Protein AF-0000000084944220 (afdb_homodimer)

Sequence (500 aa):
MELMISRILKYLNGCLDDDHMYRIGNFIIKNYTLIENHTMVSFIDAAKCSQEELLDFCQHFGIHSFDEFKERLLADHQGRLEQIHARMLNTDINDFLEHVNTDYSKEEFIQWIDELCELIFNKQRIVILGALYPSSVAVDFQTDLISLGKEVVEYHHFDLNFEFSDDDVVFFITATGRMMERNVKKLKPQNICDAYLVLITQNLAYRDYENVCADYFAHVLGKFDGLQFNYQIMMIFDILRIRYYQKYYQMELMISRILKYLNGCLDDDHMYRIGNFIIKNY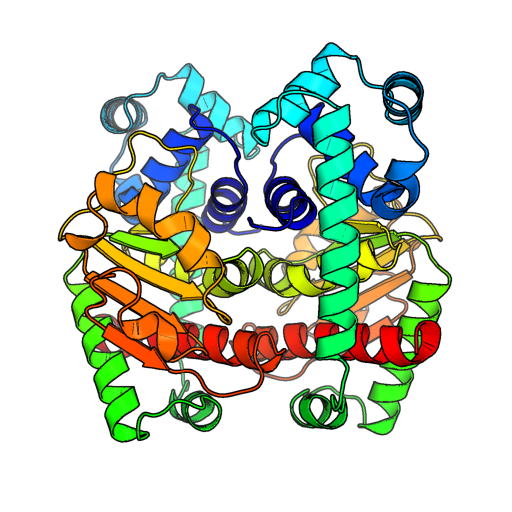TLIENHTMVSFIDAAKCSQEELLDFCQHFGIHSFDEFKERLLADHQGRLEQIHARMLNTDINDFLEHVNTDYSKEEFIQWIDELCELIFNKQRIVILGALYPSSVAVDFQTDLISLGKEVVEYHHFDLNFEFSDDDVVFFITATGRMMERNVKKLKPQNICDAYLVLITQNLAYRDYENVCADYFAHVLGKFDGLQFNYQIMMIFDILRIRYYQKYYQ

InterPro domains:
  IPR036388 Winged helix-like DNA-binding domain superfamily [G3DSA:1.10.10.10] (5-78)
  IPR046348 SIS domain superfamily [SSF53697] (95-205)
  IPR047640 HTH-type transcriptional regulator RpiR-like [PTHR30514] (23-202)

Radius of gyration: 21.94 Å; Cα contacts (8 Å, |Δi|>4): 742; chains: 2; bounding box: 54×57×56 Å

Secondary structure (DSSP, 8-state):
---HHHHHHHHHHH--S-SHHHHHHHHHHHTGGGGGG--HHHHHHHHT--HHHHHHHHHHTT---HHHHHHHHHHHHHHHHHHHHHHHTT--THHHHTT--BSS-HHHHHHHHHHHHHHHHH-SEEEEEE-HHHHHTTHHHHHHHHHTT-EEEE--TT-TT----TTEEEEEEESSSHHHHHHHHHHGGGTGGGSEEEEEES-GGGTTGGG--EEEEEEB-SSTT-HHHHHHHHHHHHHHHHHHHHHHT-/---HHHHHHHHHHH--S-SHHHHHHHHHHHTGGGGGG--HHHHHHHHT--HHHHHHHHHHTT---HHHHHHHHHHHHHHHHHHHHHHHTT--THHHHTT--BSS-HHHHHHHHHHHHHHHHH-SEEEEEE-HHHHHTTHHHHHHHHHTT-EEEE--TT-TT----TTEEEEEEESSSHHHHHHHHHHGGGTGGGSEEEEEES-GGGTTGGG--EEEEEEB-SSTT-HHHHHHHHHHHHHHHHHHHHHHT-

pLDDT: mean 93.26, std 6.0, range [52.81, 98.75]

Foldseek 3Di:
DPQPLLVLQVCLQPDAADDLLNLLSLVCLQCLVVLVVDDLVRSCVVSVHDPVSVQVNCVVSVHRDPVVVSVSSVVSLVVVVVVLVVVLVPDDLVVLLVLFAWPDDSVRVVVLLVVVLVLQVQAAEEEEADDPLLVVLCSVLSVLVSSVNHRYHYDDLNPPVQADAQRYEYEHEYAACVSVVVPVVVRVVSVQLRYAYEYEYCDPVCVCPVNPNHPHYIHTHDDRVDPSSSSNSSSSSVSSSSVSCVVPPD/DPQPLLVLQVCLQPDAADDLLNLLSLVCLQCLVVLVVDDLVRSCVVSVHDPVSVQVNCVVSVHRDPVVVSVSSVVSLVVVVVVLVVVLVPDDLVVLLVLFAWPDDSVRVVVLLVVVLVLQVQAAEEEEADDPLLVVLCSVLSVLVSSVNHRYHYDDLNPPVQADAQRYEYEHEEAACVSVVVPVVVRVVSVQLRYAYEYEYCDPVCVCPPNPNHPHYIHTHDDRVDPSSSSNSSSSSVSSSNVSCVVPPD

Solvent-accessible surface area (backbone atoms only — not comparable to full-atom values): 27047 Å² total; per-residue (Å²): 122,79,46,58,68,54,52,49,46,41,24,62,71,16,59,65,59,78,45,70,62,45,52,50,50,50,46,44,48,61,36,50,78,52,48,84,78,45,48,72,67,55,40,30,62,74,61,70,50,50,72,67,54,52,50,51,46,36,43,59,73,75,29,93,40,68,68,59,45,51,50,49,48,52,54,39,47,57,52,48,53,51,50,52,54,60,51,52,57,92,57,55,63,66,78,49,52,78,68,50,55,50,83,53,53,73,68,54,43,50,50,52,46,52,50,48,37,52,49,54,68,76,31,54,35,36,35,43,41,52,51,71,60,69,47,34,52,39,48,59,47,36,52,53,41,28,72,72,61,30,24,55,46,67,75,56,87,63,44,80,82,57,64,50,35,77,44,28,39,32,40,41,43,29,47,73,36,60,62,49,73,68,40,49,78,68,36,51,83,30,32,47,64,49,18,46,23,34,36,37,25,50,37,75,79,51,62,59,39,93,67,48,55,53,72,39,78,42,51,40,60,74,63,79,72,29,75,63,50,57,54,35,52,36,43,51,44,48,42,44,53,52,53,39,40,53,70,74,71,96,124,81,48,59,66,54,52,49,46,41,24,63,69,16,58,65,60,79,45,69,60,46,52,50,49,50,45,43,46,60,36,50,78,52,48,84,77,46,49,74,67,56,41,30,63,73,64,68,50,49,72,66,54,52,50,50,47,35,43,58,72,75,28,91,42,66,67,59,46,51,51,50,48,52,53,39,46,55,52,47,52,51,51,52,54,58,51,51,57,93,57,55,61,66,78,49,55,78,69,50,54,48,83,54,53,74,69,54,41,51,50,52,46,50,50,48,38,52,48,54,70,76,32,53,36,37,37,43,41,51,51,70,59,68,49,34,53,40,49,60,48,36,52,52,42,27,72,71,59,30,23,56,45,65,74,56,87,64,43,79,82,58,65,49,35,76,45,27,40,32,40,42,41,28,46,70,38,60,62,50,73,66,38,48,79,67,37,50,84,29,32,46,65,49,19,47,24,34,36,36,26,48,37,75,80,50,62,59,41,92,67,45,55,53,74,38,78,43,52,39,58,73,62,75,72,31,76,62,51,57,54,35,53,35,43,51,44,48,44,45,52,51,52,38,40,53,70,73,72,96

Nearest PDB structures (foldseek):
  1jeo-assembly1_A  TM=6.931E-01  e=2.869E-05  Methanocaldococcus jannaschii
  3tbf-assembly2_D  TM=5.774E-01  e=3.915E-04  Francisella tularensis subsp. tularensis
  3ooj-assembly1_B  TM=6.898E-01  e=7.013E-03  Escherichia coli
  6svp-assembly1_A  TM=5.480E-01  e=1.899E-03  Homo sapiens
  6svp-assembly1_B  TM=5.538E-01  e=2.935E-03  Homo sapiens

Structure (mmCIF, N/CA/C/O backbone):
data_AF-0000000084944220-model_v1
#
loop_
_entity.id
_entity.type
_entity.pdbx_description
1 polymer 'Uncharacterized protein'
#
loop_
_atom_site.group_PDB
_atom_site.id
_atom_site.type_symbol
_atom_site.label_atom_id
_atom_site.label_alt_id
_atom_site.label_comp_id
_atom_site.label_asym_id
_atom_site.label_entity_id
_atom_site.label_seq_id
_atom_site.pdbx_PDB_ins_code
_atom_site.Cartn_x
_atom_site.Cartn_y
_atom_site.Cartn_z
_atom_site.occupancy
_atom_site.B_iso_or_equiv
_atom_site.auth_seq_id
_atom_site.auth_comp_id
_atom_site.auth_asym_id
_atom_site.auth_atom_id
_atom_site.pdbx_PDB_model_num
ATOM 1 N N . MET A 1 1 ? 9.141 -6.266 15.711 1 52.81 1 MET A N 1
ATOM 2 C CA . MET A 1 1 ? 9.711 -5.754 14.469 1 52.81 1 MET A CA 1
ATOM 3 C C . MET A 1 1 ? 8.852 -6.145 13.273 1 52.81 1 MET A C 1
ATOM 5 O O . MET A 1 1 ? 8.234 -7.211 13.266 1 52.81 1 MET A O 1
ATOM 9 N N . GLU A 1 2 ? 8.57 -5.156 12.406 1 75.94 2 GLU A N 1
ATOM 10 C CA . GLU A 1 2 ? 7.895 -5.438 11.141 1 75.94 2 GLU A CA 1
ATOM 11 C C . GLU A 1 2 ? 8.594 -6.562 10.383 1 75.94 2 GLU A C 1
ATOM 13 O O . GLU A 1 2 ? 9.82 -6.699 10.453 1 75.94 2 GLU A O 1
ATOM 18 N N . LEU A 1 3 ? 7.875 -7.48 9.883 1 87.5 3 LEU A N 1
ATOM 19 C CA . LEU A 1 3 ? 8.445 -8.57 9.102 1 87.5 3 LEU A CA 1
ATOM 20 C C . LEU A 1 3 ? 9.375 -8.031 8.016 1 87.5 3 LEU A C 1
ATOM 22 O O . LEU A 1 3 ? 9.039 -7.078 7.32 1 87.5 3 LEU A O 1
ATOM 26 N N . MET A 1 4 ? 10.539 -8.648 8.023 1 92.88 4 MET A N 1
ATOM 27 C CA . MET A 1 4 ? 11.539 -8.227 7.047 1 92.88 4 MET A CA 1
ATOM 28 C C . MET A 1 4 ? 10.984 -8.328 5.629 1 92.88 4 MET A C 1
ATOM 30 O O . MET A 1 4 ? 11.188 -7.43 4.812 1 92.88 4 MET A O 1
ATOM 34 N N . ILE A 1 5 ? 10.281 -9.383 5.387 1 94 5 ILE A N 1
ATOM 35 C CA . ILE A 1 5 ? 9.758 -9.594 4.043 1 94 5 ILE A CA 1
ATOM 36 C C . ILE A 1 5 ? 8.75 -8.5 3.705 1 94 5 ILE A C 1
ATOM 38 O O . ILE A 1 5 ? 8.648 -8.07 2.551 1 94 5 ILE A O 1
ATOM 42 N N . SER A 1 6 ? 8.016 -8.062 4.676 1 92.06 6 SER A N 1
ATOM 43 C CA . SER A 1 6 ? 7.066 -6.973 4.465 1 92.06 6 SER A CA 1
ATOM 44 C C . SER A 1 6 ? 7.793 -5.668 4.152 1 92.06 6 SER A C 1
ATOM 46 O O . SER A 1 6 ? 7.34 -4.883 3.318 1 92.06 6 SER A O 1
ATOM 48 N N . ARG A 1 7 ? 8.875 -5.473 4.824 1 93.56 7 ARG A N 1
ATOM 49 C CA . ARG A 1 7 ? 9.672 -4.277 4.566 1 93.56 7 ARG A CA 1
ATOM 50 C C . ARG A 1 7 ? 10.266 -4.312 3.16 1 93.56 7 ARG A C 1
ATOM 52 O O . ARG A 1 7 ? 10.289 -3.291 2.469 1 93.56 7 ARG A O 1
ATOM 59 N N . ILE A 1 8 ? 10.742 -5.449 2.789 1 97.12 8 ILE A N 1
ATOM 60 C CA . ILE A 1 8 ? 11.305 -5.617 1.451 1 97.12 8 ILE A CA 1
ATOM 61 C C . ILE A 1 8 ? 10.211 -5.375 0.406 1 97.12 8 ILE A C 1
ATOM 63 O O . ILE A 1 8 ? 10.438 -4.668 -0.579 1 97.12 8 ILE A O 1
ATOM 67 N N . LEU A 1 9 ? 9.062 -5.902 0.712 1 96.31 9 LEU A N 1
ATOM 68 C CA . LEU A 1 9 ? 7.941 -5.75 -0.212 1 96.31 9 LEU A CA 1
ATOM 69 C C . LEU A 1 9 ? 7.523 -4.289 -0.322 1 96.31 9 LEU A C 1
ATOM 71 O O . LEU A 1 9 ? 7.203 -3.811 -1.414 1 96.31 9 LEU A O 1
ATOM 75 N N . LYS A 1 10 ? 7.449 -3.678 0.827 1 95.25 10 LYS A N 1
ATOM 76 C CA . LYS A 1 10 ? 7.105 -2.258 0.835 1 95.25 10 LYS A CA 1
ATOM 77 C C . LYS A 1 10 ? 8.086 -1.453 -0.015 1 95.25 10 LYS A C 1
ATOM 79 O O . LYS A 1 10 ? 7.68 -0.553 -0.753 1 95.25 10 LYS A O 1
ATOM 84 N N . TYR A 1 11 ? 9.352 -1.759 0.068 1 97.25 11 TYR A N 1
ATOM 85 C CA . TYR A 1 11 ? 10.367 -1.115 -0.758 1 97.25 11 TYR A CA 1
ATOM 86 C C . TYR A 1 11 ? 10.156 -1.443 -2.232 1 97.25 11 TYR A C 1
ATOM 88 O O . TYR A 1 11 ? 10.109 -0.543 -3.074 1 97.25 11 TYR A O 1
ATOM 96 N N . LEU A 1 12 ? 10.023 -2.707 -2.568 1 97.81 12 LEU A N 1
ATOM 97 C CA . LEU A 1 12 ? 9.93 -3.166 -3.949 1 97.81 12 LEU A CA 1
ATOM 98 C C . LEU A 1 12 ? 8.711 -2.561 -4.641 1 97.81 12 LEU A C 1
ATOM 100 O O . LEU A 1 12 ? 8.766 -2.209 -5.82 1 97.81 12 LEU A O 1
ATOM 104 N N . ASN A 1 13 ? 7.633 -2.414 -3.906 1 96.25 13 ASN A N 1
ATOM 105 C CA . ASN A 1 13 ? 6.402 -1.901 -4.496 1 96.25 13 ASN A CA 1
ATOM 106 C C . ASN A 1 13 ? 6.516 -0.417 -4.832 1 96.25 13 ASN A C 1
ATOM 108 O O . ASN A 1 13 ? 5.777 0.092 -5.676 1 96.25 13 ASN A O 1
ATOM 112 N N . GLY A 1 14 ? 7.496 0.212 -4.211 1 96 14 GLY A N 1
ATOM 113 C CA . GLY A 1 14 ? 7.574 1.65 -4.41 1 96 14 GLY A CA 1
ATOM 114 C C . GLY A 1 14 ? 8.836 2.086 -5.125 1 96 14 GLY A C 1
ATOM 115 O O . GLY A 1 14 ? 9.016 3.27 -5.418 1 96 14 GLY A O 1
ATOM 116 N N . CYS A 1 15 ? 9.711 1.167 -5.434 1 96.88 15 CYS A N 1
ATOM 117 C CA . CYS A 1 15 ? 11.008 1.546 -5.98 1 96.88 15 CYS A CA 1
ATOM 118 C C . CYS A 1 15 ? 10.875 2.07 -7.406 1 96.88 15 CYS A C 1
ATOM 120 O O . CYS A 1 15 ? 9.859 1.831 -8.062 1 96.88 15 CYS A O 1
ATOM 122 N N . LEU A 1 16 ? 11.898 2.773 -7.898 1 96.5 16 LEU A N 1
ATOM 123 C CA . LEU A 1 16 ? 11.75 3.545 -9.125 1 96.5 16 LEU A CA 1
ATOM 124 C C . LEU A 1 16 ? 12.734 3.07 -10.188 1 96.5 16 LEU A C 1
ATOM 126 O O . LEU A 1 16 ? 12.656 3.484 -11.352 1 96.5 16 LEU A O 1
ATOM 130 N N . ASP A 1 17 ? 13.688 2.186 -9.758 1 96 17 ASP A N 1
ATOM 131 C CA . ASP A 1 17 ? 14.766 1.873 -10.688 1 96 17 ASP A CA 1
ATOM 132 C C . ASP A 1 17 ? 15.148 0.398 -10.609 1 96 17 ASP A C 1
ATOM 134 O O . ASP A 1 17 ? 14.961 -0.242 -9.57 1 96 17 ASP A O 1
ATOM 138 N N . ASP A 1 18 ? 15.656 0.001 -11.758 1 96.88 18 ASP A N 1
ATOM 139 C CA . ASP A 1 18 ? 16.25 -1.328 -11.812 1 96.88 18 ASP A CA 1
ATOM 140 C C . ASP A 1 18 ? 17.719 -1.292 -11.359 1 96.88 18 ASP A C 1
ATOM 142 O O . ASP A 1 18 ? 18.625 -1.275 -12.18 1 96.88 18 ASP A O 1
ATOM 146 N N . ASP A 1 19 ? 17.922 -1.261 -10.094 1 96.69 19 ASP A N 1
ATOM 147 C CA . ASP A 1 19 ? 19.266 -1.276 -9.516 1 96.69 19 ASP A CA 1
ATOM 148 C C . ASP A 1 19 ? 19.5 -2.557 -8.719 1 96.69 19 ASP A C 1
ATOM 150 O O . ASP A 1 19 ? 18.703 -3.492 -8.781 1 96.69 19 ASP A O 1
ATOM 154 N N . HIS A 1 20 ? 20.641 -2.652 -8.062 1 98.06 20 HIS A N 1
ATOM 155 C CA . HIS A 1 20 ? 21 -3.873 -7.344 1 98.06 20 HIS A CA 1
ATOM 156 C C . HIS A 1 20 ? 20.016 -4.133 -6.203 1 98.06 20 HIS A C 1
ATOM 158 O O . HIS A 1 20 ? 19.703 -5.285 -5.891 1 98.06 20 HIS A O 1
ATOM 164 N N . MET A 1 21 ? 19.438 -3.051 -5.559 1 98.25 21 MET A N 1
ATOM 165 C CA . MET A 1 21 ? 18.469 -3.207 -4.488 1 98.25 21 MET A CA 1
ATOM 166 C C . MET A 1 21 ? 17.203 -3.902 -5 1 98.25 21 MET A C 1
ATOM 168 O O . MET A 1 21 ? 16.688 -4.824 -4.359 1 98.25 21 MET A O 1
ATOM 172 N N . TYR A 1 22 ? 16.797 -3.436 -6.145 1 98.38 22 TYR A N 1
ATOM 173 C CA . TYR A 1 22 ? 15.617 -3.998 -6.781 1 98.38 22 TYR A CA 1
ATOM 174 C C . TYR A 1 22 ? 15.836 -5.457 -7.16 1 98.38 22 TYR A C 1
ATOM 176 O O . TYR A 1 22 ? 15 -6.316 -6.867 1 98.38 22 TYR A O 1
ATOM 184 N N . ARG A 1 23 ? 16.953 -5.801 -7.691 1 97.94 23 ARG A N 1
ATOM 185 C CA . ARG A 1 23 ? 17.25 -7.145 -8.188 1 97.94 23 ARG A CA 1
ATOM 186 C C . ARG A 1 23 ? 17.438 -8.125 -7.031 1 97.94 23 ARG A C 1
ATOM 188 O O . ARG A 1 23 ? 16.953 -9.25 -7.082 1 97.94 23 ARG A O 1
ATOM 195 N N . ILE A 1 24 ? 18.125 -7.691 -6.043 1 98.5 24 ILE A N 1
ATOM 196 C CA . ILE A 1 24 ? 18.344 -8.547 -4.879 1 98.5 24 ILE A CA 1
ATOM 197 C C . ILE A 1 24 ? 17.016 -8.773 -4.156 1 98.5 24 ILE A C 1
ATOM 199 O O . ILE A 1 24 ? 16.703 -9.898 -3.754 1 98.5 24 ILE A O 1
ATOM 203 N N . GLY A 1 25 ? 16.234 -7.688 -3.982 1 98.38 25 GLY A N 1
ATOM 204 C CA . GLY A 1 25 ? 14.914 -7.836 -3.381 1 98.38 25 GLY A CA 1
ATOM 205 C C . GLY A 1 25 ? 14.031 -8.836 -4.109 1 98.38 25 GLY A C 1
ATOM 206 O O . GLY A 1 25 ? 13.406 -9.688 -3.479 1 98.38 25 GLY A O 1
ATOM 207 N N . ASN A 1 26 ? 14.016 -8.711 -5.406 1 97.69 26 ASN A N 1
ATOM 208 C CA . ASN A 1 26 ? 13.227 -9.641 -6.211 1 97.69 26 ASN A CA 1
ATOM 209 C C . ASN A 1 26 ? 13.727 -11.07 -6.062 1 97.69 26 ASN A C 1
ATOM 211 O O . ASN A 1 26 ? 12.93 -12.016 -6.051 1 97.69 26 ASN A O 1
ATOM 215 N N . PHE A 1 27 ? 15.031 -11.25 -6.027 1 98.06 27 PHE A N 1
ATOM 216 C CA . PHE A 1 27 ? 15.594 -12.578 -5.844 1 98.06 27 PHE A CA 1
ATOM 217 C C . PHE A 1 27 ? 15.148 -13.172 -4.512 1 98.06 27 PHE A C 1
ATOM 219 O O . PHE A 1 27 ? 14.836 -14.367 -4.434 1 98.06 27 PHE A O 1
ATOM 226 N N . ILE A 1 28 ? 15.078 -12.367 -3.504 1 98.12 28 ILE A N 1
ATOM 227 C CA . ILE A 1 28 ? 14.656 -12.82 -2.184 1 98.12 28 ILE A CA 1
ATOM 228 C C . ILE A 1 28 ? 13.195 -13.242 -2.23 1 98.12 28 ILE A C 1
ATOM 230 O O . ILE A 1 28 ? 12.828 -14.289 -1.69 1 98.12 28 ILE A O 1
ATOM 234 N N . ILE A 1 29 ? 12.391 -12.422 -2.846 1 97.38 29 ILE A N 1
ATOM 235 C CA . ILE A 1 29 ? 10.977 -12.75 -2.98 1 97.38 29 ILE A CA 1
ATOM 236 C C . ILE A 1 29 ? 10.82 -14.086 -3.695 1 97.38 29 ILE A C 1
ATOM 238 O O . ILE A 1 29 ? 10.039 -14.945 -3.266 1 97.38 29 ILE A O 1
ATOM 242 N N . LYS A 1 30 ? 11.547 -14.25 -4.719 1 96.81 30 LYS A N 1
ATOM 243 C CA . LYS A 1 30 ? 11.469 -15.453 -5.547 1 96.81 30 LYS A CA 1
ATOM 244 C C . LYS A 1 30 ? 11.938 -16.688 -4.773 1 96.81 30 LYS A C 1
ATOM 246 O O . LYS A 1 30 ? 11.414 -17.781 -4.969 1 96.81 30 LYS A O 1
ATOM 251 N N . ASN A 1 31 ? 12.891 -16.531 -3.898 1 97.06 31 ASN A N 1
ATOM 252 C CA . ASN A 1 31 ? 13.523 -17.672 -3.234 1 97.06 31 ASN A CA 1
ATOM 253 C C . ASN A 1 31 ? 13.281 -17.641 -1.729 1 97.06 31 ASN A C 1
ATOM 255 O O . ASN A 1 31 ? 14.07 -18.203 -0.958 1 97.06 31 ASN A O 1
ATOM 259 N N . TYR A 1 32 ? 12.234 -17.031 -1.356 1 97.31 32 TYR A N 1
ATOM 260 C CA . TYR A 1 32 ? 12.023 -16.719 0.054 1 97.31 32 TYR A CA 1
ATOM 261 C C . TYR A 1 32 ? 12.094 -17.984 0.9 1 97.31 32 TYR A C 1
ATOM 263 O O . TYR A 1 32 ? 12.836 -18.047 1.883 1 97.31 32 TYR A O 1
ATOM 271 N N . THR A 1 33 ? 11.43 -19.031 0.525 1 96 33 THR A N 1
ATOM 272 C CA . THR A 1 33 ? 11.344 -20.234 1.341 1 96 33 THR A CA 1
ATOM 273 C C . THR A 1 33 ? 12.609 -21.078 1.195 1 96 33 THR A C 1
ATOM 275 O O . THR A 1 33 ? 12.836 -22.016 1.969 1 96 33 THR A O 1
ATOM 278 N N . LEU A 1 34 ? 13.469 -20.766 0.302 1 95.56 34 LEU A N 1
ATOM 279 C CA . LEU A 1 34 ? 14.68 -21.547 0.05 1 95.56 34 LEU A CA 1
ATOM 280 C C . LEU A 1 34 ? 15.914 -20.797 0.547 1 95.56 34 LEU A C 1
ATOM 282 O O . LEU A 1 34 ? 17.031 -21.312 0.442 1 95.56 34 LEU A O 1
ATOM 286 N N . ILE A 1 35 ? 15.672 -19.672 1.084 1 95.44 35 ILE A N 1
ATOM 287 C CA . ILE A 1 35 ? 16.781 -18.812 1.468 1 95.44 35 ILE A CA 1
ATOM 288 C C . ILE A 1 35 ? 17.656 -19.531 2.496 1 95.44 35 ILE A C 1
ATOM 290 O O . ILE A 1 35 ? 18.875 -19.312 2.549 1 95.44 35 ILE A O 1
ATOM 294 N N . GLU A 1 36 ? 17.016 -20.344 3.293 1 93.94 36 GLU A N 1
ATOM 295 C CA . GLU A 1 36 ? 17.734 -21.078 4.328 1 93.94 36 GLU A CA 1
ATOM 296 C C . GLU A 1 36 ? 18.844 -21.938 3.729 1 93.94 36 GLU A C 1
ATOM 298 O O . GLU A 1 36 ? 19.859 -22.203 4.379 1 93.94 36 GLU A O 1
ATOM 303 N N . ASN A 1 37 ? 18.688 -22.344 2.506 1 95.38 37 ASN A N 1
ATOM 304 C CA . ASN A 1 37 ? 19.625 -23.25 1.855 1 95.38 37 ASN A CA 1
ATOM 305 C C . ASN A 1 37 ? 20.812 -22.5 1.243 1 95.38 37 ASN A C 1
ATOM 307 O O . ASN A 1 37 ? 21.766 -23.109 0.772 1 95.38 37 ASN A O 1
ATOM 311 N N . HIS A 1 38 ? 20.781 -21.234 1.282 1 95.69 38 HIS A N 1
ATOM 312 C CA . HIS A 1 38 ? 21.828 -20.453 0.647 1 95.69 38 HIS A CA 1
ATOM 313 C C . HIS A 1 38 ? 22.891 -20.031 1.66 1 95.69 38 HIS A C 1
ATOM 315 O O . HIS A 1 38 ? 22.562 -19.562 2.748 1 95.69 38 HIS A O 1
ATOM 321 N N . THR A 1 39 ? 24.125 -20.297 1.332 1 96.12 39 THR A N 1
ATOM 322 C CA . THR A 1 39 ? 25.219 -19.562 1.943 1 96.12 39 THR A CA 1
ATOM 323 C C . THR A 1 39 ? 25.375 -18.188 1.286 1 96.12 39 THR A C 1
ATOM 325 O O . THR A 1 39 ? 24.734 -17.906 0.279 1 96.12 39 THR A O 1
ATOM 328 N N . MET A 1 40 ? 26.172 -17.391 1.923 1 96.88 40 MET A N 1
ATOM 329 C CA . MET A 1 40 ? 26.406 -16.094 1.306 1 96.88 40 MET A CA 1
ATOM 330 C C . MET A 1 40 ? 26.938 -16.25 -0.111 1 96.88 40 MET A C 1
ATOM 332 O O . MET A 1 40 ? 26.5 -15.57 -1.032 1 96.88 40 MET A O 1
ATOM 336 N N . VAL A 1 41 ? 27.859 -17.156 -0.279 1 97.38 41 VAL A N 1
ATOM 337 C CA . VAL A 1 41 ? 28.516 -17.375 -1.56 1 97.38 41 VAL A CA 1
ATOM 338 C C . VAL A 1 41 ? 27.5 -17.875 -2.59 1 97.38 41 VAL A C 1
ATOM 340 O O . VAL A 1 41 ? 27.438 -17.359 -3.707 1 97.38 41 VAL A O 1
ATOM 343 N N . SER A 1 42 ? 26.75 -18.828 -2.203 1 97.5 42 SER A N 1
ATOM 344 C CA . SER A 1 42 ? 25.781 -19.391 -3.143 1 97.5 42 SER A CA 1
ATOM 345 C C . SER A 1 42 ? 24.688 -18.375 -3.477 1 97.5 42 SER A C 1
ATOM 347 O O . SER A 1 42 ? 24.172 -18.359 -4.594 1 97.5 42 SER A O 1
ATOM 349 N N . PHE A 1 43 ? 24.297 -17.594 -2.482 1 98 43 PHE A N 1
ATOM 350 C CA . PHE A 1 43 ? 23.328 -16.531 -2.723 1 98 43 PHE A CA 1
ATOM 351 C C . PHE A 1 43 ? 23.844 -15.539 -3.762 1 98 43 PHE A C 1
ATOM 353 O O . PHE A 1 43 ? 23.141 -15.203 -4.715 1 98 43 PHE A O 1
ATOM 360 N N . ILE A 1 44 ? 25.031 -15.094 -3.562 1 98.25 44 ILE A N 1
ATOM 361 C CA . ILE A 1 44 ? 25.672 -14.125 -4.445 1 98.25 44 ILE A CA 1
ATOM 362 C C . ILE A 1 44 ? 25.734 -14.68 -5.867 1 98.25 44 ILE A C 1
ATOM 364 O O . ILE A 1 44 ? 25.422 -13.969 -6.828 1 98.25 44 ILE A O 1
ATOM 368 N N . ASP A 1 45 ? 26.062 -15.898 -5.984 1 98.12 45 ASP A N 1
ATOM 369 C CA . ASP A 1 45 ? 26.156 -16.547 -7.285 1 98.12 45 ASP A CA 1
ATOM 370 C C . ASP A 1 45 ? 24.781 -16.641 -7.949 1 98.12 45 ASP A C 1
ATOM 372 O O . ASP A 1 45 ? 24.641 -16.328 -9.133 1 98.12 45 ASP A O 1
ATOM 376 N N . ALA A 1 46 ? 23.781 -17.016 -7.203 1 97.5 46 ALA A N 1
ATOM 377 C CA . ALA A 1 46 ? 22.438 -17.234 -7.734 1 97.5 46 ALA A CA 1
ATOM 378 C C . ALA A 1 46 ? 21.766 -15.898 -8.078 1 97.5 46 ALA A C 1
ATOM 380 O O . ALA A 1 46 ? 21.062 -15.797 -9.078 1 97.5 46 ALA A O 1
ATOM 381 N N . ALA A 1 47 ? 21.953 -14.93 -7.242 1 97.81 47 ALA A N 1
ATOM 382 C CA . ALA A 1 47 ? 21.328 -13.625 -7.422 1 97.81 47 ALA A CA 1
ATOM 383 C C . ALA A 1 47 ? 22.109 -12.781 -8.422 1 97.81 47 ALA A C 1
ATOM 385 O O . ALA A 1 47 ? 21.641 -11.727 -8.859 1 97.81 47 ALA A O 1
ATOM 386 N N . LYS A 1 48 ? 23.344 -13.258 -8.781 1 97.38 48 LYS A N 1
ATOM 387 C CA . LYS A 1 48 ? 24.219 -12.562 -9.719 1 97.38 48 LYS A CA 1
ATOM 388 C C . LYS A 1 48 ? 24.531 -11.156 -9.242 1 97.38 48 LYS A C 1
ATOM 390 O O . LYS A 1 48 ? 24.375 -10.188 -9.992 1 97.38 48 LYS A O 1
ATOM 395 N N . CYS A 1 49 ? 24.906 -11.062 -7.984 1 98.12 49 CYS A N 1
ATOM 396 C CA . CYS A 1 49 ? 25.297 -9.789 -7.41 1 98.12 49 CYS A CA 1
ATOM 397 C C . CYS A 1 49 ? 26.672 -9.898 -6.758 1 98.12 49 CYS A C 1
ATOM 399 O O . CYS A 1 49 ? 27.219 -10.992 -6.602 1 98.12 49 CYS A O 1
ATOM 401 N N . SER A 1 50 ? 27.297 -8.773 -6.48 1 98.19 50 SER A N 1
ATOM 402 C CA . SER A 1 50 ? 28.562 -8.766 -5.75 1 98.19 50 SER A CA 1
ATOM 403 C C . SER A 1 50 ? 28.328 -8.828 -4.242 1 98.19 50 SER A C 1
ATOM 405 O O . SER A 1 50 ? 27.219 -8.609 -3.773 1 98.19 50 SER A O 1
ATOM 407 N N . GLN A 1 51 ? 29.406 -9.234 -3.561 1 97.69 51 GLN A N 1
ATOM 408 C CA . GLN A 1 51 ? 29.328 -9.219 -2.104 1 97.69 51 GLN A CA 1
ATOM 409 C C . GLN A 1 51 ? 29.031 -7.812 -1.59 1 97.69 51 GLN A C 1
ATOM 411 O O . GLN A 1 51 ? 28.266 -7.648 -0.632 1 97.69 51 GLN A O 1
ATOM 416 N N . GLU A 1 52 ? 29.625 -6.836 -2.203 1 98.12 52 GLU A N 1
ATOM 417 C CA . GLU A 1 52 ? 29.406 -5.445 -1.822 1 98.12 52 GLU A CA 1
ATOM 418 C C . GLU A 1 52 ? 27.938 -5.055 -1.999 1 98.12 52 GLU A C 1
ATOM 420 O O . GLU A 1 52 ? 27.359 -4.383 -1.143 1 98.12 52 GLU A O 1
ATOM 425 N N . GLU A 1 53 ? 27.312 -5.469 -3.043 1 98.5 53 GLU A N 1
ATOM 426 C CA . GLU A 1 53 ? 25.906 -5.18 -3.326 1 98.5 53 GLU A CA 1
ATOM 427 C C . GLU A 1 53 ? 25 -5.836 -2.299 1 98.5 53 GLU A C 1
ATOM 429 O O . GLU A 1 53 ? 24.031 -5.227 -1.837 1 98.5 53 GLU A O 1
ATOM 434 N N . LEU A 1 54 ? 25.281 -7.086 -2.035 1 98.38 54 LEU A N 1
ATOM 435 C CA . LEU A 1 54 ? 24.484 -7.809 -1.061 1 98.38 54 LEU A CA 1
ATOM 436 C C . LEU A 1 54 ? 24.562 -7.152 0.313 1 98.38 54 LEU A C 1
ATOM 438 O O . LEU A 1 54 ? 23.547 -6.977 0.987 1 98.38 54 LEU A O 1
ATOM 442 N N . LEU A 1 55 ? 25.734 -6.828 0.746 1 97.94 55 LEU A N 1
ATOM 443 C CA . LEU A 1 55 ? 25.922 -6.188 2.043 1 97.94 55 LEU A CA 1
ATOM 444 C C . LEU A 1 55 ? 25.281 -4.809 2.07 1 97.94 55 LEU A C 1
ATOM 446 O O . LEU A 1 55 ? 24.734 -4.395 3.096 1 97.94 55 LEU A O 1
ATOM 450 N N . ASP A 1 56 ? 25.406 -4.109 0.975 1 98.12 56 ASP A N 1
ATOM 451 C CA . ASP A 1 56 ? 24.734 -2.824 0.85 1 98.12 56 ASP A CA 1
ATOM 452 C C . ASP A 1 56 ? 23.219 -2.982 1.017 1 98.12 56 ASP A C 1
ATOM 454 O O . ASP A 1 56 ? 22.578 -2.184 1.702 1 98.12 56 ASP A O 1
ATOM 458 N N . PHE A 1 57 ? 22.656 -3.982 0.404 1 98.44 57 PHE A N 1
ATOM 459 C CA . PHE A 1 57 ? 21.25 -4.289 0.532 1 98.44 57 PHE A CA 1
ATOM 460 C C . PHE A 1 57 ? 20.875 -4.527 1.99 1 98.44 57 PHE A C 1
ATOM 462 O O . PHE A 1 57 ? 19.906 -3.934 2.496 1 98.44 57 PHE A O 1
ATOM 469 N N . CYS A 1 58 ? 21.609 -5.367 2.652 1 97.88 58 CYS A N 1
ATOM 470 C CA . CYS A 1 58 ? 21.359 -5.676 4.055 1 97.88 58 CYS A CA 1
ATOM 471 C C . CYS A 1 58 ? 21.422 -4.422 4.914 1 97.88 58 CYS A C 1
ATOM 473 O O . CYS A 1 58 ? 20.594 -4.211 5.789 1 97.88 58 CYS A O 1
ATOM 475 N N . GLN A 1 59 ? 22.375 -3.596 4.594 1 96.94 59 GLN A N 1
ATOM 476 C CA . GLN A 1 59 ? 22.594 -2.391 5.387 1 96.94 59 GLN A CA 1
ATOM 477 C C . GLN A 1 59 ? 21.422 -1.432 5.281 1 96.94 59 GLN A C 1
ATOM 479 O O . GLN A 1 59 ? 21.047 -0.788 6.262 1 96.94 59 GLN A O 1
ATOM 484 N N . HIS A 1 60 ? 20.828 -1.332 4.148 1 97 60 HIS A N 1
ATOM 485 C CA . HIS A 1 60 ? 19.688 -0.446 3.943 1 97 60 HIS A CA 1
ATOM 486 C C . HIS A 1 60 ? 18.484 -0.905 4.758 1 97 60 HIS A C 1
ATOM 488 O O . HIS A 1 60 ? 17.594 -0.107 5.059 1 97 60 HIS A O 1
ATOM 494 N N . PHE A 1 61 ? 18.5 -2.148 5.129 1 96.19 61 PHE A N 1
ATOM 495 C CA . PHE A 1 61 ? 17.422 -2.66 5.969 1 96.19 61 PHE A CA 1
ATOM 496 C C . PHE A 1 61 ? 17.859 -2.75 7.426 1 96.19 61 PHE A C 1
ATOM 498 O O . PHE A 1 61 ? 17.203 -3.387 8.242 1 96.19 61 PHE A O 1
ATOM 505 N N . GLY A 1 62 ? 19 -2.17 7.719 1 93.31 62 GLY A N 1
ATOM 506 C CA . GLY A 1 62 ? 19.469 -2.037 9.086 1 93.31 62 GLY A CA 1
ATOM 507 C C . GLY A 1 62 ? 20.172 -3.279 9.602 1 93.31 62 GLY A C 1
ATOM 508 O O . GLY A 1 62 ? 20.234 -3.51 10.812 1 93.31 62 GLY A O 1
ATOM 509 N N . ILE A 1 63 ? 20.641 -4.094 8.695 1 95.56 63 ILE A N 1
ATOM 510 C CA . ILE A 1 63 ? 21.312 -5.332 9.062 1 95.56 63 ILE A CA 1
ATOM 511 C C . ILE A 1 63 ? 22.766 -5.301 8.594 1 95.56 63 ILE A C 1
ATOM 513 O O . ILE A 1 63 ? 23.047 -4.809 7.496 1 95.56 63 ILE A O 1
ATOM 517 N N . HIS A 1 64 ? 23.625 -5.938 9.383 1 93.62 64 HIS A N 1
ATOM 518 C CA . HIS A 1 64 ? 25.031 -5.684 9.117 1 93.62 64 HIS A CA 1
ATOM 519 C C . HIS A 1 64 ? 25.734 -6.934 8.586 1 93.62 64 HIS A C 1
ATOM 521 O O . HIS A 1 64 ? 26.922 -6.891 8.25 1 93.62 64 HIS A O 1
ATOM 527 N N . SER A 1 65 ? 25.047 -8.047 8.516 1 95.81 65 SER A N 1
ATOM 528 C CA . SER A 1 65 ? 25.609 -9.242 7.91 1 95.81 65 SER A CA 1
ATOM 529 C C . SER A 1 65 ? 24.547 -10.078 7.219 1 95.81 65 SER A C 1
ATOM 531 O O . SER A 1 65 ? 23.375 -10.023 7.586 1 95.81 65 SER A O 1
ATOM 533 N N . PHE A 1 66 ? 25.047 -10.82 6.234 1 97 66 PHE A N 1
ATOM 534 C CA . PHE A 1 66 ? 24.125 -11.695 5.52 1 97 66 PHE A CA 1
ATOM 535 C C . PHE A 1 66 ? 23.547 -12.75 6.453 1 97 66 PHE A C 1
ATOM 537 O O . PHE A 1 66 ? 22.359 -13.086 6.367 1 97 66 PHE A O 1
ATOM 544 N N . ASP A 1 67 ? 24.375 -13.281 7.324 1 96.75 67 ASP A N 1
ATOM 545 C CA . ASP A 1 67 ? 23.922 -14.312 8.25 1 96.75 67 ASP A CA 1
ATOM 546 C C . ASP A 1 67 ? 22.812 -13.797 9.148 1 96.75 67 ASP A C 1
ATOM 548 O O . ASP A 1 67 ? 21.812 -14.484 9.367 1 96.75 67 ASP A O 1
ATOM 552 N N . GLU A 1 68 ? 23 -12.648 9.641 1 96.69 68 GLU A N 1
ATOM 553 C CA . GLU A 1 68 ? 21.969 -12.023 10.445 1 96.69 68 GLU A CA 1
ATOM 554 C C . GLU A 1 68 ? 20.703 -11.781 9.625 1 96.69 68 GLU A C 1
ATOM 556 O O . GLU A 1 68 ? 19.594 -11.977 10.117 1 96.69 68 GLU A O 1
ATOM 561 N N . PHE A 1 69 ? 20.891 -11.305 8.453 1 97.31 69 PHE A N 1
ATOM 562 C CA . PHE A 1 69 ? 19.781 -11.062 7.543 1 97.31 69 PHE A CA 1
ATOM 563 C C . PHE A 1 69 ? 18.984 -12.336 7.293 1 97.31 69 PHE A C 1
ATOM 565 O O . PHE A 1 69 ? 17.766 -12.352 7.43 1 97.31 69 PHE A O 1
ATOM 572 N N . LYS A 1 70 ? 19.688 -13.344 6.973 1 96.94 70 LYS A N 1
ATOM 573 C CA . LYS A 1 70 ? 19.078 -14.648 6.703 1 96.94 70 LYS A CA 1
ATOM 574 C C . LYS A 1 70 ? 18.328 -15.172 7.926 1 96.94 70 LYS A C 1
ATOM 576 O O . LYS A 1 70 ? 17.219 -15.672 7.809 1 96.94 70 LYS A O 1
ATOM 581 N N . GLU A 1 71 ? 18.891 -15.07 9.062 1 96.5 71 GLU A N 1
ATOM 582 C CA . GLU A 1 71 ? 18.281 -15.531 10.297 1 96.5 71 GLU A CA 1
ATOM 583 C C . GLU A 1 71 ? 16.969 -14.781 10.57 1 96.5 71 GLU A C 1
ATOM 585 O O . GLU A 1 71 ? 15.992 -15.367 11.023 1 96.5 71 GLU A O 1
ATOM 590 N N . ARG A 1 72 ? 17.031 -13.562 10.328 1 96.12 72 ARG A N 1
ATOM 591 C CA . ARG A 1 72 ? 15.836 -12.75 10.516 1 96.12 72 ARG A CA 1
ATOM 592 C C . ARG A 1 72 ? 14.727 -13.164 9.555 1 96.12 72 ARG A C 1
ATOM 594 O O . ARG A 1 72 ? 13.57 -13.297 9.953 1 96.12 72 ARG A O 1
ATOM 601 N N . LEU A 1 73 ? 15.062 -13.398 8.305 1 96.81 73 LEU A N 1
ATOM 602 C CA . LEU A 1 73 ? 14.094 -13.844 7.316 1 96.81 73 LEU A CA 1
ATOM 603 C C . LEU A 1 73 ? 13.461 -15.164 7.742 1 96.81 73 LEU A C 1
ATOM 605 O O . LEU A 1 73 ? 12.242 -15.352 7.617 1 96.81 73 LEU A O 1
ATOM 609 N N . LEU A 1 74 ? 14.289 -16.031 8.273 1 96.56 74 LEU A N 1
ATOM 610 C CA . LEU A 1 74 ? 13.82 -17.359 8.672 1 96.56 74 LEU A CA 1
ATOM 611 C C . LEU A 1 74 ? 12.883 -17.266 9.867 1 96.56 74 LEU A C 1
ATOM 613 O O . LEU A 1 74 ? 11.836 -17.906 9.898 1 96.56 74 LEU A O 1
ATOM 617 N N . ALA A 1 75 ? 13.281 -16.438 10.828 1 95.81 75 ALA A N 1
ATOM 618 C CA . ALA A 1 75 ? 12.453 -16.25 12.016 1 95.81 75 ALA A CA 1
ATOM 619 C C . ALA A 1 75 ? 11.109 -15.617 11.648 1 95.81 75 ALA A C 1
ATOM 621 O O . ALA A 1 75 ? 10.062 -16.047 12.141 1 95.81 75 ALA A O 1
ATOM 622 N N . ASP A 1 76 ? 11.148 -14.695 10.797 1 94.81 76 ASP A N 1
ATOM 623 C CA . ASP A 1 76 ? 9.945 -14.008 10.344 1 94.81 76 ASP A CA 1
ATOM 624 C C . ASP A 1 76 ? 9.031 -14.961 9.57 1 94.81 76 ASP A C 1
ATOM 626 O O . ASP A 1 76 ? 7.805 -14.883 9.695 1 94.81 76 ASP A O 1
ATOM 630 N N . HIS A 1 77 ? 9.648 -15.758 8.789 1 96.31 77 HIS A N 1
ATOM 631 C CA . HIS A 1 77 ? 8.883 -16.719 8 1 96.31 77 HIS A CA 1
ATOM 632 C C . HIS A 1 77 ? 8.094 -17.656 8.906 1 96.31 77 HIS A C 1
ATOM 634 O O . H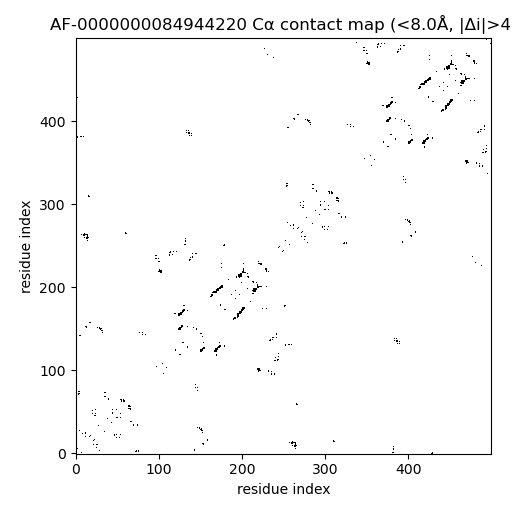IS A 1 77 ? 6.891 -17.859 8.695 1 96.31 77 HIS A O 1
ATOM 640 N N . GLN A 1 78 ? 8.75 -18.188 9.891 1 95 78 GLN A N 1
ATOM 641 C CA . GLN A 1 78 ? 8.086 -19.078 10.836 1 95 78 GLN A CA 1
ATOM 642 C C . GLN A 1 78 ? 6.961 -18.375 11.578 1 95 78 GLN A C 1
ATOM 644 O O . GLN A 1 78 ? 5.867 -18.922 11.727 1 95 78 GLN A O 1
ATOM 649 N N . GLY A 1 79 ? 7.23 -17.188 12 1 92.94 79 GLY A N 1
ATOM 650 C CA . GLY A 1 79 ? 6.207 -16.422 12.68 1 92.94 79 GLY A CA 1
ATOM 651 C C . GLY A 1 79 ? 5 -16.125 11.812 1 92.94 79 GLY A C 1
ATOM 652 O O . GLY A 1 79 ? 3.861 -16.203 12.273 1 92.94 79 GLY A O 1
ATOM 653 N N . ARG A 1 80 ? 5.262 -15.82 10.594 1 93.25 80 ARG A N 1
ATOM 654 C CA . ARG A 1 80 ? 4.168 -15.492 9.68 1 93.25 80 ARG A CA 1
ATOM 655 C C . ARG A 1 80 ? 3.316 -16.719 9.375 1 93.25 80 ARG A C 1
ATOM 657 O O . ARG A 1 80 ? 2.092 -16.625 9.273 1 93.25 80 ARG A O 1
ATOM 664 N N . LEU A 1 81 ? 3.945 -17.812 9.227 1 94.38 81 LEU A N 1
ATOM 665 C CA . LEU A 1 81 ? 3.188 -19.047 9 1 94.38 81 LEU A CA 1
ATOM 666 C C . LEU A 1 81 ? 2.242 -19.328 10.164 1 94.38 81 LEU A C 1
ATOM 668 O O . LEU A 1 81 ? 1.099 -19.734 9.953 1 94.38 81 LEU A O 1
ATOM 672 N N . GLU A 1 82 ? 2.693 -19.031 11.312 1 93.06 82 GLU A N 1
ATOM 673 C CA . GLU A 1 82 ? 1.855 -19.203 12.5 1 93.06 82 GLU A CA 1
ATOM 674 C C . GLU A 1 82 ? 0.686 -18.234 12.492 1 93.06 82 GLU A C 1
ATOM 676 O O . GLU A 1 82 ? -0.438 -18.594 12.844 1 93.06 82 GLU A O 1
ATOM 681 N N . GLN A 1 83 ? 0.974 -17.047 12.125 1 89.62 83 GLN A N 1
ATOM 682 C CA . GLN A 1 83 ? -0.07 -16.031 12.047 1 89.62 83 GLN A CA 1
ATOM 683 C C . GLN A 1 83 ? -1.12 -16.406 11 1 89.62 83 GLN A C 1
ATOM 685 O O . GLN A 1 83 ? -2.318 -16.219 11.227 1 89.62 83 GLN A O 1
ATOM 690 N N . ILE A 1 84 ? -0.639 -16.891 9.859 1 92.56 84 ILE A N 1
ATOM 691 C CA . ILE A 1 84 ? -1.549 -17.312 8.805 1 92.56 84 ILE A CA 1
ATOM 692 C C . ILE A 1 84 ? -2.451 -18.438 9.312 1 92.56 84 ILE A C 1
ATOM 694 O O . ILE A 1 84 ? -3.672 -18.375 9.156 1 92.56 84 ILE A O 1
ATOM 698 N N . HIS A 1 85 ? -1.852 -19.391 9.938 1 92.69 85 HIS A N 1
ATOM 699 C CA . HIS A 1 85 ? -2.613 -20.5 10.477 1 92.69 85 HIS A CA 1
ATOM 700 C C . HIS A 1 85 ? -3.662 -20.031 11.477 1 92.69 85 HIS A C 1
ATOM 702 O O . HIS A 1 85 ? -4.824 -20.438 11.398 1 92.69 85 HIS A O 1
ATOM 708 N N . ALA A 1 86 ? -3.25 -19.172 12.359 1 89.56 86 ALA A N 1
ATOM 709 C CA . ALA A 1 86 ? -4.152 -18.656 13.391 1 89.56 86 ALA A CA 1
ATOM 710 C C . ALA A 1 86 ? -5.309 -17.875 12.766 1 89.56 86 ALA A C 1
ATOM 712 O O . ALA A 1 86 ? -6.453 -17.984 13.211 1 89.56 86 ALA A O 1
ATOM 713 N N . ARG A 1 87 ? -5.078 -17.141 11.789 1 88.19 87 ARG A N 1
ATOM 714 C CA . ARG A 1 87 ? -6.062 -16.297 11.117 1 88.19 87 ARG A CA 1
ATOM 715 C C . ARG A 1 87 ? -7.098 -17.141 10.391 1 88.19 87 ARG A C 1
ATOM 717 O O . ARG A 1 87 ? -8.258 -16.75 10.266 1 88.19 87 ARG A O 1
ATOM 724 N N . MET A 1 88 ? -6.641 -18.281 9.992 1 86.81 88 MET A N 1
ATOM 725 C CA . MET A 1 88 ? -7.5 -19.156 9.203 1 86.81 88 MET A CA 1
ATOM 726 C C . MET A 1 88 ? -8.445 -19.938 10.109 1 86.81 88 MET A C 1
ATOM 728 O O . MET A 1 88 ? -9.477 -20.438 9.648 1 86.81 88 MET A O 1
ATOM 732 N N . LEU A 1 89 ? -8.062 -19.938 11.336 1 85.62 89 LEU A N 1
ATOM 733 C CA . LEU A 1 89 ? -8.906 -20.672 12.273 1 85.62 89 LEU A CA 1
ATOM 734 C C . LEU A 1 89 ? -10.281 -20.016 12.391 1 85.62 89 LEU A C 1
ATOM 736 O O . LEU A 1 89 ? -10.383 -18.812 12.617 1 85.62 89 LEU A O 1
ATOM 740 N N . ASN A 1 90 ? -11.383 -20.641 12.086 1 81.62 90 ASN A N 1
ATOM 741 C CA . ASN A 1 90 ? -12.781 -20.25 12.195 1 81.62 90 ASN A CA 1
ATOM 742 C C . ASN A 1 90 ? -13.141 -19.172 11.18 1 81.62 90 ASN A C 1
ATOM 744 O O . ASN A 1 90 ? -13.969 -18.297 11.453 1 81.62 90 ASN A O 1
ATOM 748 N N . THR A 1 91 ? -12.289 -19.062 10.227 1 86.81 91 THR A N 1
ATOM 749 C CA . THR A 1 91 ? -12.609 -18.156 9.133 1 86.81 91 THR A CA 1
ATOM 750 C C . THR A 1 91 ? -13.477 -18.844 8.086 1 86.81 91 THR A C 1
ATOM 752 O O . THR A 1 91 ? -13.164 -19.953 7.645 1 86.81 91 THR A O 1
ATOM 755 N N . ASP A 1 92 ? -14.547 -18.203 7.773 1 87.25 92 ASP A N 1
ATOM 756 C CA . ASP A 1 92 ? -15.469 -18.672 6.75 1 87.25 92 ASP A CA 1
ATOM 757 C C . ASP A 1 92 ? -15.547 -17.703 5.578 1 87.25 92 ASP A C 1
ATOM 759 O O . ASP A 1 92 ? -15.922 -16.547 5.746 1 87.25 92 ASP A O 1
ATOM 763 N N . ILE A 1 93 ? -15.227 -18.219 4.402 1 90.06 93 ILE A N 1
ATOM 764 C CA . ILE A 1 93 ? -15.195 -17.359 3.223 1 90.06 93 ILE A CA 1
ATOM 765 C C . ILE A 1 93 ? -16.578 -16.766 2.977 1 90.06 93 ILE A C 1
ATOM 767 O O . ILE A 1 93 ? -16.703 -15.719 2.332 1 90.06 93 ILE A O 1
ATOM 771 N N . ASN A 1 94 ? -17.609 -17.406 3.469 1 89.44 94 ASN A N 1
ATOM 772 C CA . ASN A 1 94 ? -18.984 -16.938 3.266 1 89.44 94 ASN A CA 1
ATOM 773 C C . ASN A 1 94 ? -19.188 -15.555 3.883 1 89.44 94 ASN A C 1
ATOM 775 O O . ASN A 1 94 ? -20.016 -14.773 3.402 1 89.44 94 ASN A O 1
ATOM 779 N N . ASP A 1 95 ? -18.406 -15.266 4.887 1 86.38 95 ASP A N 1
ATOM 780 C CA . ASP A 1 95 ? -18.484 -13.961 5.543 1 86.38 95 ASP A CA 1
ATOM 781 C C . ASP A 1 95 ? -18.078 -12.844 4.59 1 86.38 95 ASP A C 1
ATOM 783 O O . ASP A 1 95 ? -18.5 -11.695 4.758 1 86.38 95 ASP A O 1
ATOM 787 N N . PHE A 1 96 ? -17.297 -13.172 3.602 1 90.06 96 PHE A N 1
ATOM 788 C CA . PHE A 1 96 ? -16.797 -12.203 2.639 1 90.06 96 PHE A CA 1
ATOM 789 C C . PHE A 1 96 ? -17.594 -12.266 1.339 1 90.06 96 PHE A C 1
ATOM 791 O O . PHE A 1 96 ? -17.875 -11.234 0.73 1 90.06 96 PHE A O 1
ATOM 798 N N . LEU A 1 97 ? -17.969 -13.438 1.01 1 91.38 97 LEU A N 1
ATOM 799 C CA . LEU A 1 97 ? -18.641 -13.688 -0.26 1 91.38 97 LEU A CA 1
ATOM 800 C C . LEU A 1 97 ? -19.906 -12.859 -0.379 1 91.38 97 LEU A C 1
ATOM 802 O O . LEU A 1 97 ? -20.25 -12.391 -1.468 1 91.38 97 LEU A O 1
ATOM 806 N N . GLU A 1 98 ? -20.547 -12.641 0.688 1 88.31 98 GLU A N 1
ATOM 807 C CA . GLU A 1 98 ? -21.812 -11.93 0.7 1 88.31 98 GLU A CA 1
ATOM 808 C C . GLU A 1 98 ? -21.625 -10.453 0.355 1 88.31 98 GLU A C 1
ATOM 810 O O . GLU A 1 98 ? -22.578 -9.773 -0.026 1 88.31 98 GLU A O 1
ATOM 815 N N . HIS A 1 99 ? -20.391 -9.992 0.389 1 87.81 99 HIS A N 1
ATOM 816 C CA . HIS A 1 99 ? -20.141 -8.57 0.205 1 87.81 99 HIS A CA 1
ATOM 817 C C . HIS A 1 99 ? -19.438 -8.305 -1.119 1 87.81 99 HIS A C 1
ATOM 819 O O . HIS A 1 99 ? -19.078 -7.16 -1.411 1 87.81 99 HIS A O 1
ATOM 825 N N . VAL A 1 100 ? -19.172 -9.32 -1.825 1 93.44 100 VAL A N 1
ATOM 826 C CA . VAL A 1 100 ? -18.609 -9.148 -3.158 1 93.44 100 VAL A CA 1
ATOM 827 C C . VAL A 1 100 ? -19.719 -9.141 -4.199 1 93.44 100 VAL A C 1
ATOM 829 O O . VAL A 1 100 ? -20.516 -10.078 -4.281 1 93.44 100 VAL A O 1
ATOM 832 N N . ASN A 1 101 ? -19.766 -8.039 -4.926 1 93.44 101 ASN A N 1
ATOM 833 C CA . ASN A 1 101 ? -20.812 -7.871 -5.934 1 93.44 101 ASN A CA 1
ATOM 834 C C . ASN A 1 101 ? -20.25 -8.023 -7.348 1 93.44 101 ASN A C 1
ATOM 836 O O . ASN A 1 101 ? -19.812 -7.047 -7.957 1 93.44 101 ASN A O 1
ATOM 840 N N . THR A 1 102 ? -20.391 -9.172 -7.895 1 93.5 102 THR A N 1
ATOM 841 C CA . THR A 1 102 ? -19.953 -9.469 -9.25 1 93.5 102 THR A CA 1
ATOM 842 C C . THR A 1 102 ? -21.125 -9.969 -10.102 1 93.5 102 THR A C 1
ATOM 844 O O . THR A 1 102 ? -22.234 -10.141 -9.594 1 93.5 102 THR A O 1
ATOM 847 N N . ASP A 1 103 ? -20.844 -10.188 -11.383 1 91.88 103 ASP A N 1
ATOM 848 C CA . ASP A 1 103 ? -21.859 -10.719 -12.281 1 91.88 103 ASP A CA 1
ATOM 849 C C . ASP A 1 103 ? -21.984 -12.234 -12.125 1 91.88 103 ASP A C 1
ATOM 851 O O . ASP A 1 103 ? -22.859 -12.852 -12.75 1 91.88 103 ASP A O 1
ATOM 855 N N . TYR A 1 104 ? -21.203 -12.844 -11.297 1 93.56 104 TYR A N 1
ATOM 856 C CA . TYR A 1 104 ? -21.266 -14.266 -11 1 93.56 104 TYR A CA 1
ATOM 857 C C . TYR A 1 104 ? -22.312 -14.555 -9.922 1 93.56 104 TYR A C 1
ATOM 859 O O . TYR A 1 104 ? -22.516 -13.734 -9.016 1 93.56 104 TYR A O 1
ATOM 867 N N . SER A 1 105 ? -22.984 -15.727 -10.117 1 94.38 105 SER A N 1
ATOM 868 C CA . SER A 1 105 ? -23.641 -16.25 -8.93 1 94.38 105 SER A CA 1
ATOM 869 C C . SER A 1 105 ? -22.641 -16.609 -7.848 1 94.38 105 SER A C 1
ATOM 871 O O . SER A 1 105 ? -21.422 -16.656 -8.109 1 94.38 105 SER A O 1
ATOM 873 N N . LYS A 1 106 ? -23.141 -16.766 -6.652 1 92.88 106 LYS A N 1
ATOM 874 C CA . LYS A 1 106 ? -22.266 -17.156 -5.559 1 92.88 106 LYS A CA 1
ATOM 875 C C . LYS A 1 106 ? -21.5 -18.438 -5.895 1 92.88 106 LYS A C 1
ATOM 877 O O . LYS A 1 106 ? -20.297 -18.531 -5.66 1 92.88 106 LYS A O 1
ATOM 882 N N . GLU A 1 107 ? -22.172 -19.406 -6.422 1 94.12 107 GLU A N 1
ATOM 883 C CA . GLU A 1 107 ? -21.578 -20.688 -6.773 1 94.12 107 GLU A CA 1
ATOM 884 C C . GLU A 1 107 ? -20.547 -20.531 -7.883 1 94.12 107 GLU A C 1
ATOM 886 O O . GLU A 1 107 ? -19.453 -21.125 -7.816 1 94.12 107 GLU A O 1
ATOM 891 N N . GLU A 1 108 ? -20.891 -19.734 -8.844 1 96.12 108 GLU A N 1
ATOM 892 C CA . GLU A 1 108 ? -19.969 -19.5 -9.953 1 96.12 108 GLU A CA 1
ATOM 893 C C . GLU A 1 108 ? -18.719 -18.766 -9.484 1 96.12 108 GLU A C 1
ATOM 895 O O . GLU A 1 108 ? -17.625 -19.031 -9.977 1 96.12 108 GLU A O 1
ATOM 900 N N . PHE A 1 109 ? -18.938 -17.875 -8.586 1 96.75 109 PHE A N 1
ATOM 901 C CA . PHE A 1 109 ? -17.828 -17.109 -8.062 1 96.75 109 PHE A CA 1
ATOM 902 C C . PHE A 1 109 ? -16.875 -18 -7.277 1 96.75 109 PHE A C 1
ATOM 904 O O . PHE A 1 109 ? -15.648 -17.875 -7.406 1 96.75 109 PHE A O 1
ATOM 911 N N . ILE A 1 110 ? -17.406 -18.875 -6.52 1 95.94 110 ILE A N 1
ATOM 912 C CA . ILE A 1 110 ? -16.578 -19.812 -5.762 1 95.94 110 ILE A CA 1
ATOM 913 C C . ILE A 1 110 ? -15.789 -20.703 -6.723 1 95.94 110 ILE A C 1
ATOM 915 O O . ILE A 1 110 ? -14.617 -20.984 -6.492 1 95.94 110 ILE A O 1
ATOM 919 N N . GLN A 1 111 ? -16.453 -21.156 -7.738 1 97.06 111 GLN A N 1
ATOM 920 C CA . GLN A 1 111 ? -15.766 -21.953 -8.758 1 97.06 111 GLN A CA 1
ATOM 921 C C . GLN A 1 111 ? -14.625 -21.156 -9.391 1 97.06 111 GLN A C 1
ATOM 923 O O . GLN A 1 111 ? -13.539 -21.703 -9.609 1 97.06 111 GLN A O 1
ATOM 928 N N . TRP A 1 112 ? -14.945 -19.906 -9.672 1 97.5 112 TRP A N 1
ATOM 929 C CA . TRP A 1 112 ? -13.93 -19.016 -10.219 1 97.5 112 TRP A CA 1
ATOM 930 C C . TRP A 1 112 ? -12.742 -18.891 -9.273 1 97.5 112 TRP A C 1
ATOM 932 O O . TRP A 1 112 ? -11.586 -18.969 -9.703 1 97.5 112 TRP A O 1
ATOM 942 N N . ILE A 1 113 ? -13.031 -18.781 -8.016 1 98 113 ILE A N 1
ATOM 943 C CA . ILE A 1 113 ? -12.008 -18.688 -6.984 1 98 113 ILE A CA 1
ATOM 944 C C . ILE A 1 113 ? -11.203 -19.984 -6.938 1 98 113 ILE A C 1
ATOM 946 O O . ILE A 1 113 ? -9.969 -19.953 -6.887 1 98 113 ILE A O 1
ATOM 950 N N . ASP A 1 114 ? -11.859 -21.062 -6.953 1 98 114 ASP A N 1
ATOM 951 C CA . ASP A 1 114 ? -11.195 -22.359 -6.879 1 98 114 ASP A CA 1
ATOM 952 C C . ASP A 1 114 ? -10.297 -22.594 -8.094 1 98 114 ASP A C 1
ATOM 954 O O . ASP A 1 114 ? -9.203 -23.141 -7.969 1 98 114 ASP A O 1
ATOM 958 N N . GLU A 1 115 ? -10.758 -22.172 -9.203 1 98.31 115 GLU A N 1
ATOM 959 C CA . GLU A 1 115 ? -9.953 -22.281 -10.422 1 98.31 115 GLU A CA 1
ATOM 960 C C . GLU A 1 115 ? -8.688 -21.438 -10.32 1 98.31 115 GLU A C 1
ATOM 962 O O . GLU A 1 115 ? -7.609 -21.875 -10.734 1 98.31 115 GLU A O 1
ATOM 967 N N . LEU A 1 116 ? -8.828 -20.297 -9.812 1 98.56 116 LEU A N 1
ATOM 968 C CA . LEU A 1 116 ? -7.672 -19.422 -9.648 1 98.56 116 LEU A CA 1
ATOM 969 C C . LEU A 1 116 ? -6.699 -20 -8.625 1 98.56 116 LEU A C 1
ATOM 971 O O . LEU A 1 116 ? -5.48 -19.922 -8.805 1 98.56 116 LEU A O 1
ATOM 975 N N . CYS A 1 117 ? -7.246 -20.516 -7.555 1 98.44 117 CYS A N 1
ATOM 976 C CA . CYS A 1 117 ? -6.379 -21.156 -6.57 1 98.44 117 CYS A CA 1
ATOM 977 C C . CYS A 1 117 ? -5.578 -22.297 -7.195 1 98.44 117 CYS A C 1
ATOM 979 O O . CYS A 1 117 ? -4.387 -22.438 -6.922 1 98.44 117 CYS A O 1
ATOM 981 N N . GLU A 1 118 ? -6.273 -23.094 -7.965 1 98.56 118 GLU A N 1
ATOM 982 C CA . GLU A 1 118 ? -5.59 -24.188 -8.648 1 98.56 118 GLU A CA 1
ATOM 983 C C . GLU A 1 118 ? -4.516 -23.656 -9.594 1 98.56 118 GLU A C 1
ATOM 985 O O . GLU A 1 118 ? -3.408 -24.203 -9.641 1 98.56 118 GLU A O 1
ATOM 990 N N . LEU A 1 119 ? -4.879 -22.656 -10.32 1 98.56 119 LEU A N 1
ATOM 991 C CA . LEU A 1 119 ? -3.932 -22.047 -11.242 1 98.56 119 LEU A CA 1
ATOM 992 C C . LEU A 1 119 ? -2.711 -21.516 -10.492 1 98.56 119 LEU A C 1
ATOM 994 O O . LEU A 1 119 ? -1.573 -21.797 -10.883 1 98.56 119 LEU A O 1
ATOM 998 N N . ILE A 1 120 ? -2.914 -20.797 -9.422 1 98.5 120 ILE A N 1
ATOM 999 C CA . ILE A 1 120 ? -1.85 -20.234 -8.602 1 98.5 120 ILE A CA 1
ATOM 1000 C C . ILE A 1 120 ? -0.982 -21.359 -8.039 1 98.5 120 ILE A C 1
ATOM 1002 O O . ILE A 1 120 ? 0.246 -21.25 -8.016 1 98.5 120 ILE A O 1
ATOM 1006 N N . PHE A 1 121 ? -1.669 -22.375 -7.605 1 98.31 121 PHE A N 1
ATOM 1007 C CA . PHE A 1 121 ? -0.941 -23.5 -7.031 1 98.31 121 PHE A CA 1
ATOM 1008 C C . PHE A 1 121 ? -0.006 -24.125 -8.062 1 98.31 121 PHE A C 1
ATOM 1010 O O . PHE A 1 121 ? 1.129 -24.484 -7.742 1 98.31 121 PHE A O 1
ATOM 1017 N N . ASN A 1 122 ? -0.425 -24.203 -9.289 1 98.19 122 ASN A N 1
ATOM 1018 C CA . ASN A 1 122 ? 0.306 -24.906 -10.336 1 98.19 122 ASN A CA 1
ATOM 1019 C C . ASN A 1 122 ? 1.332 -24 -11.016 1 98.19 122 ASN A C 1
ATOM 1021 O O . ASN A 1 122 ? 2.219 -24.484 -11.719 1 98.19 122 ASN A O 1
ATOM 1025 N N . LYS A 1 123 ? 1.192 -22.719 -10.875 1 98.06 123 LYS A N 1
ATOM 1026 C CA . LYS A 1 123 ? 2.127 -21.766 -11.469 1 98.06 123 LYS A CA 1
ATOM 1027 C C . LYS A 1 123 ? 3.043 -21.172 -10.406 1 98.06 123 LYS A C 1
ATOM 1029 O O . LYS A 1 123 ? 2.811 -21.344 -9.211 1 98.06 123 LYS A O 1
ATOM 1034 N N . GLN A 1 124 ? 3.994 -20.5 -10.805 1 94.94 124 GLN A N 1
ATOM 1035 C CA . GLN A 1 124 ? 5.027 -20.125 -9.844 1 94.94 124 GLN A CA 1
ATOM 1036 C C . GLN A 1 124 ? 4.914 -18.656 -9.469 1 94.94 124 GLN A C 1
ATOM 1038 O O . GLN A 1 124 ? 4.996 -18.297 -8.297 1 94.94 124 GLN A O 1
ATOM 1043 N N . ARG A 1 125 ? 4.75 -17.812 -10.461 1 98.19 125 ARG A N 1
ATOM 1044 C CA . ARG A 1 125 ? 4.844 -16.375 -10.195 1 98.19 125 ARG A CA 1
ATOM 1045 C C . ARG A 1 125 ? 3.488 -15.703 -10.367 1 98.19 125 ARG A C 1
ATOM 1047 O O . ARG A 1 125 ? 2.754 -16 -11.312 1 98.19 125 ARG A O 1
ATOM 1054 N N . ILE A 1 126 ? 3.123 -14.914 -9.414 1 98.75 126 ILE A N 1
ATOM 1055 C CA . ILE A 1 126 ? 1.962 -14.031 -9.484 1 98.75 126 ILE A CA 1
ATOM 1056 C C . ILE A 1 126 ? 2.418 -12.594 -9.719 1 98.75 126 ILE A C 1
ATOM 1058 O O . ILE A 1 126 ? 3.318 -12.102 -9.031 1 98.75 126 ILE A O 1
ATOM 1062 N N . VAL A 1 127 ? 1.846 -11.914 -10.68 1 98.19 127 VAL A N 1
ATOM 1063 C CA . VAL A 1 127 ? 2.164 -10.523 -10.977 1 98.19 127 VAL A CA 1
ATOM 1064 C C . VAL A 1 127 ? 0.924 -9.648 -10.773 1 98.19 127 VAL A C 1
ATOM 1066 O O . VAL A 1 127 ? -0.149 -9.961 -11.297 1 98.19 127 VAL A O 1
ATOM 1069 N N . ILE A 1 128 ? 1.083 -8.641 -10.008 1 97.5 128 ILE A N 1
ATOM 1070 C CA . ILE A 1 128 ? 0.002 -7.691 -9.758 1 97.5 128 ILE A CA 1
ATOM 1071 C C . ILE A 1 128 ? 0.201 -6.445 -10.617 1 97.5 128 ILE A C 1
ATOM 1073 O O . ILE A 1 128 ? 1.271 -5.832 -10.602 1 97.5 128 ILE A O 1
ATOM 1077 N N . LEU A 1 129 ? -0.8 -6.102 -11.336 1 94.44 129 LEU A N 1
ATOM 1078 C CA . LEU A 1 129 ? -0.866 -4.902 -12.164 1 94.44 129 LEU A CA 1
ATOM 1079 C C . LEU A 1 129 ? -2.111 -4.086 -11.836 1 94.44 129 LEU A C 1
ATOM 1081 O O . LEU A 1 129 ? -3.221 -4.625 -11.797 1 94.44 129 LEU A O 1
ATOM 1085 N N . GLY A 1 130 ? -1.953 -2.881 -11.555 1 90.62 130 GLY A N 1
ATOM 1086 C CA . GLY A 1 130 ? -3.059 -1.982 -11.266 1 90.62 130 GLY A CA 1
ATOM 1087 C C . GLY A 1 130 ? -2.607 -0.617 -10.781 1 90.62 130 GLY A C 1
ATOM 1088 O O . GLY A 1 130 ? -1.408 -0.368 -10.641 1 90.62 130 GLY A O 1
ATOM 1089 N N . ALA A 1 131 ? -3.586 0.222 -10.586 1 87.69 131 ALA A N 1
ATOM 1090 C CA . ALA A 1 131 ? -3.291 1.546 -10.039 1 87.69 131 ALA A CA 1
ATOM 1091 C C . ALA A 1 131 ? -2.775 1.449 -8.609 1 87.69 131 ALA A C 1
ATOM 1093 O O . ALA A 1 131 ? -2.809 0.376 -8 1 87.69 131 ALA A O 1
ATOM 1094 N N . LEU A 1 132 ? -2.254 2.5 -8.117 1 87.88 132 LEU A N 1
ATOM 1095 C CA . LEU A 1 132 ? -1.638 2.57 -6.797 1 87.88 132 LEU A CA 1
ATOM 1096 C C . LEU A 1 132 ? -2.541 1.941 -5.738 1 87.88 132 LEU A C 1
ATOM 1098 O O . LEU A 1 132 ? -2.146 0.984 -5.07 1 87.88 132 LEU A O 1
ATOM 1102 N N . TYR A 1 133 ? -3.77 2.336 -5.648 1 87.81 133 TYR A N 1
ATOM 1103 C CA . TYR A 1 133 ? -4.613 1.855 -4.562 1 87.81 133 TYR A CA 1
ATOM 1104 C C . TYR A 1 133 ? -4.926 0.373 -4.727 1 87.81 133 TYR A C 1
ATOM 1106 O O . TYR A 1 133 ? -4.688 -0.423 -3.816 1 87.81 133 TYR A O 1
ATOM 1114 N N . PRO A 1 134 ? -5.414 -0.037 -5.863 1 87.56 134 PRO A N 1
ATOM 1115 C CA . PRO A 1 134 ? -5.684 -1.468 -6.027 1 87.56 134 PRO A CA 1
ATOM 1116 C C . PRO A 1 134 ? -4.473 -2.34 -5.703 1 87.56 134 PRO A C 1
ATOM 1118 O O . PRO A 1 134 ? -4.621 -3.404 -5.098 1 87.56 134 PRO A O 1
ATOM 1121 N N . SER A 1 135 ? -3.32 -1.871 -6.062 1 90.38 135 SER A N 1
ATOM 1122 C CA . SER A 1 135 ? -2.125 -2.654 -5.77 1 90.38 135 SER A CA 1
ATOM 1123 C C . SER A 1 135 ? -1.794 -2.621 -4.281 1 90.38 135 SER A C 1
ATOM 1125 O O . SER A 1 135 ? -1.301 -3.605 -3.727 1 90.38 135 SER A O 1
ATOM 1127 N N . SER A 1 136 ? -2.146 -1.562 -3.639 1 92 136 SER A N 1
ATOM 1128 C CA . SER A 1 136 ? -1.803 -1.39 -2.23 1 92 136 SER A CA 1
ATOM 1129 C C . SER A 1 136 ? -2.611 -2.332 -1.347 1 92 136 SER A C 1
ATOM 1131 O O . SER A 1 136 ? -2.127 -2.785 -0.307 1 92 136 SER A O 1
ATOM 1133 N N . VAL A 1 137 ? -3.758 -2.654 -1.73 1 92.94 137 VAL A N 1
ATOM 1134 C CA . VAL A 1 137 ? -4.598 -3.492 -0.879 1 92.94 137 VAL A CA 1
ATOM 1135 C C . VAL A 1 137 ? -4.285 -4.965 -1.133 1 92.94 137 VAL A C 1
ATOM 1137 O O . VAL A 1 137 ? -4.867 -5.848 -0.499 1 92.94 137 VAL A O 1
ATOM 1140 N N . ALA A 1 138 ? -3.334 -5.172 -2.033 1 93.75 138 ALA A N 1
ATOM 1141 C CA . ALA A 1 138 ? -2.959 -6.547 -2.344 1 93.75 138 ALA A CA 1
ATOM 1142 C C . ALA A 1 138 ? -1.731 -6.977 -1.546 1 93.75 138 ALA A C 1
ATOM 1144 O O . ALA A 1 138 ? -1.277 -8.117 -1.657 1 93.75 138 ALA A O 1
ATOM 1145 N N . VAL A 1 139 ? -1.269 -6.125 -0.729 1 93.56 139 VAL A N 1
ATOM 1146 C CA . VAL A 1 139 ? 0.027 -6.359 -0.098 1 93.56 139 VAL A CA 1
ATOM 1147 C C . VAL A 1 139 ? -0.076 -7.531 0.877 1 93.56 139 VAL A C 1
ATOM 1149 O O . VAL A 1 139 ? 0.871 -8.305 1.028 1 93.56 139 VAL A O 1
ATOM 1152 N N . ASP A 1 140 ? -1.123 -7.645 1.576 1 92.38 140 ASP A N 1
ATOM 1153 C CA . ASP A 1 140 ? -1.288 -8.781 2.48 1 92.38 140 ASP A CA 1
ATOM 1154 C C . ASP A 1 140 ? -1.34 -10.094 1.706 1 92.38 140 ASP A C 1
ATOM 1156 O O . ASP A 1 140 ? -0.8 -11.109 2.156 1 92.38 140 ASP A O 1
ATOM 1160 N N . PHE A 1 141 ? -2.014 -10.031 0.628 1 96.38 141 PHE A N 1
ATOM 1161 C CA . PHE A 1 141 ? -2.045 -11.164 -0.281 1 96.38 141 PHE A CA 1
ATOM 1162 C C . PHE A 1 141 ? -0.638 -11.547 -0.725 1 96.38 141 PHE A C 1
ATOM 1164 O O . PHE A 1 141 ? -0.257 -12.719 -0.672 1 96.38 141 PHE A O 1
ATOM 1171 N N . GLN A 1 142 ? 0.153 -10.547 -1.105 1 97.06 142 GLN A N 1
ATOM 1172 C CA . GLN A 1 142 ? 1.54 -10.781 -1.494 1 97.06 142 GLN A CA 1
ATOM 1173 C C . GLN A 1 142 ? 2.316 -11.469 -0.375 1 97.06 142 GLN A C 1
ATOM 1175 O O . GLN A 1 142 ? 2.967 -12.492 -0.603 1 97.06 142 GLN A O 1
ATOM 1180 N N . THR A 1 143 ? 2.148 -10.914 0.752 1 95.19 143 THR A N 1
ATOM 1181 C CA . THR A 1 143 ? 2.936 -11.398 1.884 1 95.19 143 THR A CA 1
ATOM 1182 C C . THR A 1 143 ? 2.572 -12.836 2.225 1 95.19 143 THR A C 1
ATOM 1184 O O . THR A 1 143 ? 3.453 -13.664 2.461 1 95.19 143 THR A O 1
ATOM 1187 N N . ASP A 1 144 ? 1.312 -13.133 2.266 1 95.69 144 ASP A N 1
ATOM 1188 C CA . ASP A 1 144 ? 0.866 -14.484 2.594 1 95.69 144 ASP A CA 1
ATOM 1189 C C . ASP A 1 144 ? 1.34 -15.492 1.546 1 95.69 144 ASP A C 1
ATOM 1191 O O . ASP A 1 144 ? 1.893 -16.531 1.889 1 95.69 144 ASP A O 1
ATOM 1195 N N . LEU A 1 145 ? 1.152 -15.188 0.298 1 97.75 145 LEU A N 1
ATOM 1196 C CA . LEU A 1 145 ? 1.483 -16.141 -0.751 1 97.75 145 LEU A CA 1
ATOM 1197 C C . LEU A 1 145 ? 2.992 -16.344 -0.857 1 97.75 145 LEU A C 1
ATOM 1199 O O . LEU A 1 145 ? 3.465 -17.438 -1.135 1 97.75 145 LEU A O 1
ATOM 1203 N N . ILE A 1 146 ? 3.729 -15.266 -0.642 1 97.88 146 ILE A N 1
ATOM 1204 C CA . ILE A 1 146 ? 5.18 -15.391 -0.601 1 97.88 146 ILE A CA 1
ATOM 1205 C C . ILE A 1 146 ? 5.586 -16.312 0.547 1 97.88 146 ILE A C 1
ATOM 1207 O O . ILE A 1 146 ? 6.445 -17.188 0.38 1 97.88 146 ILE A O 1
ATOM 1211 N N . SER A 1 147 ? 4.938 -16.125 1.666 1 96.69 147 SER A N 1
ATOM 1212 C CA . SER A 1 147 ? 5.227 -16.953 2.83 1 96.69 147 SER A CA 1
ATOM 1213 C C . SER A 1 147 ? 4.891 -18.406 2.561 1 96.69 147 SER A C 1
ATOM 1215 O O . SER A 1 147 ? 5.504 -19.312 3.141 1 96.69 147 SER A O 1
ATOM 1217 N N . LEU A 1 148 ? 3.998 -18.609 1.665 1 96.69 148 LEU A N 1
ATOM 1218 C CA . LEU A 1 148 ? 3.576 -19.969 1.342 1 96.69 148 LEU A CA 1
ATOM 1219 C C . LEU A 1 148 ? 4.348 -20.5 0.141 1 96.69 148 LEU A C 1
ATOM 1221 O O . LEU A 1 148 ? 4.027 -21.578 -0.379 1 96.69 148 LEU A O 1
ATOM 1225 N N . GLY A 1 149 ? 5.277 -19.75 -0.359 1 96.38 149 GLY A N 1
ATOM 1226 C CA . GLY A 1 149 ? 6.227 -20.297 -1.317 1 96.38 149 GLY A CA 1
ATOM 1227 C C . GLY A 1 149 ? 6.016 -19.766 -2.727 1 96.38 149 GLY A C 1
ATOM 1228 O O . GLY A 1 149 ? 6.664 -20.234 -3.668 1 96.38 149 GLY A O 1
ATOM 1229 N N . LYS A 1 150 ? 5.129 -18.859 -2.91 1 97.94 150 LYS A N 1
ATOM 1230 C CA . LYS A 1 150 ? 4.891 -18.281 -4.23 1 97.94 150 LYS A CA 1
ATOM 1231 C C . LYS A 1 150 ? 5.723 -17.031 -4.438 1 97.94 150 LYS A C 1
ATOM 1233 O O . LYS A 1 150 ? 6.074 -16.344 -3.473 1 97.94 150 LYS A O 1
ATOM 1238 N N . GLU A 1 151 ? 6.082 -16.781 -5.668 1 98.19 151 GLU A N 1
ATOM 1239 C CA . GLU A 1 151 ? 6.641 -15.484 -6.062 1 98.19 151 GLU A CA 1
ATOM 1240 C C . GLU A 1 151 ? 5.539 -14.492 -6.422 1 98.19 151 GLU A C 1
ATOM 1242 O O . GLU A 1 151 ? 4.77 -14.719 -7.355 1 98.19 151 GLU A O 1
ATOM 1247 N N . VAL A 1 152 ? 5.41 -13.445 -5.648 1 98.31 152 VAL A N 1
ATOM 1248 C CA . VAL A 1 152 ? 4.395 -12.438 -5.926 1 98.31 152 VAL A CA 1
ATOM 1249 C C . VAL A 1 152 ? 5.047 -11.062 -6.062 1 98.31 152 VAL A C 1
ATOM 1251 O O . VAL A 1 152 ? 5.645 -10.555 -5.109 1 98.31 152 VAL A O 1
ATOM 1254 N N . VAL A 1 153 ? 4.887 -10.43 -7.199 1 97.31 153 VAL A N 1
ATOM 1255 C CA . VAL A 1 153 ? 5.543 -9.148 -7.43 1 97.31 153 VAL A CA 1
ATOM 1256 C C . VAL A 1 153 ? 4.559 -8.172 -8.078 1 97.31 153 VAL A C 1
ATOM 1258 O O . VAL A 1 153 ? 3.57 -8.594 -8.688 1 97.31 153 VAL A O 1
ATOM 1261 N N . GLU A 1 154 ? 4.801 -6.949 -7.84 1 96.5 154 GLU A N 1
ATOM 1262 C CA . GLU A 1 154 ? 4.137 -5.91 -8.625 1 96.5 154 GLU A CA 1
ATOM 1263 C C . GLU A 1 154 ? 4.934 -5.562 -9.875 1 96.5 154 GLU A C 1
ATOM 1265 O O . GLU A 1 154 ? 6.164 -5.5 -9.836 1 96.5 154 GLU A O 1
ATOM 1270 N N . TYR A 1 155 ? 4.297 -5.309 -10.922 1 95.62 155 TYR A N 1
ATOM 1271 C CA . TYR A 1 155 ? 4.945 -4.945 -12.18 1 95.62 155 TYR A CA 1
ATOM 1272 C C . TYR A 1 155 ? 5.457 -3.51 -12.133 1 95.62 155 TYR A C 1
ATOM 1274 O O . TYR A 1 155 ? 4.762 -2.609 -11.656 1 95.62 155 TYR A O 1
ATOM 1282 N N . HIS A 1 156 ? 6.668 -3.371 -12.594 1 94.31 156 HIS A N 1
ATOM 1283 C CA . HIS A 1 156 ? 7.262 -2.047 -12.75 1 94.31 156 HIS A CA 1
ATOM 1284 C C . HIS A 1 156 ? 7.676 -1.79 -14.195 1 94.31 156 HIS A C 1
ATOM 1286 O O . HIS A 1 156 ? 8.445 -2.561 -14.766 1 94.31 156 HIS A O 1
ATOM 1292 N N . HIS A 1 157 ? 7.312 -0.644 -14.68 1 89.56 157 HIS A N 1
ATOM 1293 C CA . HIS A 1 157 ? 7.582 -0.306 -16.078 1 89.56 157 HIS A CA 1
ATOM 1294 C C . HIS A 1 157 ? 9.078 -0.1 -16.312 1 89.56 157 HIS A C 1
ATOM 1296 O O . HIS A 1 157 ? 9.555 -0.243 -17.438 1 89.56 157 HIS A O 1
ATOM 1302 N N . PHE A 1 158 ? 9.812 0.206 -15.273 1 92.62 158 PHE A N 1
ATOM 1303 C CA . PHE A 1 158 ? 11.234 0.5 -15.453 1 92.62 158 PHE A CA 1
ATOM 1304 C C . PHE A 1 158 ? 12.031 -0.785 -15.641 1 92.62 158 PHE A C 1
ATOM 1306 O O . PHE A 1 158 ? 13.203 -0.743 -16.016 1 92.62 158 PHE A O 1
ATOM 1313 N N . ASP A 1 159 ? 11.445 -1.895 -15.312 1 93.69 159 ASP A N 1
ATOM 1314 C CA . ASP A 1 159 ? 12.117 -3.174 -15.508 1 93.69 159 ASP A CA 1
ATOM 1315 C C . ASP A 1 159 ? 12.039 -3.617 -16.969 1 93.69 159 ASP A C 1
ATOM 1317 O O . ASP A 1 159 ? 11.133 -4.352 -17.344 1 93.69 159 ASP A O 1
ATOM 1321 N N . LEU A 1 160 ? 13 -3.275 -17.672 1 89.81 160 LEU A N 1
ATOM 1322 C CA . LEU A 1 160 ? 13 -3.525 -19.109 1 89.81 160 LEU A CA 1
ATOM 1323 C C . LEU A 1 160 ? 13.266 -4.996 -19.406 1 89.81 160 LEU A C 1
ATOM 1325 O O . LEU A 1 160 ? 13.016 -5.465 -20.516 1 89.81 160 LEU A O 1
ATOM 1329 N N . ASN A 1 161 ? 13.742 -5.688 -18.438 1 90.12 161 ASN A N 1
ATOM 1330 C CA . ASN A 1 161 ? 14.039 -7.102 -18.625 1 90.12 161 ASN A CA 1
ATOM 1331 C C . ASN A 1 161 ? 12.875 -7.988 -18.172 1 90.12 161 ASN A C 1
ATOM 1333 O O . ASN A 1 161 ? 12.953 -9.211 -18.281 1 90.12 161 ASN A O 1
ATOM 1337 N N . PHE A 1 162 ? 11.883 -7.32 -17.75 1 93.81 162 PHE A N 1
ATOM 1338 C CA . PHE A 1 162 ? 10.727 -8.094 -17.281 1 93.81 162 PHE A CA 1
ATOM 1339 C C . PHE A 1 162 ? 10 -8.727 -18.469 1 93.81 162 PHE A C 1
ATOM 1341 O O . PHE A 1 162 ? 9.672 -8.039 -19.438 1 93.81 162 PHE A O 1
ATOM 1348 N N . GLU A 1 163 ? 9.805 -10.016 -18.406 1 95.31 163 GLU A N 1
ATOM 1349 C CA . GLU A 1 163 ? 9.039 -10.734 -19.406 1 95.31 163 GLU A CA 1
ATOM 1350 C C . GLU A 1 163 ? 8.016 -11.664 -18.766 1 95.31 163 GLU A C 1
ATOM 1352 O O . GLU A 1 163 ? 8.344 -12.414 -17.844 1 95.31 163 GLU A O 1
ATOM 1357 N N . PHE A 1 164 ? 6.82 -11.562 -19.234 1 96.44 164 PHE A N 1
ATOM 1358 C CA . PHE A 1 164 ? 5.789 -12.492 -18.797 1 96.44 164 PHE A CA 1
ATOM 1359 C C . PHE A 1 164 ? 5.977 -13.867 -19.438 1 96.44 164 PHE A C 1
ATOM 1361 O O . PHE A 1 164 ? 6.562 -13.977 -20.516 1 96.44 164 PHE A O 1
ATOM 1368 N N . SER A 1 165 ? 5.508 -14.883 -18.766 1 97.12 165 SER A N 1
ATOM 1369 C CA . SER A 1 165 ? 5.621 -16.234 -19.281 1 97.12 165 SER A CA 1
ATOM 1370 C C . SER A 1 165 ? 4.383 -17.062 -18.953 1 97.12 165 SER A C 1
ATOM 1372 O O . SER A 1 165 ? 3.482 -16.594 -18.25 1 97.12 165 SER A O 1
ATOM 1374 N N . ASP A 1 166 ? 4.363 -18.312 -19.422 1 96.81 166 ASP A N 1
ATOM 1375 C CA . ASP A 1 166 ? 3.234 -19.219 -19.188 1 96.81 166 ASP A CA 1
ATOM 1376 C C . ASP A 1 166 ? 3.27 -19.797 -17.781 1 96.81 166 ASP A C 1
ATOM 1378 O O . ASP A 1 166 ? 2.449 -20.641 -17.422 1 96.81 166 ASP A O 1
ATOM 1382 N N . ASP A 1 167 ? 4.16 -19.266 -16.969 1 98 167 ASP A N 1
ATOM 1383 C CA . ASP A 1 167 ? 4.219 -19.672 -15.562 1 98 167 ASP A CA 1
ATOM 1384 C C . ASP A 1 167 ? 3.715 -18.547 -14.648 1 98 167 ASP A C 1
ATOM 1386 O O . ASP A 1 167 ? 3.795 -18.656 -13.43 1 98 167 ASP A O 1
ATOM 1390 N N . ASP A 1 168 ? 3.221 -17.484 -15.344 1 98.38 168 ASP A N 1
ATOM 1391 C CA . ASP A 1 168 ? 2.758 -16.328 -14.602 1 98.38 168 ASP A CA 1
ATOM 1392 C C . ASP A 1 168 ? 1.232 -16.281 -14.539 1 98.38 168 ASP A C 1
ATOM 1394 O O . ASP A 1 168 ? 0.558 -16.547 -15.531 1 98.38 168 ASP A O 1
ATOM 1398 N N . VAL A 1 169 ? 0.739 -16.031 -13.344 1 98.69 169 VAL A N 1
ATOM 1399 C CA . VAL A 1 169 ? -0.634 -15.578 -13.156 1 98.69 169 VAL A CA 1
ATOM 1400 C C . VAL A 1 169 ? -0.651 -14.07 -12.938 1 98.69 169 VAL A C 1
ATOM 1402 O O . VAL A 1 169 ? -0.104 -13.578 -11.945 1 98.69 169 VAL A O 1
ATOM 1405 N N . VAL A 1 170 ? -1.263 -13.32 -13.844 1 97.5 170 VAL A N 1
ATOM 1406 C CA . VAL A 1 170 ? -1.238 -11.859 -13.797 1 97.5 170 VAL A CA 1
ATOM 1407 C C . VAL A 1 170 ? -2.611 -11.336 -13.391 1 97.5 170 VAL A C 1
ATOM 1409 O O . VAL A 1 170 ? -3.605 -11.57 -14.086 1 97.5 170 VAL A O 1
ATOM 1412 N N . PHE A 1 171 ? -2.707 -10.695 -12.258 1 97.69 171 PHE A N 1
ATOM 1413 C CA . PHE A 1 171 ? -3.908 -9.969 -11.883 1 97.69 171 PHE A CA 1
ATOM 1414 C C . PHE A 1 171 ? -3.861 -8.539 -12.406 1 97.69 171 PHE A C 1
ATOM 1416 O O . PHE A 1 171 ? -3.066 -7.723 -11.93 1 97.69 171 PHE A O 1
ATOM 1423 N N . PHE A 1 172 ? -4.598 -8.266 -13.367 1 95.56 172 PHE A N 1
ATOM 1424 C CA . PHE A 1 172 ? -4.762 -6.922 -13.906 1 95.56 172 PHE A CA 1
ATOM 1425 C C . PHE A 1 172 ? -6.012 -6.258 -13.344 1 95.56 172 PHE A C 1
ATOM 1427 O O . PHE A 1 172 ? -7.129 -6.57 -13.758 1 95.56 172 PHE A O 1
ATOM 1434 N N . ILE A 1 173 ? -5.844 -5.305 -12.414 1 95.31 173 ILE A N 1
ATOM 1435 C CA . ILE A 1 173 ? -6.941 -4.684 -11.68 1 95.31 173 ILE A CA 1
ATOM 1436 C C . ILE A 1 173 ? -7.141 -3.252 -12.172 1 95.31 173 ILE A C 1
ATOM 1438 O O . ILE A 1 173 ? -6.242 -2.414 -12.039 1 95.31 173 ILE A O 1
ATOM 1442 N N . THR A 1 174 ? -8.242 -2.961 -12.688 1 91.88 174 THR A N 1
ATOM 1443 C CA . THR A 1 174 ? -8.539 -1.626 -13.195 1 91.88 174 THR A CA 1
ATOM 1444 C C . THR A 1 174 ? -10.031 -1.312 -13.047 1 91.88 174 THR A C 1
ATOM 1446 O O . THR A 1 174 ? -10.875 -2.035 -13.57 1 91.88 174 THR A O 1
ATOM 1449 N N . ALA A 1 175 ? -10.336 -0.288 -12.336 1 90.31 175 ALA A N 1
ATOM 1450 C CA . ALA A 1 175 ? -11.734 0.062 -12.125 1 90.31 175 ALA A CA 1
ATOM 1451 C C . ALA A 1 175 ? -12.383 0.554 -13.422 1 90.31 175 ALA A C 1
ATOM 1453 O O . ALA A 1 175 ? -13.305 -0.079 -13.945 1 90.31 175 ALA A O 1
ATOM 1454 N N . THR A 1 176 ? -11.812 1.563 -14.055 1 86.5 176 THR A N 1
ATOM 1455 C CA . THR A 1 176 ? -12.43 2.256 -15.18 1 86.5 176 THR A CA 1
ATOM 1456 C C . THR A 1 176 ? -11.891 1.725 -16.5 1 86.5 176 THR A C 1
ATOM 1458 O O . THR A 1 176 ? -12.484 1.951 -17.562 1 86.5 176 THR A O 1
ATOM 1461 N N . GLY A 1 177 ? -10.727 1.104 -16.453 1 86.81 177 GLY A N 1
ATOM 1462 C CA . GLY A 1 177 ? -10.07 0.657 -17.672 1 86.81 177 GLY A CA 1
ATOM 1463 C C . GLY A 1 177 ? -8.93 1.557 -18.109 1 86.81 177 GLY A C 1
ATOM 1464 O O . GLY A 1 177 ? -8.109 1.173 -18.938 1 86.81 177 GLY A O 1
ATOM 1465 N N . ARG A 1 178 ? -8.75 2.689 -17.5 1 82.5 178 ARG A N 1
ATOM 1466 C CA . ARG A 1 178 ? -7.73 3.666 -17.859 1 82.5 178 ARG A CA 1
ATOM 1467 C C . ARG A 1 178 ? -6.332 3.07 -17.734 1 82.5 178 ARG A C 1
ATOM 1469 O O . ARG A 1 178 ? -5.449 3.369 -18.547 1 82.5 178 ARG A O 1
ATOM 1476 N N . MET A 1 179 ? -6.152 2.322 -16.719 1 83.06 179 MET A N 1
ATOM 1477 C CA . MET A 1 179 ? -4.852 1.686 -16.516 1 83.06 179 MET A CA 1
ATOM 1478 C C . MET A 1 179 ? -4.516 0.76 -17.672 1 83.06 179 MET A C 1
ATOM 1480 O O . MET A 1 179 ? -3.361 0.682 -18.094 1 83.06 179 MET A O 1
ATOM 1484 N N . MET A 1 180 ? -5.453 0.087 -18.109 1 83.62 180 MET A N 1
ATOM 1485 C CA . MET A 1 180 ? -5.246 -0.826 -19.219 1 83.62 180 MET A CA 1
ATOM 1486 C C . MET A 1 180 ? -4.949 -0.054 -20.5 1 83.62 180 MET A C 1
ATOM 1488 O O . MET A 1 180 ? -4.047 -0.423 -21.266 1 83.62 180 MET A O 1
ATOM 1492 N N . GLU A 1 181 ? -5.699 0.937 -20.781 1 84.25 181 GLU A N 1
ATOM 1493 C CA . GLU A 1 181 ? -5.492 1.766 -21.953 1 84.25 181 GLU A CA 1
ATOM 1494 C C . GLU A 1 181 ? -4.062 2.289 -22.031 1 84.25 181 GLU A C 1
ATOM 1496 O O . GLU A 1 181 ? -3.469 2.361 -23.109 1 84.25 181 GLU A O 1
ATOM 1501 N N . ARG A 1 182 ? -3.574 2.49 -20.969 1 81.31 182 ARG A N 1
ATOM 1502 C CA . ARG A 1 182 ? -2.277 3.154 -20.891 1 81.31 182 ARG A CA 1
ATOM 1503 C C . ARG A 1 182 ? -1.139 2.146 -20.984 1 81.31 182 ARG A C 1
ATOM 1505 O O . ARG A 1 182 ? -0.023 2.494 -21.375 1 81.31 182 ARG A O 1
ATOM 1512 N N . ASN A 1 183 ? -1.425 0.906 -20.625 1 85.25 183 ASN A N 1
ATOM 1513 C CA . ASN A 1 183 ? -0.295 0.009 -20.406 1 85.25 183 ASN A CA 1
ATOM 1514 C C . ASN A 1 183 ? -0.291 -1.146 -21.391 1 85.25 183 ASN A C 1
ATOM 1516 O O . ASN A 1 183 ? 0.743 -1.781 -21.609 1 85.25 183 ASN A O 1
ATOM 1520 N N . VAL A 1 184 ? -1.349 -1.374 -22 1 83.94 184 VAL A N 1
ATOM 1521 C CA . VAL A 1 184 ? -1.489 -2.611 -22.766 1 83.94 184 VAL A CA 1
ATOM 1522 C C . VAL A 1 184 ? -0.487 -2.627 -23.906 1 83.94 184 VAL A C 1
ATOM 1524 O O . VAL A 1 184 ? 0.101 -3.668 -24.219 1 83.94 184 VAL A O 1
ATOM 1527 N N . LYS A 1 185 ? -0.243 -1.557 -24.594 1 84.5 185 LYS A N 1
ATOM 1528 C CA . LYS A 1 185 ? 0.672 -1.491 -25.734 1 84.5 185 LYS A CA 1
ATOM 1529 C C . LYS A 1 185 ? 2.107 -1.777 -25.297 1 84.5 185 LYS A C 1
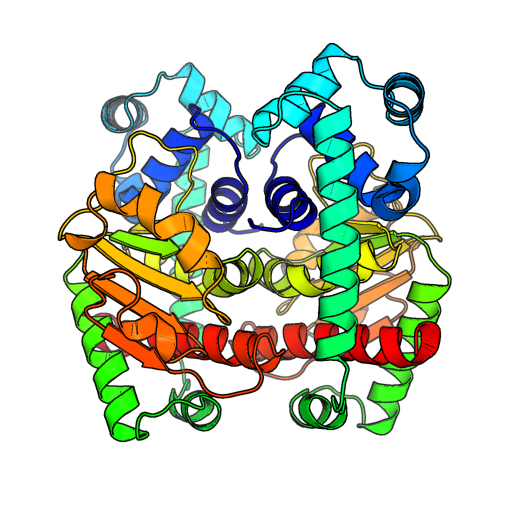ATOM 1531 O O . LYS A 1 185 ? 2.896 -2.324 -26.078 1 84.5 185 LYS A O 1
ATOM 1536 N N . LYS A 1 186 ? 2.393 -1.433 -24.078 1 87.44 186 LYS A N 1
ATOM 1537 C CA . LYS A 1 186 ? 3.732 -1.666 -23.547 1 87.44 186 LYS A CA 1
ATOM 1538 C C . LYS A 1 186 ? 3.883 -3.1 -23.047 1 87.44 186 LYS A C 1
ATOM 1540 O O . LYS A 1 186 ? 4.988 -3.646 -23.031 1 87.44 186 LYS A O 1
ATOM 1545 N N . LEU A 1 187 ? 2.824 -3.68 -22.672 1 91.31 187 LEU A N 1
ATOM 1546 C CA . LEU A 1 187 ? 2.861 -4.996 -22.047 1 91.31 187 LEU A CA 1
ATOM 1547 C C . LEU A 1 187 ? 2.883 -6.102 -23.094 1 91.31 187 LEU A C 1
ATOM 1549 O O . LEU A 1 187 ? 3.441 -7.176 -22.859 1 91.31 187 LEU A O 1
ATOM 1553 N N . LYS A 1 188 ? 2.326 -5.875 -24.219 1 90 188 LYS A N 1
ATOM 1554 C CA . LYS A 1 188 ? 2.234 -6.895 -25.266 1 90 188 LYS A CA 1
ATOM 1555 C C . LYS A 1 188 ? 3.619 -7.332 -25.734 1 90 188 LYS A C 1
ATOM 1557 O O . LYS A 1 188 ? 3.9 -8.531 -25.812 1 90 188 LYS A O 1
ATOM 1562 N N . PRO A 1 189 ? 4.496 -6.355 -25.984 1 91 189 PRO A N 1
ATOM 1563 C CA . PRO A 1 189 ? 5.855 -6.75 -26.375 1 91 189 PRO A CA 1
ATOM 1564 C C . PRO A 1 189 ? 6.566 -7.535 -25.266 1 91 189 PRO A C 1
ATOM 1566 O O . PRO A 1 189 ? 7.574 -8.195 -25.531 1 91 189 PRO A O 1
ATOM 1569 N N . GLN A 1 190 ? 6.09 -7.465 -24.078 1 94.31 190 GLN A N 1
ATOM 1570 C CA . GLN A 1 190 ? 6.68 -8.211 -22.969 1 94.31 190 GLN A CA 1
ATOM 1571 C C . GLN A 1 190 ? 6.008 -9.57 -22.812 1 94.31 190 GLN A C 1
ATOM 1573 O O . GLN A 1 190 ? 6.219 -10.25 -21.797 1 94.31 190 GLN A O 1
ATOM 1578 N N . ASN A 1 191 ? 5.117 -9.938 -23.719 1 94.19 191 ASN A N 1
ATOM 1579 C CA . ASN A 1 191 ? 4.488 -11.25 -23.797 1 94.19 191 ASN A CA 1
ATOM 1580 C C . ASN A 1 191 ? 3.432 -11.445 -22.719 1 94.19 191 ASN A C 1
ATOM 1582 O O . ASN A 1 191 ? 3.32 -12.523 -22.141 1 94.19 191 ASN A O 1
ATOM 1586 N N . ILE A 1 192 ? 2.695 -10.391 -22.422 1 93.06 192 ILE A N 1
ATOM 1587 C CA . ILE A 1 192 ? 1.678 -10.492 -21.375 1 93.06 192 ILE A CA 1
ATOM 1588 C C . ILE A 1 192 ? 0.639 -11.539 -21.781 1 93.06 192 ILE A C 1
ATOM 1590 O O . ILE A 1 192 ? 0.058 -12.203 -20.922 1 93.06 192 ILE A O 1
ATOM 1594 N N . CYS A 1 193 ? 0.464 -11.828 -23.031 1 92.75 193 CYS A N 1
ATOM 1595 C CA . CYS A 1 193 ? -0.555 -12.758 -23.5 1 92.75 193 CYS A CA 1
ATOM 1596 C C . CYS A 1 193 ? -0.08 -14.203 -23.359 1 92.75 193 CYS A C 1
ATOM 1598 O O . CYS A 1 193 ? -0.875 -15.133 -23.469 1 92.75 193 CYS A O 1
ATOM 1600 N N . ASP A 1 194 ? 1.136 -14.406 -23.031 1 95.19 194 ASP A N 1
ATOM 1601 C CA . ASP A 1 194 ? 1.642 -15.742 -22.734 1 95.19 194 ASP A CA 1
ATOM 1602 C C . ASP A 1 194 ? 1.296 -16.156 -21.312 1 95.19 194 ASP A C 1
ATOM 1604 O O . ASP A 1 194 ? 1.355 -17.344 -20.984 1 95.19 194 ASP A O 1
ATOM 1608 N N . ALA A 1 195 ? 1.012 -15.211 -20.484 1 96.81 195 ALA A N 1
ATOM 1609 C CA . ALA A 1 195 ? 0.665 -15.477 -19.078 1 96.81 195 ALA A CA 1
ATOM 1610 C C . ALA A 1 195 ? -0.826 -15.766 -18.938 1 96.81 195 ALA A C 1
ATOM 1612 O O . ALA A 1 195 ? -1.589 -15.641 -19.891 1 96.81 195 ALA A O 1
ATOM 1613 N N . TYR A 1 196 ? -1.203 -16.281 -17.828 1 97.56 196 TYR A N 1
ATOM 1614 C CA . TYR A 1 196 ? -2.613 -16.391 -17.469 1 97.56 196 TYR A CA 1
ATOM 1615 C C . TYR A 1 196 ? -3.119 -15.078 -16.859 1 97.56 196 TYR A C 1
ATOM 1617 O O . TYR A 1 196 ? -2.844 -14.781 -15.695 1 97.56 196 TYR A O 1
ATOM 1625 N N . LEU A 1 197 ? -3.867 -14.398 -17.625 1 96 197 LEU A N 1
ATOM 1626 C CA . LEU A 1 197 ? -4.297 -13.055 -17.25 1 96 197 LEU A CA 1
ATOM 1627 C C . LEU A 1 197 ? -5.664 -13.094 -16.578 1 96 197 LEU A C 1
ATOM 1629 O O . LEU A 1 197 ? -6.629 -13.602 -17.141 1 96 197 LEU A O 1
ATOM 1633 N N . VAL A 1 198 ? -5.73 -12.617 -15.367 1 97.19 198 VAL A N 1
ATOM 1634 C CA . VAL A 1 198 ? -6.961 -12.438 -14.602 1 97.19 198 VAL A CA 1
ATOM 1635 C C . VAL A 1 198 ? -7.336 -10.961 -14.57 1 97.19 198 VAL A C 1
ATOM 1637 O O . VAL A 1 198 ? -6.77 -10.18 -13.805 1 97.19 198 VAL A O 1
ATOM 1640 N N . LEU A 1 199 ? -8.3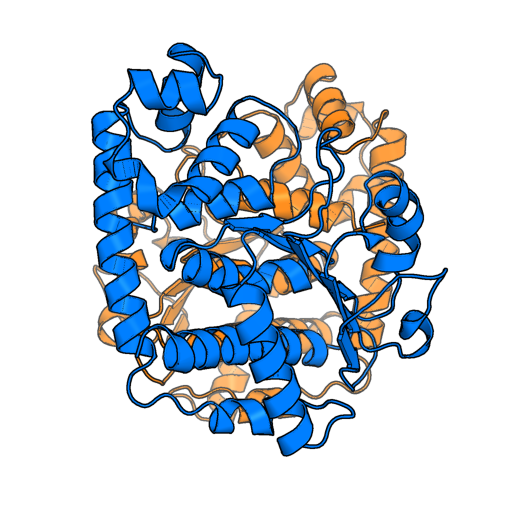67 -10.602 -15.336 1 95.88 199 LEU A N 1
ATOM 1641 C CA . LEU A 1 199 ? -8.812 -9.211 -15.391 1 95.88 199 LEU A CA 1
ATOM 1642 C C . LEU A 1 199 ? -9.945 -8.969 -14.406 1 95.88 199 LEU A C 1
ATOM 1644 O O . LEU A 1 199 ? -10.953 -9.672 -14.422 1 95.88 199 LEU A O 1
ATOM 1648 N N . ILE A 1 200 ? -9.773 -8.023 -13.523 1 95.81 200 ILE A N 1
ATOM 1649 C CA . ILE A 1 200 ? -10.797 -7.582 -12.586 1 95.81 200 ILE A CA 1
ATOM 1650 C C . ILE A 1 200 ? -11.117 -6.109 -12.836 1 95.81 200 ILE A C 1
ATOM 1652 O O . ILE A 1 200 ? -10.242 -5.246 -12.711 1 95.81 200 ILE A O 1
ATOM 1656 N N . THR A 1 201 ? -12.344 -5.82 -13.203 1 94.19 201 THR A N 1
ATOM 1657 C CA . THR A 1 201 ? -12.68 -4.457 -13.602 1 94.19 201 THR A CA 1
ATOM 1658 C C . THR A 1 201 ? -14.156 -4.164 -13.32 1 94.19 201 THR A C 1
ATOM 1660 O O . THR A 1 201 ? -14.93 -5.078 -13.047 1 94.19 201 THR A O 1
ATOM 1663 N N . GLN A 1 202 ? -14.461 -2.906 -13.25 1 93.25 202 GLN A N 1
ATOM 1664 C CA . GLN A 1 202 ? -15.852 -2.471 -13.172 1 93.25 202 GLN A CA 1
ATOM 1665 C C . GLN A 1 202 ? -16.406 -2.178 -14.562 1 93.25 202 GLN A C 1
ATOM 1667 O O . GLN A 1 202 ? -17.625 -2.027 -14.734 1 93.25 202 GLN A O 1
ATOM 1672 N N . ASN A 1 203 ? -15.578 -2.164 -15.516 1 91.56 203 ASN A N 1
ATOM 1673 C CA . ASN A 1 203 ? -15.938 -1.749 -16.859 1 91.56 203 ASN A CA 1
ATOM 1674 C C . ASN A 1 203 ? -15.922 -2.928 -17.828 1 91.56 203 ASN A C 1
ATOM 1676 O O . ASN A 1 203 ? -14.867 -3.283 -18.375 1 91.56 203 ASN A O 1
ATOM 1680 N N . LEU A 1 204 ? -17.062 -3.355 -18.203 1 88.81 204 LEU A N 1
ATOM 1681 C CA . LEU A 1 204 ? -17.219 -4.551 -19.031 1 88.81 204 LEU A CA 1
ATOM 1682 C C . LEU A 1 204 ? -16.656 -4.336 -20.422 1 88.81 204 LEU A C 1
ATOM 1684 O O . LEU A 1 204 ? -16.297 -5.297 -21.109 1 88.81 204 LEU A O 1
ATOM 1688 N N . ALA A 1 205 ? -16.531 -3.111 -20.828 1 87.06 205 ALA A N 1
ATOM 1689 C CA . ALA A 1 205 ? -16.047 -2.795 -22.172 1 87.06 205 ALA A CA 1
ATOM 1690 C C . ALA A 1 205 ? -14.594 -3.205 -22.344 1 87.06 205 ALA A C 1
ATOM 1692 O O . ALA A 1 205 ? -14.125 -3.398 -23.469 1 87.06 205 ALA A O 1
ATOM 1693 N N . TYR A 1 206 ? -13.961 -3.447 -21.234 1 86.5 206 TYR A N 1
ATOM 1694 C CA . TYR A 1 206 ? -12.531 -3.707 -21.312 1 86.5 206 TYR A CA 1
ATOM 1695 C C . TYR A 1 206 ? -12.242 -5.203 -21.234 1 86.5 206 TYR A C 1
ATOM 1697 O O . TYR A 1 206 ? -11.078 -5.617 -21.266 1 86.5 206 TYR A O 1
ATOM 1705 N N . ARG A 1 207 ? -13.211 -5.992 -21.172 1 83.44 207 ARG A N 1
ATOM 1706 C CA . ARG A 1 207 ? -13.031 -7.441 -21.172 1 83.44 207 ARG A CA 1
ATOM 1707 C C . ARG A 1 207 ? -12.219 -7.895 -22.375 1 83.44 207 ARG A C 1
ATOM 1709 O O . ARG A 1 207 ? -11.359 -8.773 -22.266 1 83.44 207 ARG A O 1
ATOM 1716 N N . ASP A 1 208 ? -12.453 -7.227 -23.531 1 80 208 ASP A N 1
ATOM 1717 C CA . ASP A 1 208 ? -11.773 -7.617 -24.766 1 80 208 ASP A CA 1
ATOM 1718 C C . ASP A 1 208 ? -10.977 -6.453 -25.344 1 80 208 ASP A C 1
ATOM 1720 O O . ASP A 1 208 ? -10.797 -6.363 -26.562 1 80 208 ASP A O 1
ATOM 1724 N N . TYR A 1 209 ? -10.648 -5.629 -24.5 1 78.56 209 TYR A N 1
ATOM 1725 C CA . TYR A 1 209 ? -9.945 -4.438 -24.953 1 78.56 209 TYR A CA 1
ATOM 1726 C C . TYR A 1 209 ? -8.641 -4.809 -25.656 1 78.56 209 TYR A C 1
ATOM 1728 O O . TYR A 1 209 ? -7.816 -5.543 -25.094 1 78.56 209 TYR A O 1
ATOM 1736 N N . GLU A 1 210 ? -8.484 -4.25 -26.906 1 72.81 210 GLU A N 1
ATOM 1737 C CA . GLU A 1 210 ? -7.316 -4.418 -27.766 1 72.81 210 GLU A CA 1
ATOM 1738 C C . GLU A 1 210 ? -6.777 -5.848 -27.688 1 72.81 210 GLU A C 1
ATOM 1740 O O . GLU A 1 210 ? -5.566 -6.055 -27.609 1 72.81 210 GLU A O 1
ATOM 1745 N N . ASN A 1 211 ? -7.605 -6.703 -27.531 1 68.88 211 ASN A N 1
ATOM 1746 C CA . ASN A 1 211 ? -7.246 -8.117 -27.562 1 68.88 211 ASN A CA 1
ATOM 1747 C C . ASN A 1 211 ? -6.402 -8.5 -26.344 1 68.88 211 ASN A C 1
ATOM 1749 O O . ASN A 1 211 ? -5.426 -9.242 -26.484 1 68.88 211 ASN A O 1
ATOM 1753 N N . VAL A 1 212 ? -6.781 -7.781 -25.328 1 72.44 212 VAL A N 1
ATOM 1754 C CA . VAL A 1 212 ? -6.172 -8.281 -24.094 1 72.44 212 VAL A CA 1
ATOM 1755 C C . VAL A 1 212 ? -6.617 -9.719 -23.844 1 72.44 212 VAL A C 1
ATOM 1757 O O . VAL A 1 212 ? -7.773 -10.07 -24.078 1 72.44 212 VAL A O 1
ATOM 1760 N N . CYS A 1 213 ? -5.707 -10.609 -23.766 1 82.88 213 CYS A N 1
ATOM 1761 C CA . CYS A 1 213 ? -5.898 -12.055 -23.688 1 82.88 213 CYS A CA 1
ATOM 1762 C C . CYS A 1 213 ? -6.223 -12.484 -22.266 1 82.88 213 CYS A C 1
ATOM 1764 O O . CYS A 1 213 ? -5.559 -13.359 -21.703 1 82.88 213 CYS A O 1
ATOM 1766 N N . ALA A 1 214 ? -7.395 -11.906 -21.812 1 90.62 214 ALA A N 1
ATOM 1767 C CA . ALA A 1 214 ? -7.758 -12.297 -20.453 1 90.62 214 ALA A CA 1
ATOM 1768 C C . ALA A 1 214 ? -8.312 -13.719 -20.422 1 90.62 214 ALA A C 1
ATOM 1770 O O . ALA A 1 214 ? -9.258 -14.039 -21.156 1 90.62 214 ALA A O 1
ATOM 1771 N N . ASP A 1 215 ? -7.719 -14.523 -19.672 1 94.12 215 ASP A N 1
ATOM 1772 C CA . ASP A 1 215 ? -8.156 -15.906 -19.5 1 94.12 215 ASP A CA 1
ATOM 1773 C C . ASP A 1 215 ? -9.273 -16 -18.453 1 94.12 215 ASP A C 1
ATOM 1775 O O . ASP A 1 215 ? -10.164 -16.844 -18.578 1 94.12 215 ASP A O 1
ATOM 1779 N N . TYR A 1 216 ? -9.195 -15.219 -17.438 1 95.19 216 TYR A N 1
ATOM 1780 C CA . TYR A 1 216 ? -10.18 -15.125 -16.359 1 95.19 216 TYR A CA 1
ATOM 1781 C C . TYR A 1 216 ? -10.672 -13.688 -16.203 1 95.19 216 TYR A C 1
ATOM 1783 O O . TYR A 1 216 ? -9.914 -12.742 -16.438 1 95.19 216 TYR A O 1
ATOM 1791 N N . PHE A 1 217 ? -11.922 -13.664 -15.859 1 94.44 217 PHE A N 1
ATOM 1792 C CA . PHE A 1 217 ? -12.531 -12.336 -15.812 1 94.44 217 PHE A CA 1
ATOM 1793 C C . PHE A 1 217 ? -13.516 -12.234 -14.656 1 94.44 217 PHE A C 1
ATOM 1795 O O . PHE A 1 217 ? -14.273 -13.172 -14.391 1 94.44 217 PHE A O 1
ATOM 1802 N N . ALA A 1 218 ? -13.375 -11.109 -13.938 1 94.69 218 ALA A N 1
ATOM 1803 C CA . ALA A 1 218 ? -14.391 -10.758 -12.953 1 94.69 218 ALA A CA 1
ATOM 1804 C C . ALA A 1 218 ? -14.875 -9.328 -13.141 1 94.69 218 ALA A C 1
ATOM 1806 O O . ALA A 1 218 ? -14.086 -8.383 -13.039 1 94.69 218 ALA A O 1
ATOM 1807 N N . HIS A 1 219 ? -16.125 -9.227 -13.438 1 94.81 219 HIS A N 1
ATOM 1808 C CA . HIS A 1 219 ? -16.781 -7.926 -13.477 1 94.81 219 HIS A CA 1
ATOM 1809 C C . HIS A 1 219 ? -17.281 -7.527 -12.094 1 94.81 219 HIS A C 1
ATOM 1811 O O . HIS A 1 219 ? -18.297 -8.062 -11.617 1 94.81 219 HIS A O 1
ATOM 1817 N N . VAL A 1 220 ? -16.594 -6.633 -11.508 1 94.25 220 VAL A N 1
ATOM 1818 C CA . VAL A 1 220 ? -16.984 -6.152 -10.188 1 94.25 220 VAL A CA 1
ATOM 1819 C C . VAL A 1 220 ? -17.969 -4.988 -10.328 1 94.25 220 VAL A C 1
ATOM 1821 O O . VAL A 1 220 ? -17.625 -3.951 -10.906 1 94.25 220 VAL A O 1
ATOM 1824 N N . LEU A 1 221 ? -19.047 -5.109 -9.75 1 92.12 221 LEU A N 1
ATOM 1825 C CA . LEU A 1 221 ? -20.125 -4.137 -9.938 1 92.12 221 LEU A CA 1
ATOM 1826 C C . LEU A 1 221 ? -19.969 -2.971 -8.961 1 92.12 221 LEU A C 1
ATOM 1828 O O . LEU A 1 221 ? -19.281 -3.088 -7.945 1 92.12 221 LEU A O 1
ATOM 1832 N N . GLY A 1 222 ? -20.672 -1.878 -9.375 1 85.56 222 GLY A N 1
ATOM 1833 C CA . GLY A 1 222 ? -20.656 -0.67 -8.562 1 85.56 222 GLY A CA 1
ATOM 1834 C C . GLY A 1 222 ? -20.344 0.58 -9.367 1 85.56 222 GLY A C 1
ATOM 1835 O O . GLY A 1 222 ? -20.219 0.523 -10.594 1 85.56 222 GLY A O 1
ATOM 1836 N N . LYS A 1 223 ? -20.281 1.741 -8.609 1 82.38 223 LYS A N 1
ATOM 1837 C CA . LYS A 1 223 ? -19.953 3.02 -9.234 1 82.38 223 LYS A CA 1
ATOM 1838 C C . LYS A 1 223 ? -18.5 3.033 -9.719 1 82.38 223 LYS A C 1
ATOM 1840 O O . LYS A 1 223 ? -17.594 2.551 -9.023 1 82.38 223 LYS A O 1
ATOM 1845 N N . PHE A 1 224 ? -18.375 3.502 -10.875 1 76.62 224 PHE A N 1
ATOM 1846 C CA . PHE A 1 224 ? -17.031 3.623 -11.422 1 76.62 224 PHE A CA 1
ATOM 1847 C C . PHE A 1 224 ? -16.141 4.445 -10.492 1 76.62 224 PHE A C 1
ATOM 1849 O O . PHE A 1 224 ? -16.484 5.57 -10.125 1 76.62 224 PHE A O 1
ATOM 1856 N N . ASP A 1 225 ? -15.078 3.855 -10.18 1 72.62 225 ASP A N 1
ATOM 1857 C CA . ASP A 1 225 ? -14.07 4.488 -9.328 1 72.62 225 ASP A CA 1
ATOM 1858 C C . ASP A 1 225 ? -14.648 4.816 -7.953 1 72.62 225 ASP A C 1
ATOM 1860 O O . ASP A 1 225 ? -14.266 5.812 -7.336 1 72.62 225 ASP A O 1
ATOM 1864 N N . GLY A 1 226 ? -15.625 4.008 -7.613 1 79.38 226 GLY A N 1
ATOM 1865 C CA . GLY A 1 226 ? -16.219 4.18 -6.293 1 79.38 226 GLY A CA 1
ATOM 1866 C C . GLY A 1 226 ? -15.398 3.535 -5.191 1 79.38 226 GLY A C 1
ATOM 1867 O O . GLY A 1 226 ? -14.516 2.717 -5.461 1 79.38 226 GLY A O 1
ATOM 1868 N N . LEU A 1 227 ? -15.664 3.938 -4.012 1 84.62 227 LEU A N 1
ATOM 1869 C CA . LEU A 1 227 ? -14.977 3.416 -2.834 1 84.62 227 LEU A CA 1
ATOM 1870 C C . LEU A 1 227 ? -15.219 1.917 -2.684 1 84.62 227 LEU A C 1
ATOM 1872 O O . LEU A 1 227 ? -14.352 1.188 -2.197 1 84.62 227 LEU A O 1
ATOM 1876 N N . GLN A 1 228 ? -16.312 1.476 -3.158 1 87.06 228 GLN A N 1
ATOM 1877 C CA . GLN A 1 228 ? -16.703 0.082 -2.986 1 87.06 228 GLN A CA 1
ATOM 1878 C C . GLN A 1 228 ? -15.797 -0.85 -3.783 1 87.06 228 GLN A C 1
ATOM 1880 O O . GLN A 1 228 ? -15.617 -2.014 -3.418 1 87.06 228 GLN A O 1
ATOM 1885 N N . PHE A 1 229 ? -15.281 -0.332 -4.852 1 90.94 229 PHE A N 1
ATOM 1886 C CA . PHE A 1 229 ? -14.398 -1.153 -5.668 1 90.94 229 PHE A CA 1
ATOM 1887 C C . PHE A 1 229 ? -13.203 -1.643 -4.848 1 90.94 229 PHE A C 1
ATOM 1889 O O . PHE A 1 229 ? -12.852 -2.82 -4.906 1 90.94 229 PHE A O 1
ATOM 1896 N N . ASN A 1 230 ? -12.641 -0.825 -4.047 1 91.06 230 ASN A N 1
ATOM 1897 C CA . ASN A 1 230 ? -11.461 -1.162 -3.258 1 91.06 230 ASN A CA 1
ATOM 1898 C C . ASN A 1 230 ? -11.773 -2.244 -2.225 1 91.06 230 ASN A C 1
ATOM 1900 O O . ASN A 1 230 ? -10.953 -3.137 -1.992 1 91.06 230 ASN A O 1
ATOM 1904 N N . TYR A 1 231 ? -12.906 -2.137 -1.634 1 92.44 231 TYR A N 1
ATOM 1905 C CA . TYR A 1 231 ? -13.32 -3.145 -0.662 1 92.44 231 TYR A CA 1
ATOM 1906 C C . TYR A 1 231 ? -13.484 -4.508 -1.326 1 92.44 231 TYR A C 1
ATOM 1908 O O . TYR A 1 231 ? -13.062 -5.527 -0.777 1 92.44 231 TYR A O 1
ATOM 1916 N N . GLN A 1 232 ? -14.086 -4.418 -2.418 1 94.31 232 GLN A N 1
ATOM 1917 C CA . GLN A 1 232 ? -14.367 -5.672 -3.109 1 94.31 232 GLN A CA 1
ATOM 1918 C C . GLN A 1 232 ? -13.078 -6.328 -3.598 1 94.31 232 GLN A C 1
ATOM 1920 O O . GLN A 1 232 ? -12.93 -7.547 -3.533 1 94.31 232 GLN A O 1
ATOM 1925 N N . ILE A 1 233 ? -12.094 -5.52 -4.094 1 95.69 233 ILE A N 1
ATOM 1926 C CA . ILE A 1 233 ? -10.805 -6.066 -4.504 1 95.69 233 ILE A CA 1
ATOM 1927 C C . ILE A 1 233 ? -10.102 -6.688 -3.299 1 95.69 233 ILE A C 1
ATOM 1929 O O . ILE A 1 233 ? -9.555 -7.793 -3.391 1 95.69 233 ILE A O 1
ATOM 1933 N N . MET A 1 234 ? -10.109 -5.996 -2.223 1 94.94 234 MET A N 1
ATOM 1934 C CA . MET A 1 234 ? -9.5 -6.539 -1.01 1 94.94 234 MET A CA 1
ATOM 1935 C C . MET A 1 234 ? -10.164 -7.852 -0.608 1 94.94 234 MET A C 1
ATOM 1937 O O . MET A 1 234 ? -9.477 -8.805 -0.233 1 94.94 234 MET A O 1
ATOM 1941 N N . MET A 1 235 ? -11.469 -7.922 -0.695 1 95.38 235 MET A N 1
ATOM 1942 C CA . MET A 1 235 ? -12.203 -9.125 -0.324 1 95.38 235 MET A CA 1
ATOM 1943 C C . MET A 1 235 ? -11.875 -10.273 -1.271 1 95.38 235 MET A C 1
ATOM 1945 O O . MET A 1 235 ? -11.719 -11.422 -0.835 1 95.38 235 MET A O 1
ATOM 1949 N N . ILE A 1 236 ? -11.789 -9.984 -2.512 1 96.88 236 ILE A N 1
ATOM 1950 C CA . ILE A 1 236 ? -11.438 -11.008 -3.488 1 96.88 236 ILE A CA 1
ATOM 1951 C C . ILE A 1 236 ? -10.07 -11.609 -3.139 1 96.88 236 ILE A C 1
ATOM 1953 O O . ILE A 1 236 ? -9.914 -12.828 -3.1 1 96.88 236 ILE A O 1
ATOM 1957 N N . PHE A 1 237 ? -9.133 -10.797 -2.842 1 96.75 237 PHE A N 1
ATOM 1958 C CA . PHE A 1 237 ? -7.801 -11.273 -2.498 1 96.75 237 PHE A CA 1
ATOM 1959 C C . PHE A 1 237 ? -7.82 -12.031 -1.175 1 96.75 237 PHE A C 1
ATOM 1961 O O . PHE A 1 237 ? -7.082 -13 -0.996 1 96.75 237 PHE A O 1
ATOM 1968 N N . ASP A 1 238 ? -8.609 -11.578 -0.257 1 95.38 238 ASP A N 1
ATOM 1969 C CA . ASP A 1 238 ? -8.734 -12.289 1.01 1 95.38 238 ASP A CA 1
ATOM 1970 C C . ASP A 1 238 ? -9.367 -13.664 0.808 1 95.38 238 ASP A C 1
ATOM 1972 O O . ASP A 1 238 ? -8.914 -14.656 1.387 1 95.38 238 ASP A O 1
ATOM 1976 N N . ILE A 1 239 ? -10.422 -13.719 0.021 1 96.69 239 ILE A N 1
ATOM 1977 C CA . ILE A 1 239 ? -11.07 -14.992 -0.274 1 96.69 239 ILE A CA 1
ATOM 1978 C C . ILE A 1 239 ? -10.07 -15.938 -0.94 1 96.69 239 ILE A C 1
ATOM 1980 O O . ILE A 1 239 ? -10 -17.125 -0.591 1 96.69 239 ILE A O 1
ATOM 1984 N N . LEU A 1 240 ? -9.297 -15.414 -1.86 1 97.06 240 LEU A N 1
ATOM 1985 C CA . LEU A 1 240 ? -8.281 -16.203 -2.541 1 97.06 240 LEU A CA 1
ATOM 1986 C C . LEU A 1 240 ? -7.273 -16.766 -1.545 1 97.06 240 LEU A C 1
ATOM 1988 O O . LEU A 1 240 ? -6.922 -17.953 -1.609 1 97.06 240 LEU A O 1
ATOM 1992 N N . ARG A 1 241 ? -6.746 -15.93 -0.66 1 95.06 241 ARG A N 1
ATOM 1993 C CA . ARG A 1 241 ? -5.75 -16.391 0.3 1 95.06 241 ARG A CA 1
ATOM 1994 C C . ARG A 1 241 ? -6.332 -17.453 1.23 1 95.06 241 ARG A C 1
ATOM 1996 O O . ARG A 1 241 ? -5.672 -18.438 1.545 1 95.06 241 ARG A O 1
ATOM 2003 N N . ILE A 1 242 ? -7.598 -17.219 1.662 1 95.25 242 ILE A N 1
ATOM 2004 C CA . ILE A 1 242 ? -8.258 -18.172 2.557 1 95.25 242 ILE A CA 1
ATOM 2005 C C . ILE A 1 242 ? -8.453 -19.5 1.846 1 95.25 242 ILE A C 1
ATOM 2007 O O . ILE A 1 242 ? -8.055 -20.547 2.359 1 95.25 242 ILE A O 1
ATOM 2011 N N . ARG A 1 243 ? -9.086 -19.453 0.695 1 96 243 ARG A N 1
ATOM 2012 C CA . ARG A 1 243 ? -9.398 -20.672 -0.051 1 96 243 ARG A CA 1
ATOM 2013 C C . ARG A 1 243 ? -8.125 -21.406 -0.456 1 96 243 ARG A C 1
ATOM 2015 O O . ARG A 1 243 ? -8.078 -22.641 -0.413 1 96 243 ARG A O 1
ATOM 2022 N N . TYR A 1 244 ? -7.133 -20.672 -0.867 1 97.12 244 TYR A N 1
ATOM 2023 C CA . TYR A 1 244 ? -5.852 -21.25 -1.241 1 97.12 244 TYR A CA 1
ATOM 2024 C C . TYR A 1 244 ? -5.246 -22.031 -0.076 1 97.12 244 TYR A C 1
ATOM 2026 O O . TYR A 1 244 ? -4.801 -23.172 -0.243 1 97.12 244 TYR A O 1
ATOM 2034 N N . TYR A 1 245 ? -5.258 -21.406 1.077 1 95.88 245 TYR A N 1
ATOM 2035 C CA . TYR A 1 245 ? -4.719 -22.062 2.266 1 95.88 245 TYR A CA 1
ATOM 2036 C C . TYR A 1 245 ? -5.523 -23.297 2.625 1 95.88 245 TYR A C 1
ATOM 2038 O O . TYR A 1 245 ? -4.957 -24.344 2.949 1 95.88 245 TYR A O 1
ATOM 2046 N N . GLN A 1 246 ? -6.816 -23.188 2.545 1 94.12 246 GLN A N 1
ATOM 2047 C CA . GLN A 1 246 ? -7.699 -24.281 2.904 1 94.12 246 GLN A CA 1
ATOM 2048 C C . GLN A 1 246 ? -7.512 -25.469 1.961 1 94.12 246 GLN A C 1
ATOM 2050 O O . GLN A 1 246 ? -7.555 -26.625 2.391 1 94.12 246 GLN A O 1
ATOM 2055 N N . LYS A 1 247 ? -7.27 -25.234 0.783 1 94.88 247 LYS A N 1
ATOM 2056 C CA . LYS A 1 247 ? -7.203 -26.281 -0.228 1 94.88 247 LYS A CA 1
ATOM 2057 C C . LYS A 1 247 ? -5.836 -26.969 -0.223 1 94.88 247 LYS A C 1
ATOM 2059 O O . LYS A 1 247 ? -5.738 -28.172 -0.453 1 94.88 247 LYS A O 1
ATOM 2064 N N . TYR A 1 248 ? -4.824 -26.188 0.119 1 96.06 248 TYR A N 1
ATOM 2065 C CA . TYR A 1 248 ? -3.514 -26.75 -0.19 1 96.06 248 TYR A CA 1
ATOM 2066 C C . TYR A 1 248 ? -2.645 -26.828 1.059 1 96.06 248 TYR A C 1
ATOM 2068 O O . TYR A 1 248 ? -1.584 -27.453 1.047 1 96.06 248 TYR A O 1
ATOM 2076 N N . TYR A 1 249 ? -3.082 -26.266 2.174 1 92.06 249 TYR A N 1
ATOM 2077 C CA . TYR A 1 249 ? -2.229 -26.266 3.357 1 92.06 249 TYR A CA 1
ATOM 2078 C C . TYR A 1 249 ? -2.992 -26.75 4.578 1 92.06 249 TYR A C 1
ATOM 2080 O O . TYR A 1 249 ? -2.422 -26.891 5.664 1 92.06 249 TYR A O 1
ATOM 2088 N N . GLN A 1 250 ? -4.27 -26.766 4.512 1 84.12 250 GLN A N 1
ATOM 2089 C CA . GLN A 1 250 ? -5.039 -27.375 5.594 1 84.12 250 GLN A CA 1
ATOM 2090 C C . GLN A 1 250 ? -5.324 -28.844 5.309 1 84.12 250 GLN A C 1
ATOM 2092 O O . GLN A 1 250 ? -5.602 -29.219 4.168 1 84.12 250 GLN A O 1
ATOM 2097 N N . MET B 1 1 ? -2.332 7.871 -17.359 1 52.88 1 MET B N 1
ATOM 2098 C CA . MET B 1 1 ? -1.13 7.824 -16.531 1 52.88 1 MET B CA 1
ATOM 2099 C C . MET B 1 1 ? -1.484 7.898 -15.047 1 52.88 1 MET B C 1
ATOM 2101 O O . MET B 1 1 ? -2.453 8.555 -14.672 1 52.88 1 MET B O 1
ATOM 2105 N N . GLU B 1 2 ? -0.876 7 -14.273 1 75.94 2 GLU B N 1
ATOM 2106 C CA . GLU B 1 2 ? -1.007 7.07 -12.82 1 75.94 2 GLU B CA 1
ATOM 2107 C C . GLU B 1 2 ? -0.66 8.461 -12.305 1 75.94 2 GLU B C 1
ATOM 2109 O O . GLU B 1 2 ? 0.208 9.141 -12.859 1 75.94 2 GLU B O 1
ATOM 2114 N N . LEU B 1 3 ? -1.439 9 -11.445 1 87.5 3 LEU B N 1
ATOM 2115 C CA . LEU B 1 3 ? -1.165 10.305 -10.852 1 87.5 3 LEU B CA 1
ATOM 2116 C C . LEU B 1 3 ? 0.269 10.375 -10.336 1 87.5 3 LEU B C 1
ATOM 2118 O O . LEU B 1 3 ? 0.742 9.453 -9.68 1 87.5 3 LEU B O 1
ATOM 2122 N N . MET B 1 4 ? 0.896 11.453 -10.773 1 93 4 MET B N 1
ATOM 2123 C CA . MET B 1 4 ? 2.283 11.641 -10.352 1 93 4 MET B CA 1
ATOM 2124 C C . MET B 1 4 ? 2.4 11.633 -8.836 1 93 4 MET B C 1
ATOM 2126 O O . MET B 1 4 ? 3.314 11.023 -8.281 1 93 4 MET B O 1
ATOM 2130 N N . ILE B 1 5 ? 1.467 12.273 -8.211 1 94.12 5 ILE B N 1
ATOM 2131 C CA . ILE B 1 5 ? 1.521 12.367 -6.754 1 94.12 5 ILE B CA 1
ATOM 2132 C C . ILE B 1 5 ? 1.386 10.969 -6.148 1 94.12 5 ILE B C 1
ATOM 2134 O O . ILE B 1 5 ? 1.991 10.68 -5.113 1 94.12 5 ILE B O 1
ATOM 2138 N N . SER B 1 6 ? 0.6 10.148 -6.75 1 92.12 6 SER B N 1
ATOM 2139 C CA . SER B 1 6 ? 0.453 8.773 -6.277 1 92.12 6 SER B CA 1
ATOM 2140 C C . SER B 1 6 ? 1.75 7.988 -6.445 1 92.12 6 SER B C 1
ATOM 2142 O O . SER B 1 6 ? 2.105 7.18 -5.59 1 92.12 6 SER B O 1
ATOM 2144 N N . ARG B 1 7 ? 2.396 8.234 -7.523 1 93.56 7 ARG B N 1
ATOM 2145 C CA . ARG B 1 7 ? 3.678 7.574 -7.75 1 93.56 7 ARG B CA 1
ATOM 2146 C C . ARG B 1 7 ? 4.719 8.031 -6.73 1 93.56 7 ARG B C 1
ATOM 2148 O O . ARG B 1 7 ? 5.5 7.219 -6.23 1 93.56 7 ARG B O 1
ATOM 2155 N N . ILE B 1 8 ? 4.738 9.305 -6.48 1 97.12 8 ILE B N 1
ATOM 2156 C CA . ILE B 1 8 ? 5.656 9.852 -5.492 1 97.12 8 ILE B CA 1
ATOM 2157 C C . ILE B 1 8 ? 5.355 9.258 -4.121 1 97.12 8 ILE B C 1
ATOM 2159 O O . ILE B 1 8 ? 6.27 8.844 -3.4 1 97.12 8 ILE B O 1
ATOM 2163 N N . LEU B 1 9 ? 4.078 9.156 -3.857 1 96.31 9 LEU B N 1
ATOM 2164 C CA . LEU B 1 9 ? 3.658 8.609 -2.572 1 96.31 9 LEU B CA 1
ATOM 2165 C C . LEU B 1 9 ? 4.051 7.141 -2.451 1 96.31 9 LEU B C 1
ATOM 2167 O O . LEU B 1 9 ? 4.48 6.695 -1.386 1 96.31 9 LEU B O 1
ATOM 2171 N N . LYS B 1 10 ? 3.799 6.438 -3.51 1 95.19 10 LYS B N 1
ATOM 2172 C CA . LYS B 1 10 ? 4.184 5.027 -3.525 1 95.19 10 LYS B CA 1
ATOM 2173 C C . LYS B 1 10 ? 5.676 4.863 -3.26 1 95.19 10 LYS B C 1
ATOM 2175 O O . LYS B 1 10 ? 6.086 3.967 -2.52 1 95.19 10 LYS B O 1
ATOM 2180 N N . TYR B 1 11 ? 6.492 5.703 -3.842 1 97.19 11 TYR B N 1
ATOM 2181 C CA . TYR B 1 11 ? 7.926 5.695 -3.594 1 97.19 11 TYR B CA 1
ATOM 2182 C C . TYR B 1 11 ? 8.234 6.051 -2.143 1 97.19 11 TYR B C 1
ATOM 2184 O O . TYR B 1 11 ? 8.969 5.328 -1.464 1 97.19 11 TYR B O 1
ATOM 2192 N N . LEU B 1 12 ? 7.688 7.145 -1.65 1 97.69 12 LEU B N 1
ATOM 2193 C CA . LEU B 1 12 ? 7.98 7.652 -0.314 1 97.69 12 LEU B CA 1
ATOM 2194 C C . LEU B 1 12 ? 7.598 6.629 0.751 1 97.69 12 LEU B C 1
ATOM 2196 O O . LEU B 1 12 ? 8.305 6.477 1.752 1 97.69 12 LEU B O 1
ATOM 2200 N N . ASN B 1 13 ? 6.512 5.918 0.533 1 96.25 13 ASN B N 1
ATOM 2201 C CA . ASN B 1 13 ? 6.039 4.957 1.523 1 96.25 13 ASN B CA 1
ATOM 2202 C C . ASN B 1 13 ? 6.961 3.746 1.617 1 96.25 13 ASN B C 1
ATOM 2204 O O . ASN B 1 13 ? 6.996 3.064 2.643 1 96.25 13 ASN B O 1
ATOM 2208 N N . GLY B 1 14 ? 7.75 3.574 0.583 1 95.94 14 GLY B N 1
ATOM 2209 C CA . GLY B 1 14 ? 8.562 2.367 0.57 1 95.94 14 GLY B CA 1
ATOM 2210 C C . GLY B 1 14 ? 10.055 2.65 0.637 1 95.94 14 GLY B C 1
ATOM 2211 O O . GLY B 1 14 ? 10.859 1.723 0.699 1 95.94 14 GLY B O 1
ATOM 2212 N N . CYS B 1 15 ? 10.438 3.896 0.652 1 96.81 15 CYS B N 1
ATOM 2213 C CA . CYS B 1 15 ? 11.852 4.223 0.556 1 96.81 15 CYS B CA 1
ATOM 2214 C C . CYS B 1 15 ? 12.586 3.848 1.838 1 96.81 15 CYS B C 1
ATOM 2216 O O . CYS B 1 15 ? 11.961 3.666 2.885 1 96.81 15 CYS B O 1
ATOM 2218 N N . LEU B 1 16 ? 13.914 3.744 1.778 1 96.5 16 LEU B N 1
ATOM 2219 C CA . LEU B 1 16 ? 14.672 3.131 2.863 1 96.5 16 LEU B CA 1
ATOM 2220 C C . LEU B 1 16 ? 15.664 4.121 3.463 1 96.5 16 LEU B C 1
ATOM 2222 O O . LEU B 1 16 ? 16.266 3.852 4.504 1 96.5 16 LEU B O 1
ATOM 2226 N N . ASP B 1 17 ? 15.812 5.293 2.768 1 96 17 ASP B N 1
ATOM 2227 C CA . ASP B 1 17 ? 16.906 6.172 3.191 1 96 17 ASP B CA 1
ATOM 2228 C C . ASP B 1 17 ? 16.484 7.637 3.129 1 96 17 ASP B C 1
ATOM 2230 O O . ASP B 1 17 ? 15.594 8 2.354 1 96 17 ASP B O 1
ATOM 2234 N N . ASP B 1 18 ? 17.172 8.336 3.998 1 96.81 18 ASP B N 1
ATOM 2235 C CA . ASP B 1 18 ? 17.047 9.789 3.945 1 96.81 18 ASP B CA 1
ATOM 2236 C C . ASP B 1 18 ? 18.016 10.391 2.928 1 96.81 18 ASP B C 1
ATOM 2238 O O . ASP B 1 18 ? 19.078 10.883 3.295 1 96.81 18 ASP B O 1
ATOM 2242 N N . ASP B 1 19 ? 17.656 10.336 1.697 1 96.69 19 ASP B N 1
ATOM 2243 C CA . ASP B 1 19 ? 18.453 10.914 0.624 1 96.69 19 ASP B CA 1
ATOM 2244 C C . ASP B 1 19 ? 17.719 12.062 -0.056 1 96.69 19 ASP B C 1
ATOM 2246 O O . ASP B 1 19 ? 16.688 12.523 0.434 1 96.69 19 ASP B O 1
ATOM 2250 N N . HIS B 1 20 ? 18.297 12.609 -1.114 1 98 20 HIS B N 1
ATOM 2251 C CA . HIS B 1 20 ? 17.703 13.766 -1.778 1 98 20 HIS B CA 1
ATOM 2252 C C . HIS B 1 20 ? 16.344 13.414 -2.371 1 98 20 HIS B C 1
ATOM 2254 O O . HIS B 1 20 ? 15.445 14.258 -2.4 1 98 20 HIS B O 1
ATOM 2260 N N . MET B 1 21 ? 16.125 12.133 -2.828 1 98.19 21 MET B N 1
ATOM 2261 C CA . MET B 1 21 ? 14.844 11.703 -3.371 1 98.19 21 MET B CA 1
ATOM 2262 C C . MET B 1 21 ? 13.75 11.781 -2.309 1 98.19 21 MET B C 1
ATOM 2264 O O . MET B 1 21 ? 12.656 12.281 -2.576 1 98.19 21 MET B O 1
ATOM 2268 N N . TYR B 1 22 ? 14.133 11.312 -1.157 1 98.31 22 TYR B N 1
ATOM 2269 C CA . TYR B 1 22 ? 13.211 11.328 -0.026 1 98.31 22 TYR B CA 1
ATOM 2270 C C . TYR B 1 22 ? 12.867 12.758 0.379 1 98.31 22 TYR B C 1
ATOM 2272 O O . TYR B 1 22 ? 11.695 13.094 0.56 1 98.31 22 TYR B O 1
ATOM 2280 N N . ARG B 1 23 ? 13.805 13.641 0.433 1 97.94 23 ARG B N 1
ATOM 2281 C CA . ARG B 1 23 ? 13.609 15.008 0.899 1 97.94 23 ARG B CA 1
ATOM 2282 C C . ARG B 1 23 ? 12.82 15.828 -0.115 1 97.94 23 ARG B C 1
ATOM 2284 O O . ARG B 1 23 ? 11.93 16.594 0.258 1 97.94 23 ARG B O 1
ATOM 2291 N N . ILE B 1 24 ? 13.156 15.656 -1.343 1 98.44 24 ILE B N 1
ATOM 2292 C CA . ILE B 1 24 ? 12.445 16.391 -2.391 1 98.44 24 ILE B CA 1
ATOM 2293 C C . ILE B 1 24 ? 11 15.891 -2.469 1 98.44 24 ILE B C 1
ATOM 2295 O O . ILE B 1 24 ? 10.07 16.688 -2.582 1 98.44 24 ILE B O 1
ATOM 2299 N N . GLY B 1 25 ? 10.82 14.547 -2.422 1 98.38 25 GLY B N 1
ATOM 2300 C CA . GLY B 1 25 ? 9.469 14 -2.402 1 98.38 25 GLY B CA 1
ATOM 2301 C C . GLY B 1 25 ? 8.625 14.547 -1.273 1 98.38 25 GLY B C 1
ATOM 2302 O O . GLY B 1 25 ? 7.473 14.938 -1.488 1 98.38 25 GLY B O 1
ATOM 2303 N N . ASN B 1 26 ? 9.211 14.578 -0.103 1 97.69 26 ASN B N 1
ATOM 2304 C CA . ASN B 1 26 ? 8.5 15.109 1.051 1 97.69 26 ASN B CA 1
ATOM 2305 C C . ASN B 1 26 ? 8.164 16.594 0.867 1 97.69 26 ASN B C 1
ATOM 2307 O O . ASN B 1 26 ? 7.098 17.047 1.289 1 97.69 26 ASN B O 1
ATOM 2311 N N . PHE B 1 27 ? 9.078 17.344 0.31 1 98 27 PHE B N 1
ATOM 2312 C CA . PHE B 1 27 ? 8.82 18.75 0.054 1 98 27 PHE B CA 1
ATOM 2313 C C . PHE B 1 27 ? 7.645 18.922 -0.897 1 98 27 PHE B C 1
ATOM 2315 O O . PHE B 1 27 ? 6.816 19.828 -0.711 1 98 27 PHE B O 1
ATOM 2322 N N . ILE B 1 28 ? 7.543 18.078 -1.872 1 98.06 28 ILE B N 1
ATOM 2323 C CA . ILE B 1 28 ? 6.453 18.141 -2.84 1 98.06 28 ILE B CA 1
ATOM 2324 C C . ILE B 1 28 ? 5.129 17.844 -2.141 1 98.06 28 ILE B C 1
ATOM 2326 O O . ILE B 1 28 ? 4.133 18.531 -2.363 1 98.06 28 ILE B O 1
ATOM 2330 N N . ILE B 1 29 ? 5.141 16.812 -1.336 1 97.31 29 ILE B N 1
ATOM 2331 C CA . ILE B 1 29 ? 3.939 16.453 -0.59 1 97.31 29 ILE B CA 1
ATOM 2332 C C . ILE B 1 29 ? 3.496 17.641 0.266 1 97.31 29 ILE B C 1
ATOM 2334 O O . ILE B 1 29 ? 2.312 17.984 0.3 1 97.31 29 ILE B O 1
ATOM 2338 N N . LYS B 1 30 ? 4.414 18.219 0.9 1 96.75 30 LYS B N 1
ATOM 2339 C CA . LYS B 1 30 ? 4.148 19.328 1.811 1 96.75 30 LYS B CA 1
ATOM 2340 C C . LYS B 1 30 ? 3.621 20.547 1.055 1 96.75 30 LYS B C 1
ATOM 2342 O O . LYS B 1 30 ? 2.781 21.297 1.57 1 96.75 30 LYS B O 1
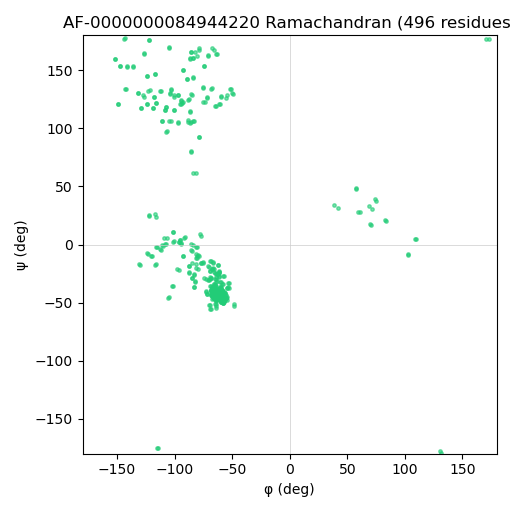ATOM 2347 N N . ASN B 1 31 ? 4.062 20.781 -0.138 1 97 31 ASN B N 1
ATOM 2348 C CA . ASN B 1 31 ? 3.758 22 -0.878 1 97 31 ASN B CA 1
ATOM 2349 C C . ASN B 1 31 ? 2.945 21.703 -2.137 1 97 31 ASN B C 1
ATOM 2351 O O . ASN B 1 31 ? 2.988 22.469 -3.102 1 97 31 ASN B O 1
ATOM 2355 N N . TYR B 1 32 ? 2.273 20.625 -2.113 1 97.31 32 TYR B N 1
ATOM 2356 C CA . TYR B 1 32 ? 1.657 20.109 -3.328 1 97.31 32 TYR B CA 1
ATOM 2357 C C . TYR B 1 32 ? 0.769 21.156 -3.979 1 97.31 32 TYR B C 1
ATOM 2359 O O . TYR B 1 32 ? 0.913 21.453 -5.168 1 97.31 32 TYR B O 1
ATOM 2367 N N . THR B 1 33 ? -0.078 21.797 -3.244 1 96 33 THR B N 1
ATOM 2368 C CA . THR B 1 33 ? -1.046 22.734 -3.809 1 96 33 THR B CA 1
ATOM 2369 C C . THR B 1 33 ? -0.388 24.078 -4.113 1 96 33 THR B C 1
ATOM 2371 O O . THR B 1 33 ? -0.968 24.922 -4.809 1 96 33 THR B O 1
ATOM 2374 N N . LEU B 1 34 ? 0.804 24.312 -3.693 1 95.56 34 LEU B N 1
ATOM 2375 C CA . LEU B 1 34 ? 1.49 25.578 -3.885 1 95.56 34 LEU B CA 1
ATOM 2376 C C . LEU B 1 34 ? 2.592 25.453 -4.934 1 95.56 34 LEU B C 1
ATOM 2378 O O . LEU B 1 34 ? 3.273 26.422 -5.246 1 95.56 34 LEU B O 1
ATOM 2382 N N . ILE B 1 35 ? 2.695 24.281 -5.441 1 95.38 35 ILE B N 1
ATOM 2383 C CA . ILE B 1 35 ? 3.807 24 -6.344 1 95.38 35 ILE B CA 1
ATOM 2384 C C . ILE B 1 35 ? 3.734 24.938 -7.555 1 95.38 35 ILE B C 1
ATOM 2386 O O . ILE B 1 35 ? 4.766 25.297 -8.125 1 95.38 35 ILE B O 1
ATOM 2390 N N . GLU B 1 36 ? 2.523 25.281 -7.918 1 94 36 GLU B N 1
ATOM 2391 C CA . GLU B 1 36 ? 2.309 26.156 -9.062 1 94 36 GLU B CA 1
ATOM 2392 C C . GLU B 1 36 ? 3.037 27.484 -8.883 1 94 36 GLU B C 1
ATOM 2394 O O . GLU B 1 36 ? 3.436 28.125 -9.859 1 94 36 GLU B O 1
ATOM 2399 N N . ASN B 1 37 ? 3.254 27.891 -7.676 1 95.31 37 ASN B N 1
ATOM 2400 C CA . ASN B 1 37 ? 3.842 29.203 -7.371 1 95.31 37 ASN B CA 1
ATOM 2401 C C . ASN B 1 37 ? 5.367 29.141 -7.391 1 95.31 37 ASN B C 1
ATOM 2403 O O . ASN B 1 37 ? 6.031 30.172 -7.289 1 95.31 37 ASN B O 1
ATOM 2407 N N . HIS B 1 38 ? 5.918 28 -7.562 1 95.75 38 HIS B N 1
ATOM 2408 C CA . HIS B 1 38 ? 7.367 27.875 -7.516 1 95.75 38 HIS B CA 1
ATOM 2409 C C . HIS B 1 38 ? 7.969 27.891 -8.914 1 95.75 38 HIS B C 1
ATOM 2411 O O . HIS B 1 38 ? 7.48 27.203 -9.812 1 95.75 38 HIS B O 1
ATOM 2417 N N . THR B 1 39 ? 8.945 28.734 -9.094 1 96.12 39 THR B N 1
ATOM 2418 C CA . THR B 1 39 ? 9.891 28.531 -10.188 1 96.12 39 THR B CA 1
ATOM 2419 C C . THR B 1 39 ? 10.922 27.469 -9.812 1 96.12 39 THR B C 1
ATOM 2421 O O . THR B 1 39 ? 10.961 27.016 -8.664 1 96.12 39 THR B O 1
ATOM 2424 N N . MET B 1 40 ? 11.641 27.047 -10.812 1 96.81 40 MET B N 1
ATOM 2425 C CA . MET B 1 40 ? 12.688 26.078 -10.5 1 96.81 40 MET B CA 1
ATOM 2426 C C . MET B 1 40 ? 13.625 26.625 -9.43 1 96.81 40 MET B C 1
ATOM 2428 O O . MET B 1 40 ? 13.977 25.906 -8.484 1 96.81 40 MET B O 1
ATOM 2432 N N . VAL B 1 41 ? 14 27.875 -9.555 1 97.38 41 VAL B N 1
ATOM 2433 C CA . VAL B 1 41 ? 14.945 28.516 -8.648 1 97.38 41 VAL B CA 1
ATOM 2434 C C . VAL B 1 41 ? 14.352 28.578 -7.242 1 97.38 41 VAL B C 1
ATOM 2436 O O . VAL B 1 41 ? 15.008 28.219 -6.266 1 97.38 41 VAL B O 1
ATOM 2439 N N . SER B 1 42 ? 13.148 29.031 -7.176 1 97.5 42 SER B N 1
ATOM 2440 C CA . SER B 1 42 ? 12.523 29.172 -5.867 1 97.5 42 SER B CA 1
ATOM 2441 C C . SER B 1 42 ? 12.281 27.812 -5.219 1 97.5 42 SER B C 1
ATOM 2443 O O . SER B 1 42 ? 12.344 27.688 -3.996 1 97.5 42 SER B O 1
ATOM 2445 N N . PHE B 1 43 ? 11.922 26.828 -6.039 1 98 43 PHE B N 1
ATOM 2446 C CA . PHE B 1 43 ? 11.75 25.469 -5.531 1 98 43 PHE B CA 1
ATOM 2447 C C . PHE B 1 43 ? 13.047 24.953 -4.918 1 98 43 PHE B C 1
ATOM 2449 O O . PHE B 1 43 ? 13.047 24.438 -3.801 1 98 43 PHE B O 1
ATOM 2456 N N . ILE B 1 44 ? 14.109 25.094 -5.641 1 98.25 44 ILE B N 1
ATOM 2457 C CA . ILE B 1 44 ? 15.422 24.641 -5.215 1 98.25 44 ILE B CA 1
ATOM 2458 C C . ILE B 1 44 ? 15.805 25.297 -3.895 1 98.25 44 ILE B C 1
ATOM 2460 O O . ILE B 1 44 ? 16.297 24.641 -2.977 1 98.25 44 ILE B O 1
ATOM 2464 N N . ASP B 1 45 ? 15.555 26.547 -3.799 1 98.06 45 ASP B N 1
ATOM 2465 C CA . ASP B 1 45 ? 15.867 27.297 -2.592 1 98.06 45 ASP B CA 1
ATOM 2466 C C . ASP B 1 45 ? 15.023 26.828 -1.41 1 98.06 45 ASP B C 1
ATOM 2468 O O . ASP B 1 45 ? 15.555 26.594 -0.318 1 98.06 45 ASP B O 1
ATOM 2472 N N . ALA B 1 46 ? 13.75 26.609 -1.625 1 97.5 46 ALA B N 1
ATOM 2473 C CA . ALA B 1 46 ? 12.82 26.234 -0.561 1 97.5 46 ALA B CA 1
ATOM 2474 C C . ALA B 1 46 ? 13.055 24.781 -0.119 1 97.5 46 ALA B C 1
ATOM 2476 O O . ALA B 1 46 ? 12.977 24.469 1.07 1 97.5 46 ALA B O 1
ATOM 2477 N N . ALA B 1 47 ? 13.305 23.922 -1.054 1 97.75 47 ALA B N 1
ATOM 2478 C CA . ALA B 1 47 ? 13.5 22.5 -0.774 1 97.75 47 ALA B CA 1
ATOM 2479 C C . ALA B 1 47 ? 14.914 22.234 -0.291 1 97.75 47 ALA B C 1
ATOM 2481 O O . ALA B 1 47 ? 15.211 21.141 0.189 1 97.75 47 ALA B O 1
ATOM 2482 N N . LYS B 1 48 ? 15.805 23.25 -0.428 1 97.38 48 LYS B N 1
ATOM 2483 C CA . LYS B 1 48 ? 17.203 23.156 -0.026 1 97.38 48 LYS B CA 1
ATOM 2484 C C . LYS B 1 48 ? 17.906 22 -0.746 1 97.38 48 LYS B C 1
ATOM 2486 O O . LYS B 1 48 ? 18.531 21.156 -0.108 1 97.38 48 LYS B O 1
ATOM 2491 N N . CYS B 1 49 ? 17.703 21.969 -2.039 1 98.12 49 CYS B N 1
ATOM 2492 C CA . CYS B 1 49 ? 18.375 20.969 -2.867 1 98.12 49 CYS B CA 1
ATOM 2493 C C . CYS B 1 49 ? 19.125 21.625 -4.02 1 98.12 49 CYS B C 1
ATOM 2495 O O . CYS B 1 49 ? 18.969 22.828 -4.262 1 98.12 49 CYS B O 1
ATOM 2497 N N . SER B 1 50 ? 20 20.891 -4.648 1 98.12 50 SER B N 1
ATOM 2498 C CA . SER B 1 50 ? 20.688 21.391 -5.836 1 98.12 50 SER B CA 1
ATOM 2499 C C . SER B 1 50 ? 19.859 21.188 -7.094 1 98.12 50 SER B C 1
ATOM 2501 O O . SER B 1 50 ? 18.891 20.422 -7.078 1 98.12 50 SER B O 1
ATOM 2503 N N . GLN B 1 51 ? 20.234 21.969 -8.109 1 97.69 51 GLN B N 1
ATOM 2504 C CA . GLN B 1 51 ? 19.578 21.75 -9.398 1 97.69 51 GLN B CA 1
ATOM 2505 C C . GLN B 1 51 ? 19.781 20.328 -9.891 1 97.69 51 GLN B C 1
ATOM 2507 O O . GLN B 1 51 ? 18.859 19.719 -10.453 1 97.69 51 GLN B O 1
ATOM 2512 N N . GLU B 1 52 ? 20.953 19.812 -9.688 1 98.12 52 GLU B N 1
ATOM 2513 C CA . GLU B 1 52 ? 21.266 18.438 -10.086 1 98.12 52 GLU B CA 1
ATOM 2514 C C . GLU B 1 52 ? 20.375 17.438 -9.367 1 98.12 52 GLU B C 1
ATOM 2516 O O . GLU B 1 52 ? 19.875 16.484 -9.969 1 98.12 52 GLU B O 1
ATOM 2521 N N . GLU B 1 53 ? 20.125 17.625 -8.117 1 98.5 53 GLU B N 1
ATOM 2522 C CA . GLU B 1 53 ? 19.281 16.75 -7.312 1 98.5 53 GLU B CA 1
ATOM 2523 C C . GLU B 1 53 ? 17.828 16.797 -7.785 1 98.5 53 GLU B C 1
ATOM 2525 O O . GLU B 1 53 ? 17.156 15.75 -7.867 1 98.5 53 GLU B O 1
ATOM 2530 N N . LEU B 1 54 ? 17.359 17.984 -8.008 1 98.31 54 LEU B N 1
ATOM 2531 C CA . LEU B 1 54 ? 15.992 18.141 -8.477 1 98.31 54 LEU B CA 1
ATOM 2532 C C . LEU B 1 54 ? 15.789 17.469 -9.82 1 98.31 54 LEU B C 1
ATOM 2534 O O . LEU B 1 54 ? 14.797 16.766 -10.031 1 98.31 54 LEU B O 1
ATOM 2538 N N . LEU B 1 55 ? 16.688 17.672 -10.734 1 97.88 55 LEU B N 1
ATOM 2539 C CA . LEU B 1 55 ? 16.578 17.062 -12.055 1 97.88 55 LEU B CA 1
ATOM 2540 C C . LEU B 1 55 ? 16.703 15.547 -11.961 1 97.88 55 LEU B C 1
ATOM 2542 O O . LEU B 1 55 ? 16.031 14.82 -12.703 1 97.88 55 LEU B O 1
ATOM 2546 N N . ASP B 1 56 ? 17.594 15.109 -11.102 1 98.12 56 ASP B N 1
ATOM 2547 C CA . ASP B 1 56 ? 17.703 13.68 -10.844 1 98.12 56 ASP B CA 1
ATOM 2548 C C . ASP B 1 56 ? 16.375 13.102 -10.352 1 98.12 56 ASP B C 1
ATOM 2550 O O . ASP B 1 56 ? 15.961 12.031 -10.789 1 98.12 56 ASP B O 1
ATOM 2554 N N . PHE B 1 57 ? 15.727 13.789 -9.453 1 98.44 57 PHE B N 1
ATOM 2555 C CA . PHE B 1 57 ? 14.422 13.391 -8.945 1 98.44 57 PHE B CA 1
ATOM 2556 C C . PHE B 1 57 ? 13.414 13.266 -10.078 1 98.44 57 PHE B C 1
ATOM 2558 O O . PHE B 1 57 ? 12.727 12.25 -10.203 1 98.44 57 PHE B O 1
ATOM 2565 N N . CYS B 1 58 ? 13.328 14.273 -10.898 1 97.88 58 CYS B N 1
ATOM 2566 C CA . CYS B 1 58 ? 12.398 14.281 -12.023 1 97.88 58 CYS B CA 1
ATOM 2567 C C . CYS B 1 58 ? 12.672 13.117 -12.961 1 97.88 58 CYS B C 1
ATOM 2569 O O . CYS B 1 58 ? 11.742 12.453 -13.422 1 97.88 58 CYS B O 1
ATOM 2571 N N . GLN B 1 59 ? 13.93 12.859 -13.164 1 96.88 59 GLN B N 1
ATOM 2572 C CA . GLN B 1 59 ? 14.328 11.82 -14.102 1 96.88 59 GLN B CA 1
ATOM 2573 C C . GLN B 1 59 ? 13.891 10.438 -13.617 1 96.88 59 GLN B C 1
ATOM 2575 O O . GLN B 1 59 ? 13.484 9.594 -14.422 1 96.88 59 GLN B O 1
ATOM 2580 N N . HIS B 1 60 ? 13.938 10.203 -12.367 1 97 60 HIS B N 1
ATOM 2581 C CA . HIS B 1 60 ? 13.539 8.914 -11.805 1 97 60 HIS B CA 1
ATOM 2582 C C . HIS B 1 60 ? 12.039 8.68 -11.984 1 97 60 HIS B C 1
ATOM 2584 O O . HIS B 1 60 ? 11.586 7.531 -11.969 1 97 60 HIS B O 1
ATOM 2590 N N . PHE B 1 61 ? 11.328 9.742 -12.188 1 96.12 61 PHE B N 1
ATOM 2591 C CA . PHE B 1 61 ? 9.898 9.609 -12.438 1 96.12 61 PHE B CA 1
ATOM 2592 C C . PHE B 1 61 ? 9.594 9.742 -13.93 1 96.12 61 PHE B C 1
ATOM 2594 O O . PHE B 1 61 ? 8.438 9.914 -14.32 1 96.12 61 PHE B O 1
ATOM 2601 N N . GLY B 1 62 ? 10.641 9.727 -14.734 1 93.25 62 GLY B N 1
ATOM 2602 C CA . GLY B 1 62 ? 10.492 9.68 -16.188 1 93.25 62 GLY B CA 1
ATOM 2603 C C . GLY B 1 62 ? 10.266 11.039 -16.797 1 93.25 62 GLY B C 1
ATOM 2604 O O . GLY B 1 62 ? 9.703 11.148 -17.891 1 93.25 62 GLY B O 1
ATOM 2605 N N . ILE B 1 63 ? 10.625 12.07 -16.078 1 95.56 63 ILE B N 1
ATOM 2606 C CA . ILE B 1 63 ? 10.422 13.43 -16.562 1 95.56 63 ILE B CA 1
ATOM 2607 C C . ILE B 1 63 ? 11.773 14.125 -16.734 1 95.56 63 ILE B C 1
ATOM 2609 O O . ILE B 1 63 ? 12.68 13.945 -15.922 1 95.56 63 ILE B O 1
ATOM 2613 N N . HIS B 1 64 ? 11.828 14.992 -17.734 1 93.56 64 HIS B N 1
ATOM 2614 C CA . HIS B 1 64 ? 13.164 15.453 -18.109 1 93.56 64 HIS B CA 1
ATOM 2615 C C . HIS B 1 64 ? 13.352 16.922 -17.781 1 93.56 64 HIS B C 1
ATOM 2617 O O . HIS B 1 64 ? 14.438 17.469 -17.969 1 93.56 64 HIS B O 1
ATOM 2623 N N . SER B 1 65 ? 12.328 17.594 -17.312 1 95.75 65 SER B N 1
ATOM 2624 C CA . SER B 1 65 ? 12.477 18.984 -16.875 1 95.75 65 SER B CA 1
ATOM 2625 C C . SER B 1 65 ? 11.539 19.297 -15.719 1 95.75 65 SER B C 1
ATOM 2627 O O . SER B 1 65 ? 10.492 18.656 -15.57 1 95.75 65 SER B O 1
ATOM 2629 N N . PHE B 1 66 ? 12 20.281 -14.953 1 97 66 PHE B N 1
ATOM 2630 C CA . PHE B 1 66 ? 11.172 20.703 -13.836 1 97 66 PHE B CA 1
ATOM 2631 C C . PHE B 1 66 ? 9.844 21.266 -14.32 1 97 66 PHE B C 1
ATOM 2633 O O . PHE B 1 66 ? 8.797 21.031 -13.711 1 97 66 PHE B O 1
ATOM 2640 N N . ASP B 1 67 ? 9.891 22.031 -15.391 1 96.75 67 ASP B N 1
ATOM 2641 C CA . ASP B 1 67 ? 8.672 22.641 -15.922 1 96.75 67 ASP B CA 1
ATOM 2642 C C . ASP B 1 67 ? 7.66 21.562 -16.328 1 96.75 67 ASP B C 1
ATOM 2644 O O . ASP B 1 67 ? 6.469 21.688 -16.031 1 96.75 67 ASP B O 1
ATOM 2648 N N . GLU B 1 68 ? 8.141 20.594 -16.984 1 96.62 68 GLU B N 1
ATOM 2649 C CA . GLU B 1 68 ? 7.281 19.469 -17.359 1 96.62 68 GLU B CA 1
ATOM 2650 C C . GLU B 1 68 ? 6.75 18.766 -16.109 1 96.62 68 GLU B C 1
ATOM 2652 O O . GLU B 1 68 ? 5.582 18.359 -16.062 1 96.62 68 GLU B O 1
ATOM 2657 N N . PHE B 1 69 ? 7.59 18.562 -15.18 1 97.38 69 PHE B N 1
ATOM 2658 C CA . PHE B 1 69 ? 7.219 17.922 -13.922 1 97.38 69 PHE B CA 1
ATOM 2659 C C . PHE B 1 69 ? 6.109 18.703 -13.227 1 97.38 69 PHE B C 1
ATOM 2661 O O . PHE B 1 69 ? 5.09 18.141 -12.836 1 97.38 69 PHE B O 1
ATOM 2668 N N . LYS B 1 70 ? 6.332 19.953 -13.117 1 96.94 70 LYS B N 1
ATOM 2669 C CA . LYS B 1 70 ? 5.367 20.844 -12.477 1 96.94 70 LYS B CA 1
ATOM 2670 C C . LYS B 1 70 ? 4.031 20.828 -13.211 1 96.94 70 LYS B C 1
ATOM 2672 O O . LYS B 1 70 ? 2.971 20.766 -12.586 1 96.94 70 LYS B O 1
ATOM 2677 N N . GLU B 1 71 ? 4.039 20.875 -14.484 1 96.5 71 GLU B N 1
ATOM 2678 C CA . GLU B 1 71 ? 2.824 20.859 -15.289 1 96.5 71 GLU B CA 1
ATOM 2679 C C . GLU B 1 71 ? 2.041 19.562 -15.078 1 96.5 71 GLU B C 1
ATOM 2681 O O . GLU B 1 71 ? 0.81 19.578 -15.008 1 96.5 71 GLU B O 1
ATOM 2686 N N . ARG B 1 72 ? 2.754 18.547 -15.016 1 96.12 72 ARG B N 1
ATOM 2687 C CA . ARG B 1 72 ? 2.117 17.25 -14.773 1 96.12 72 ARG B CA 1
ATOM 2688 C C . ARG B 1 72 ? 1.457 17.219 -13.398 1 96.12 72 ARG B C 1
ATOM 2690 O O . ARG B 1 72 ? 0.323 16.75 -13.266 1 96.12 72 ARG B O 1
ATOM 2697 N N . LEU B 1 73 ? 2.143 17.703 -12.391 1 96.81 73 LEU B N 1
ATOM 2698 C CA . LEU B 1 73 ? 1.582 17.75 -11.047 1 96.81 73 LEU B CA 1
ATOM 2699 C C . LEU B 1 73 ? 0.3 18.578 -11.023 1 96.81 73 LEU B C 1
ATOM 2701 O O . LEU B 1 73 ? -0.682 18.188 -10.383 1 96.81 73 LEU B O 1
ATOM 2705 N N . LEU B 1 74 ? 0.335 19.672 -11.742 1 96.62 74 LEU B N 1
ATOM 2706 C CA . LEU B 1 74 ? -0.81 20.578 -11.758 1 96.62 74 LEU B CA 1
ATOM 2707 C C . LEU B 1 74 ? -1.999 19.938 -12.469 1 96.62 74 LEU B C 1
ATOM 2709 O O . LEU B 1 74 ? -3.133 20.016 -11.984 1 96.62 74 LEU B O 1
ATOM 2713 N N . ALA B 1 75 ? -1.711 19.297 -13.594 1 95.75 75 ALA B N 1
ATOM 2714 C CA . ALA B 1 75 ? -2.766 18.609 -14.336 1 95.75 75 ALA B CA 1
ATOM 2715 C C . ALA B 1 75 ? -3.371 17.484 -13.516 1 95.75 75 ALA B C 1
ATOM 2717 O O . ALA B 1 75 ? -4.594 17.312 -13.477 1 95.75 75 ALA B O 1
ATOM 2718 N N . ASP B 1 76 ? -2.551 16.766 -12.867 1 94.81 76 ASP B N 1
ATOM 2719 C CA . ASP B 1 76 ? -2.992 15.656 -12.023 1 94.81 76 ASP B CA 1
ATOM 2720 C C . ASP B 1 76 ? -3.83 16.156 -10.852 1 94.81 76 ASP B C 1
ATOM 2722 O O . ASP B 1 76 ? -4.805 15.508 -10.461 1 94.81 76 ASP B O 1
ATOM 2726 N N . HIS B 1 77 ? -3.395 17.219 -10.312 1 96.25 77 HIS B N 1
ATOM 2727 C CA . HIS B 1 77 ? -4.117 17.797 -9.18 1 96.25 77 HIS B CA 1
ATOM 2728 C C . HIS B 1 77 ? -5.547 18.156 -9.57 1 96.25 77 HIS B C 1
ATOM 2730 O O . HIS B 1 77 ? -6.492 17.812 -8.859 1 96.25 77 HIS B O 1
ATOM 2736 N N . GLN B 1 78 ? -5.684 18.828 -10.68 1 94.88 78 GLN B N 1
ATOM 2737 C CA . GLN B 1 78 ? -7.008 19.203 -11.156 1 94.88 78 GLN B CA 1
ATOM 2738 C C . GLN B 1 78 ? -7.871 17.984 -11.438 1 94.88 78 GLN B C 1
ATOM 2740 O O . GLN B 1 78 ? -9.039 17.938 -11.062 1 94.88 78 GLN B O 1
ATOM 2745 N N . GLY B 1 79 ? -7.301 17.031 -12.055 1 92.69 79 GLY B N 1
ATOM 2746 C CA . GLY B 1 79 ? -8.023 15.797 -12.328 1 92.69 79 GLY B CA 1
ATOM 2747 C C . GLY B 1 79 ? -8.469 15.07 -11.078 1 92.69 79 GLY B C 1
ATOM 2748 O O . GLY B 1 79 ? -9.586 14.555 -11.008 1 92.69 79 GLY B O 1
ATOM 2749 N N . ARG B 1 80 ? -7.605 15.055 -10.117 1 93.19 80 ARG B N 1
ATOM 2750 C CA . ARG B 1 80 ? -7.922 14.359 -8.875 1 93.19 80 ARG B CA 1
ATOM 2751 C C . ARG B 1 80 ? -9.031 15.07 -8.117 1 93.19 80 ARG B C 1
ATOM 2753 O O . ARG B 1 80 ? -9.898 14.43 -7.52 1 93.19 80 ARG B O 1
ATOM 2760 N N . LEU B 1 81 ? -9 16.344 -8.109 1 94.25 81 LEU B N 1
ATOM 2761 C CA . LEU B 1 81 ? -10.07 17.094 -7.457 1 94.25 81 LEU B CA 1
ATOM 2762 C C . LEU B 1 81 ? -11.422 16.781 -8.086 1 94.25 81 LEU B C 1
ATOM 2764 O O . LEU B 1 81 ? -12.422 16.641 -7.375 1 94.25 81 LEU B O 1
ATOM 2768 N N . GLU B 1 82 ? -11.422 16.594 -9.344 1 92.88 82 GLU B N 1
ATOM 2769 C CA . GLU B 1 82 ? -12.648 16.234 -10.039 1 92.88 82 GLU B CA 1
ATOM 2770 C C . GLU B 1 82 ? -13.102 14.828 -9.656 1 92.88 82 GLU B C 1
ATOM 2772 O O . GLU B 1 82 ? -14.297 14.586 -9.469 1 92.88 82 GLU B O 1
ATOM 2777 N N . GLN B 1 83 ? -12.172 13.969 -9.562 1 89.38 83 GLN B N 1
ATOM 2778 C CA . GLN B 1 83 ? -12.477 12.594 -9.164 1 89.38 83 GLN B CA 1
ATOM 2779 C C . GLN B 1 83 ? -13.039 12.555 -7.746 1 89.38 83 GLN B C 1
ATOM 2781 O O . GLN B 1 83 ? -13.977 11.805 -7.465 1 89.38 83 GLN B O 1
ATOM 2786 N N . ILE B 1 84 ? -12.406 13.328 -6.867 1 92.44 84 ILE B N 1
ATOM 2787 C CA . ILE B 1 84 ? -12.875 13.398 -5.488 1 92.44 84 ILE B CA 1
ATOM 2788 C C . ILE B 1 84 ? -14.312 13.906 -5.457 1 92.44 84 ILE B C 1
ATOM 2790 O O . ILE B 1 84 ? -15.18 13.312 -4.805 1 92.44 84 ILE B O 1
ATOM 2794 N N . HIS B 1 85 ? -14.555 14.945 -6.168 1 92.44 85 HIS B N 1
ATOM 2795 C CA . HIS B 1 85 ? -15.898 15.516 -6.223 1 92.44 85 HIS B CA 1
ATOM 2796 C C . HIS B 1 85 ? -16.906 14.492 -6.73 1 92.44 85 HIS B C 1
ATOM 2798 O O . HIS B 1 85 ? -17.969 14.32 -6.137 1 92.44 85 HIS B O 1
ATOM 2804 N N . ALA B 1 86 ? -16.562 13.82 -7.785 1 89.06 86 ALA B N 1
ATOM 2805 C CA . ALA B 1 86 ? -17.453 12.828 -8.383 1 89.06 86 ALA B CA 1
ATOM 2806 C C . ALA B 1 86 ? -17.719 11.688 -7.406 1 89.06 86 ALA B C 1
ATOM 2808 O O . ALA B 1 86 ? -18.859 11.195 -7.312 1 89.06 86 ALA B O 1
ATOM 2809 N N . ARG B 1 87 ? -16.797 11.266 -6.691 1 87.88 87 ARG B N 1
ATOM 2810 C CA . ARG B 1 87 ? -16.891 10.148 -5.758 1 87.88 87 ARG B CA 1
ATOM 2811 C C . ARG B 1 87 ? -17.766 10.492 -4.566 1 87.88 87 ARG B C 1
ATOM 2813 O O . ARG B 1 87 ? -18.422 9.617 -3.992 1 87.88 87 ARG B O 1
ATOM 2820 N N . MET B 1 88 ? -17.766 11.742 -4.305 1 87.19 88 MET B N 1
ATOM 2821 C CA . MET B 1 88 ? -18.5 12.195 -3.129 1 87.19 88 MET B CA 1
ATOM 2822 C C . MET B 1 88 ? -19.969 12.398 -3.457 1 87.19 88 MET B C 1
ATOM 2824 O O . MET B 1 88 ? -20.812 12.414 -2.559 1 87.19 88 MET B O 1
ATOM 2828 N N . LEU B 1 89 ? -20.203 12.461 -4.715 1 85.31 89 LEU B N 1
ATOM 2829 C CA . LEU B 1 89 ? -21.594 12.648 -5.125 1 85.31 89 LEU B CA 1
ATOM 2830 C C . LEU B 1 89 ? -22.453 11.453 -4.719 1 85.31 89 LEU B C 1
ATOM 2832 O O . LEU B 1 89 ? -22.109 10.312 -5.023 1 85.31 89 LEU B O 1
ATOM 2836 N N . ASN B 1 90 ? -23.484 11.586 -3.893 1 81.56 90 ASN B N 1
ATOM 2837 C CA . ASN B 1 90 ? -24.469 10.609 -3.443 1 81.56 90 ASN B CA 1
ATOM 2838 C C . ASN B 1 90 ? -23.844 9.57 -2.51 1 81.56 90 ASN B C 1
ATOM 2840 O O . ASN B 1 90 ? -24.234 8.406 -2.516 1 81.56 90 ASN B O 1
ATOM 2844 N N . THR B 1 91 ? -22.719 9.945 -2.027 1 86.69 91 THR B N 1
ATOM 2845 C CA . THR B 1 91 ? -22.109 9.07 -1.033 1 86.69 91 THR B CA 1
ATOM 2846 C C . THR B 1 91 ? -22.641 9.383 0.363 1 86.69 91 THR B C 1
ATOM 2848 O O . THR B 1 91 ? -22.688 10.547 0.773 1 86.69 91 THR B O 1
ATOM 2851 N N . ASP B 1 92 ? -23.062 8.352 1 1 87.31 92 ASP B N 1
ATOM 2852 C CA . ASP B 1 92 ? -23.578 8.445 2.365 1 87.31 92 ASP B CA 1
ATOM 2853 C C . ASP B 1 92 ? -22.688 7.668 3.336 1 87.31 92 ASP B C 1
ATOM 2855 O O . ASP B 1 92 ? -22.531 6.453 3.199 1 87.31 92 ASP B O 1
ATOM 2859 N N . ILE B 1 93 ? -22.188 8.367 4.32 1 90.12 93 ILE B N 1
ATOM 2860 C CA . ILE B 1 93 ? -21.266 7.742 5.266 1 90.12 93 ILE B CA 1
ATOM 2861 C C . ILE B 1 93 ? -21.969 6.594 5.988 1 90.12 93 ILE B C 1
ATOM 2863 O O . ILE B 1 93 ? -21.312 5.676 6.492 1 90.12 93 ILE B O 1
ATOM 2867 N N . ASN B 1 94 ? -23.281 6.629 6.047 1 89.44 94 ASN B N 1
ATOM 2868 C CA . ASN B 1 94 ? -24.047 5.594 6.742 1 89.44 94 ASN B CA 1
ATOM 2869 C C . ASN B 1 94 ? -23.844 4.223 6.102 1 89.44 94 ASN B C 1
ATOM 2871 O O . ASN B 1 94 ? -23.922 3.197 6.781 1 89.44 94 ASN B O 1
ATOM 2875 N N . ASP B 1 95 ? -23.5 4.242 4.84 1 86.5 95 ASP B N 1
ATOM 2876 C CA . ASP B 1 95 ? -23.25 2.994 4.125 1 86.5 95 ASP B CA 1
ATOM 2877 C C . ASP B 1 95 ? -22.016 2.291 4.688 1 86.5 95 ASP B C 1
ATOM 2879 O O . ASP B 1 95 ? -21.875 1.072 4.559 1 86.5 95 ASP B O 1
ATOM 2883 N N . PHE B 1 96 ? -21.141 3.037 5.305 1 90.06 96 PHE B N 1
ATOM 2884 C CA . PHE B 1 96 ? -19.891 2.506 5.852 1 90.06 96 PHE B CA 1
ATOM 2885 C C . PHE B 1 96 ? -20 2.326 7.359 1 90.06 96 PHE B C 1
ATOM 2887 O O . PHE B 1 96 ? -19.5 1.345 7.914 1 90.06 96 PHE B O 1
ATOM 2894 N N . LEU B 1 97 ? -20.703 3.215 7.953 1 91.5 97 LEU B N 1
ATOM 2895 C CA . LEU B 1 97 ? -20.797 3.258 9.406 1 91.5 97 LEU B CA 1
ATOM 2896 C C . LE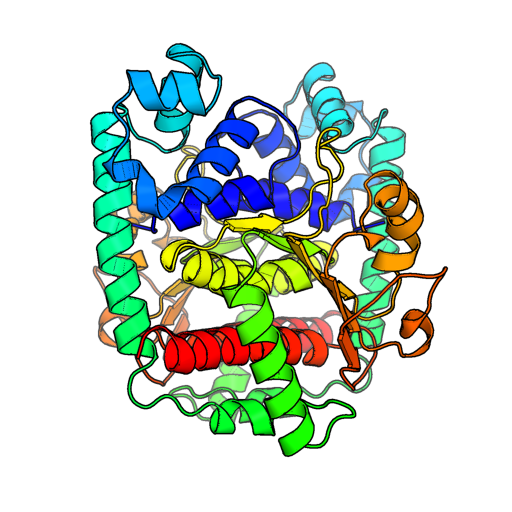U B 1 97 ? -21.359 1.947 9.953 1 91.5 97 LEU B C 1
ATOM 2898 O O . LEU B 1 97 ? -20.953 1.491 11.023 1 91.5 97 LEU B O 1
ATOM 2902 N N . GLU B 1 98 ? -22.219 1.347 9.234 1 88.56 98 GLU B N 1
ATOM 2903 C CA . GLU B 1 98 ? -22.875 0.127 9.68 1 88.56 98 GLU B CA 1
ATOM 2904 C C . GLU B 1 98 ? -21.906 -1.046 9.742 1 88.56 98 GLU B C 1
ATOM 2906 O O . GLU B 1 98 ? -22.172 -2.045 10.406 1 88.56 98 GLU B O 1
ATOM 2911 N N . HIS B 1 99 ? -20.75 -0.884 9.133 1 88.06 99 HIS B N 1
ATOM 2912 C CA . HIS B 1 99 ? -19.812 -1.999 9.031 1 88.06 99 HIS B CA 1
ATOM 2913 C C . HIS B 1 99 ? -18.578 -1.771 9.906 1 88.06 99 HIS B C 1
ATOM 2915 O O . HIS B 1 99 ? -17.641 -2.57 9.883 1 88.06 99 HIS B O 1
ATOM 2921 N N . VAL B 1 100 ? -18.547 -0.667 10.547 1 93.56 100 VAL B N 1
ATOM 2922 C CA . VAL B 1 100 ? -17.469 -0.412 11.492 1 93.56 100 VAL B CA 1
ATOM 2923 C C . VAL B 1 100 ? -17.906 -0.846 12.891 1 93.56 100 VAL B C 1
ATOM 2925 O O . VAL B 1 100 ? -18.938 -0.401 13.398 1 93.56 100 VAL B O 1
ATOM 2928 N N . ASN B 1 101 ? -17.109 -1.739 13.445 1 93.75 101 ASN B N 1
ATOM 2929 C CA . ASN B 1 101 ? -17.422 -2.275 14.766 1 93.75 101 ASN B CA 1
ATOM 2930 C C . ASN B 1 101 ? -16.469 -1.735 15.82 1 93.75 101 ASN B C 1
ATOM 2932 O O . ASN B 1 101 ? -15.422 -2.336 16.094 1 93.75 101 ASN B O 1
ATOM 2936 N N . THR B 1 102 ? -16.875 -0.74 16.5 1 93.62 102 THR B N 1
ATOM 2937 C CA . THR B 1 102 ? -16.109 -0.131 17.578 1 93.62 102 THR B CA 1
ATOM 2938 C C . THR B 1 102 ? -16.891 -0.146 18.891 1 93.62 102 THR B C 1
ATOM 2940 O O . THR B 1 102 ? -18.062 -0.559 18.906 1 93.62 102 THR B O 1
ATOM 2943 N N . ASP B 1 103 ? -16.25 0.311 19.938 1 92 103 ASP B N 1
ATOM 2944 C CA . ASP B 1 103 ? -16.922 0.399 21.234 1 92 103 ASP B CA 1
ATOM 2945 C C . ASP B 1 103 ? -17.781 1.657 21.328 1 92 103 ASP B C 1
ATOM 2947 O O . ASP B 1 103 ? -18.484 1.868 22.312 1 92 103 ASP B O 1
ATOM 2951 N N . TYR B 1 104 ? -17.781 2.465 20.328 1 93.75 104 TYR B N 1
ATOM 2952 C CA . TYR B 1 104 ? -18.609 3.658 20.25 1 93.75 104 TYR B CA 1
ATOM 2953 C C . TYR B 1 104 ? -20.016 3.318 19.75 1 93.75 104 TYR B C 1
ATOM 2955 O O . TYR B 1 104 ? -20.172 2.412 18.922 1 93.75 104 TYR B O 1
ATOM 2963 N N . SER B 1 105 ? -20.984 4.062 20.328 1 94.44 105 SER B N 1
ATOM 2964 C CA . SER B 1 105 ? -22.25 4.098 19.594 1 94.44 105 SER B CA 1
ATOM 2965 C C . SER B 1 105 ? -22.078 4.766 18.234 1 94.44 105 SER B C 1
ATOM 2967 O O . SER B 1 105 ? -21.047 5.395 17.969 1 94.44 105 SER B O 1
ATOM 2969 N N . LYS B 1 106 ? -23.047 4.551 17.406 1 93.06 106 LYS B N 1
ATOM 2970 C CA . LYS B 1 106 ? -23 5.188 16.094 1 93.06 106 LYS B CA 1
ATOM 2971 C C . LYS B 1 106 ? -22.859 6.703 16.219 1 93.06 106 LYS B C 1
ATOM 2973 O O . LYS B 1 106 ? -22.047 7.316 15.516 1 93.06 106 LYS B O 1
ATOM 2978 N N . GLU B 1 107 ? -23.625 7.289 17.078 1 94.25 107 GLU B N 1
ATOM 2979 C CA . GLU B 1 107 ? -23.609 8.734 17.297 1 94.25 107 GLU B CA 1
ATOM 2980 C C . GLU B 1 107 ? -22.25 9.188 17.844 1 94.25 107 GLU B C 1
ATOM 2982 O O . GLU B 1 107 ? -21.703 10.203 17.391 1 94.25 107 GLU B O 1
ATOM 2987 N N . GLU B 1 108 ? -21.75 8.438 18.766 1 96.19 108 GLU B N 1
ATOM 2988 C CA . GLU B 1 108 ? -20.453 8.766 19.359 1 96.19 108 GLU B CA 1
ATOM 2989 C C . GLU B 1 108 ? -19.344 8.656 18.328 1 96.19 108 GLU B C 1
ATOM 2991 O O . GLU B 1 108 ? -18.391 9.453 18.344 1 96.19 108 GLU B O 1
ATOM 2996 N N . PHE B 1 109 ? -19.484 7.684 17.5 1 96.88 109 PHE B N 1
ATOM 2997 C CA . PHE B 1 109 ? -18.469 7.469 16.484 1 96.88 109 PHE B CA 1
ATOM 2998 C C . PHE B 1 109 ? -18.469 8.617 15.469 1 96.88 109 PHE B C 1
ATOM 3000 O O . PHE B 1 109 ? -17.406 9.094 15.07 1 96.88 109 PHE B O 1
ATOM 3007 N N . ILE B 1 110 ? -19.609 9.055 15.109 1 96 110 ILE B N 1
ATOM 3008 C CA . ILE B 1 110 ? -19.703 10.18 14.188 1 96 110 ILE B CA 1
ATOM 3009 C C . ILE B 1 110 ? -19.109 11.43 14.828 1 96 110 ILE B C 1
ATOM 3011 O O . ILE B 1 110 ? -18.422 12.203 14.164 1 96 110 ILE B O 1
ATOM 3015 N N . GLN B 1 111 ? -19.406 11.633 16.078 1 97.12 111 GLN B N 1
ATOM 3016 C CA . GLN B 1 111 ? -18.797 12.75 16.797 1 97.12 111 GLN B CA 1
ATOM 3017 C C . GLN B 1 111 ? -17.281 12.656 16.797 1 97.12 111 GLN B C 1
ATOM 3019 O O . GLN B 1 111 ? -16.594 13.656 16.609 1 97.12 111 GLN B O 1
ATOM 3024 N N . TRP B 1 112 ? -16.844 11.422 17.047 1 97.56 112 TRP B N 1
ATOM 3025 C CA . TRP B 1 112 ? -15.406 11.164 17.016 1 97.56 112 TRP B CA 1
ATOM 3026 C C . TRP B 1 112 ? -14.812 11.516 15.648 1 97.56 112 TRP B C 1
ATOM 3028 O O . TRP B 1 112 ? -13.773 12.164 15.562 1 97.56 112 TRP B O 1
ATOM 3038 N N . ILE B 1 113 ? -15.508 11.141 14.625 1 98 113 ILE B N 1
ATOM 3039 C CA . ILE B 1 113 ? -15.102 11.43 13.258 1 98 113 ILE B CA 1
ATOM 3040 C C . ILE B 1 113 ? -15.094 12.938 13.023 1 98 113 ILE B C 1
ATOM 3042 O O . ILE B 1 113 ? -14.141 13.484 12.461 1 98 113 ILE B O 1
ATOM 3046 N N . ASP B 1 114 ? -16.109 13.594 13.438 1 98 114 ASP B N 1
ATOM 3047 C CA . ASP B 1 114 ? -16.219 15.039 13.242 1 98 114 ASP B CA 1
ATOM 3048 C C . ASP B 1 114 ? -15.109 15.781 13.984 1 98 114 ASP B C 1
ATOM 3050 O O . ASP B 1 114 ? -14.562 16.75 13.469 1 98 114 ASP B O 1
ATOM 3054 N N . GLU B 1 115 ? -14.805 15.32 15.125 1 98.38 115 GLU B N 1
ATOM 3055 C CA . GLU B 1 115 ? -13.719 15.914 15.898 1 98.38 115 GLU B CA 1
ATOM 3056 C C . GLU B 1 115 ? -12.375 15.742 15.188 1 98.38 115 GLU B C 1
ATOM 3058 O O . GLU B 1 115 ? -11.57 16.672 15.148 1 98.38 115 GLU B O 1
ATOM 3063 N N . LEU B 1 116 ? -12.172 14.625 14.656 1 98.56 116 LEU B N 1
ATOM 3064 C CA . LEU B 1 116 ? -10.938 14.375 13.93 1 98.56 116 LEU B CA 1
ATOM 3065 C C . LEU B 1 116 ? -10.867 15.227 12.664 1 98.56 116 LEU B C 1
ATOM 3067 O O . LEU B 1 116 ? -9.805 15.742 12.312 1 98.56 116 LEU B O 1
ATOM 3071 N N . CYS B 1 117 ? -11.984 15.312 11.992 1 98.5 117 CYS B N 1
ATOM 3072 C CA . CYS B 1 117 ? -12.016 16.172 10.805 1 98.5 117 CYS B CA 1
ATOM 3073 C C . CYS B 1 117 ? -11.648 17.594 11.164 1 98.5 117 CYS B C 1
ATOM 3075 O O . CYS B 1 117 ? -10.898 18.25 10.438 1 98.5 117 CYS B O 1
ATOM 3077 N N . GLU B 1 118 ? -12.242 18.062 12.234 1 98.56 118 GLU B N 1
ATOM 3078 C CA . GLU B 1 118 ? -11.93 19.422 12.688 1 98.56 118 GLU B CA 1
ATOM 3079 C C . GLU B 1 118 ? -10.445 19.562 13.039 1 98.56 118 GLU B C 1
ATOM 3081 O O . GLU B 1 118 ? -9.805 20.547 12.68 1 98.56 118 GLU B O 1
ATOM 3086 N N . LEU B 1 119 ? -9.969 18.578 13.734 1 98.56 119 LEU B N 1
ATOM 3087 C CA . LEU B 1 119 ? -8.555 18.578 14.102 1 98.56 119 LEU B CA 1
ATOM 3088 C C . LEU B 1 119 ? -7.672 18.594 12.852 1 98.56 119 LEU B C 1
ATOM 3090 O O . LEU B 1 119 ? -6.746 19.406 12.766 1 98.56 119 LEU B O 1
ATOM 3094 N N . ILE B 1 120 ? -7.949 17.766 11.898 1 98.5 120 ILE B N 1
ATOM 3095 C CA . ILE B 1 120 ? -7.199 17.672 10.648 1 98.5 120 ILE B CA 1
ATOM 3096 C C . ILE B 1 120 ? -7.277 19 9.906 1 98.5 120 ILE B C 1
ATOM 3098 O O . ILE B 1 120 ? -6.277 19.469 9.352 1 98.5 120 ILE B O 1
ATOM 3102 N N . PHE B 1 121 ? -8.469 19.531 9.914 1 98.31 121 PHE B N 1
ATOM 3103 C CA . PHE B 1 121 ? -8.656 20.797 9.211 1 98.31 121 PHE B CA 1
ATOM 3104 C C . PHE B 1 121 ? -7.781 21.875 9.82 1 98.31 121 PHE B C 1
ATOM 3106 O O . PHE B 1 121 ? -7.195 22.688 9.094 1 98.31 121 PHE B O 1
ATOM 3113 N N . ASN B 1 122 ? -7.633 21.891 11.102 1 98.19 122 ASN B N 1
ATOM 3114 C CA . ASN B 1 122 ? -6.953 22.969 11.82 1 98.19 122 ASN B CA 1
ATOM 3115 C C . ASN B 1 122 ? -5.453 22.719 11.906 1 98.19 122 ASN B C 1
ATOM 3117 O O . ASN B 1 122 ? -4.684 23.641 12.219 1 98.19 122 ASN B O 1
ATOM 3121 N N . LYS B 1 123 ? -5.02 21.516 11.711 1 98.06 123 LYS B N 1
ATOM 3122 C CA . LYS B 1 123 ? -3.602 21.172 11.75 1 98.06 123 LYS B CA 1
ATOM 3123 C C . LYS B 1 123 ? -3.051 20.953 10.344 1 98.06 123 LYS B C 1
ATOM 3125 O O . LYS B 1 123 ? -3.816 20.844 9.383 1 98.06 123 LYS B O 1
ATOM 3130 N N . GLN B 1 124 ? -1.827 20.859 10.234 1 94.81 124 GLN B N 1
ATOM 3131 C CA . GLN B 1 124 ? -1.254 20.906 8.898 1 94.81 124 GLN B CA 1
ATOM 3132 C C . GLN B 1 124 ? -0.812 19.516 8.445 1 94.81 124 GLN B C 1
ATOM 3134 O O . GLN B 1 124 ? -1.071 19.109 7.309 1 94.81 124 GLN B O 1
ATOM 3139 N N . ARG B 1 125 ? -0.14 18.797 9.312 1 98.19 125 ARG B N 1
ATOM 3140 C CA . ARG B 1 125 ? 0.485 17.562 8.875 1 98.19 125 ARG B CA 1
ATOM 3141 C C . ARG B 1 125 ? -0.188 16.359 9.523 1 98.19 125 ARG B C 1
ATOM 3143 O O . ARG B 1 125 ? -0.506 16.375 10.719 1 98.19 125 ARG B O 1
ATOM 3150 N N . ILE B 1 126 ? -0.501 15.391 8.734 1 98.69 126 ILE B N 1
ATOM 3151 C CA . ILE B 1 126 ? -0.973 14.086 9.18 1 98.69 126 ILE B CA 1
ATOM 3152 C C . ILE B 1 126 ? 0.145 13.055 9.047 1 98.69 126 ILE B C 1
ATOM 3154 O O . ILE B 1 126 ? 0.787 12.961 7.992 1 98.69 126 ILE B O 1
ATOM 3158 N N . VAL B 1 127 ? 0.42 12.297 10.07 1 98.12 127 VAL B N 1
ATOM 3159 C CA . VAL B 1 127 ? 1.438 11.258 10.055 1 98.12 127 VAL B CA 1
ATOM 3160 C C . VAL B 1 127 ? 0.787 9.898 10.297 1 98.12 127 VAL B C 1
ATOM 3162 O O . VAL B 1 127 ? 0.023 9.727 11.25 1 98.12 127 VAL B O 1
ATOM 3165 N N . ILE B 1 128 ? 1.059 8.992 9.43 1 97.44 128 ILE B N 1
ATOM 3166 C CA . ILE B 1 128 ? 0.547 7.633 9.555 1 97.44 128 ILE B CA 1
ATOM 3167 C C . ILE B 1 128 ? 1.64 6.719 10.109 1 97.44 128 ILE B C 1
ATOM 3169 O O . ILE B 1 128 ? 2.754 6.684 9.578 1 97.44 128 ILE B O 1
ATOM 3173 N N . LEU B 1 129 ? 1.312 6.012 11.125 1 94.38 129 LEU B N 1
ATOM 3174 C CA . LEU B 1 129 ? 2.162 5.008 11.758 1 94.38 129 LEU B CA 1
ATOM 3175 C C . LEU B 1 129 ? 1.433 3.672 11.875 1 94.38 129 LEU B C 1
ATOM 3177 O O . LEU B 1 129 ? 0.291 3.623 12.336 1 94.38 129 LEU B O 1
ATOM 3181 N N . GLY B 1 130 ? 2.029 2.662 11.445 1 90.38 130 GLY B N 1
ATOM 3182 C CA . GLY B 1 130 ? 1.473 1.321 11.531 1 90.38 130 GLY B CA 1
ATOM 3183 C C . GLY B 1 130 ? 2.268 0.295 10.75 1 90.38 130 GLY B C 1
ATOM 3184 O O . GLY B 1 130 ? 3.252 0.635 10.086 1 90.38 130 GLY B O 1
ATOM 3185 N N . ALA B 1 131 ? 1.827 -0.925 10.875 1 87.81 131 ALA B N 1
ATOM 3186 C CA . ALA B 1 131 ? 2.453 -1.996 10.109 1 87.81 131 ALA B CA 1
ATOM 3187 C C . ALA B 1 131 ? 2.189 -1.825 8.617 1 87.81 131 ALA B C 1
ATOM 3189 O O . ALA B 1 131 ? 1.427 -0.945 8.211 1 87.81 131 ALA B O 1
ATOM 3190 N N . LEU B 1 132 ? 2.863 -2.574 7.82 1 87.56 132 LEU B N 1
ATOM 3191 C CA . LEU B 1 132 ? 2.799 -2.49 6.363 1 87.56 132 LEU B CA 1
ATOM 3192 C C . LEU B 1 132 ? 1.352 -2.469 5.883 1 87.56 132 LEU B C 1
ATOM 3194 O O . LEU B 1 132 ? 0.929 -1.525 5.211 1 87.56 132 LEU B O 1
ATOM 3198 N N . TYR B 1 133 ? 0.555 -3.385 6.305 1 87.5 133 TYR B N 1
ATOM 3199 C CA . TYR B 1 133 ? -0.797 -3.471 5.762 1 87.5 133 TYR B CA 1
ATOM 3200 C C . TYR B 1 133 ? -1.647 -2.295 6.227 1 87.5 133 TYR B C 1
ATOM 3202 O O . TYR B 1 133 ? -2.232 -1.581 5.41 1 87.5 133 TYR B O 1
ATOM 3210 N N . PRO B 1 134 ? -1.713 -2.021 7.5 1 87.25 134 PRO B N 1
ATOM 3211 C CA . PRO B 1 134 ? -2.508 -0.875 7.945 1 87.25 134 PRO B CA 1
ATOM 3212 C C . PRO B 1 134 ? -2.125 0.42 7.234 1 87.25 134 PRO B C 1
ATOM 3214 O O . PRO B 1 134 ? -2.998 1.228 6.902 1 87.25 134 PRO B O 1
ATOM 3217 N N . SER B 1 135 ? -0.859 0.572 6.977 1 90.25 135 SER B N 1
ATOM 3218 C CA . SER B 1 135 ? -0.436 1.788 6.289 1 90.25 135 SER B CA 1
ATOM 3219 C C . SER B 1 135 ? -0.809 1.745 4.809 1 90.25 135 SER B C 1
ATOM 3221 O O . SER B 1 135 ? -1.114 2.779 4.211 1 90.25 135 SER B O 1
ATOM 3223 N N . SER B 1 136 ? -0.869 0.579 4.273 1 91.94 136 SER B N 1
ATOM 3224 C CA . SER B 1 136 ? -1.134 0.428 2.846 1 91.94 136 SER B CA 1
ATOM 3225 C C . SER B 1 136 ? -2.572 0.801 2.506 1 91.94 136 SER B C 1
ATOM 3227 O O . SER B 1 136 ? -2.848 1.311 1.419 1 91.94 136 SER B O 1
ATOM 3229 N N . VAL B 1 137 ? -3.461 0.605 3.379 1 93.06 137 VAL B N 1
ATOM 3230 C CA . VAL B 1 137 ? -4.863 0.875 3.074 1 93.06 137 VAL B CA 1
ATOM 3231 C C . VAL B 1 137 ? -5.164 2.355 3.297 1 93.06 137 VAL B C 1
ATOM 3233 O O . VAL B 1 137 ? -6.281 2.811 3.047 1 93.06 137 VAL B O 1
ATOM 3236 N N . ALA B 1 138 ? -4.133 3.07 3.723 1 93.88 138 ALA B N 1
ATOM 3237 C CA . ALA B 1 138 ? -4.332 4.492 3.98 1 93.88 138 ALA B CA 1
ATOM 3238 C C . ALA B 1 138 ? -3.904 5.332 2.779 1 93.88 138 ALA B C 1
ATOM 3240 O O . ALA B 1 138 ? -4.023 6.559 2.799 1 93.88 138 ALA B O 1
ATOM 3241 N N . VAL B 1 139 ? -3.502 4.695 1.763 1 93.5 139 VAL B N 1
ATOM 3242 C CA . VAL B 1 139 ? -2.859 5.418 0.668 1 93.5 139 VAL B CA 1
ATOM 3243 C C . VAL B 1 139 ? -3.885 6.297 -0.043 1 93.5 139 VAL B C 1
ATOM 3245 O O . VAL B 1 139 ? -3.559 7.395 -0.498 1 93.5 139 VAL B O 1
ATOM 3248 N N . ASP B 1 140 ? -5.055 5.844 -0.224 1 92.38 140 ASP B N 1
ATOM 3249 C CA . ASP B 1 140 ? -6.086 6.668 -0.846 1 92.38 140 ASP B CA 1
ATOM 3250 C C . ASP B 1 140 ? -6.41 7.883 0.017 1 92.38 140 ASP B C 1
ATOM 3252 O O . ASP B 1 140 ? -6.637 8.977 -0.503 1 92.38 140 ASP B O 1
ATOM 3256 N N . PHE B 1 141 ? -6.461 7.637 1.267 1 96.44 141 PHE B N 1
ATOM 3257 C CA . PHE B 1 141 ? -6.637 8.719 2.225 1 96.44 141 PHE B CA 1
ATOM 3258 C C . PHE B 1 141 ? -5.527 9.75 2.084 1 96.44 141 PHE B C 1
ATOM 3260 O O . PHE B 1 141 ? -5.793 10.953 2.006 1 96.44 141 PHE B O 1
ATOM 3267 N N . GLN B 1 142 ? -4.285 9.281 1.992 1 97.06 142 GLN B N 1
ATOM 3268 C CA . GLN B 1 142 ? -3.146 10.172 1.793 1 97.06 142 GLN B CA 1
ATOM 3269 C C . GLN B 1 142 ? -3.322 11.016 0.534 1 97.06 142 GLN B C 1
ATOM 3271 O O . GLN B 1 142 ? -3.191 12.242 0.578 1 97.06 142 GLN B O 1
ATOM 3276 N N . THR B 1 143 ? -3.656 10.328 -0.475 1 95.19 143 THR B N 1
ATOM 3277 C CA . THR B 1 143 ? -3.732 10.992 -1.773 1 95.19 143 THR B CA 1
ATOM 3278 C C . THR B 1 143 ? -4.824 12.055 -1.774 1 95.19 143 THR B C 1
ATOM 3280 O O . THR B 1 143 ? -4.613 13.164 -2.266 1 95.19 143 THR B O 1
ATOM 3283 N N . ASP B 1 144 ? -5.965 11.727 -1.251 1 95.62 144 ASP B N 1
ATOM 3284 C CA . ASP B 1 144 ? -7.074 12.672 -1.22 1 95.62 144 ASP B CA 1
ATOM 3285 C C . ASP B 1 144 ? -6.738 13.891 -0.358 1 95.62 144 ASP B C 1
ATOM 3287 O O . ASP B 1 144 ? -6.934 15.031 -0.78 1 95.62 144 ASP B O 1
ATOM 3291 N N . LEU B 1 145 ? -6.223 13.68 0.815 1 97.75 145 LEU B N 1
ATOM 3292 C CA . LEU B 1 145 ? -5.973 14.789 1.729 1 97.75 145 LEU B CA 1
ATOM 3293 C C . LEU B 1 145 ? -4.836 15.664 1.217 1 97.75 145 LEU B C 1
ATOM 3295 O O . LEU B 1 145 ? -4.859 16.891 1.396 1 97.75 145 LEU B O 1
ATOM 3299 N N . ILE B 1 146 ? -3.854 15.031 0.599 1 97.81 146 ILE B N 1
ATOM 3300 C CA . ILE B 1 146 ? -2.793 15.82 -0.029 1 97.81 146 ILE B CA 1
ATOM 3301 C C . ILE B 1 146 ? -3.383 16.688 -1.131 1 97.81 146 ILE B C 1
ATOM 3303 O O . ILE B 1 146 ? -3.041 17.875 -1.243 1 97.81 146 ILE B O 1
ATOM 3307 N N . SER B 1 147 ? -4.273 16.109 -1.882 1 96.69 147 SER B N 1
ATOM 3308 C CA . SER B 1 147 ? -4.914 16.844 -2.961 1 96.69 147 SER B CA 1
ATOM 3309 C C . SER B 1 147 ? -5.742 18 -2.416 1 96.69 147 SER B C 1
ATOM 3311 O O . SER B 1 147 ? -5.926 19.016 -3.098 1 96.69 147 SER B O 1
ATOM 3313 N N . LEU B 1 148 ? -6.152 17.859 -1.227 1 96.62 148 LEU B N 1
ATOM 3314 C CA . LEU B 1 148 ? -6.977 18.891 -0.608 1 96.62 148 LEU B CA 1
ATOM 3315 C C . LEU B 1 148 ? -6.121 19.844 0.216 1 96.62 148 LEU B C 1
ATOM 3317 O O . LEU B 1 148 ? -6.648 20.703 0.938 1 96.62 148 LEU B O 1
ATOM 3321 N N . GLY B 1 149 ? -4.836 19.672 0.2 1 96.31 149 GLY B N 1
ATOM 3322 C CA . GLY B 1 149 ? -3.947 20.688 0.732 1 96.31 149 GLY B CA 1
ATOM 3323 C C . GLY B 1 149 ? -3.281 20.281 2.033 1 96.31 149 GLY B C 1
ATOM 3324 O O . GLY B 1 149 ? -2.6 21.094 2.666 1 96.31 149 GLY B O 1
ATOM 3325 N N . LYS B 1 150 ? -3.479 19.094 2.467 1 97.94 150 LYS B N 1
ATOM 3326 C CA . LYS B 1 150 ? -2.846 18.625 3.693 1 97.94 150 LYS B CA 1
ATOM 3327 C C . LYS B 1 150 ? -1.521 17.922 3.395 1 97.94 150 LYS B C 1
ATOM 3329 O O . LYS B 1 150 ? -1.33 17.391 2.301 1 97.94 150 LYS B O 1
ATOM 3334 N N . GLU B 1 151 ? -0.615 18 4.332 1 98.12 151 GLU B N 1
ATOM 3335 C CA . GLU B 1 151 ? 0.585 17.172 4.312 1 98.12 151 GLU B CA 1
ATOM 3336 C C . GLU B 1 151 ? 0.332 15.82 4.984 1 98.12 151 GLU B C 1
ATOM 3338 O O . GLU B 1 151 ? 0.013 15.758 6.172 1 98.12 151 GLU B O 1
ATOM 3343 N N . VAL B 1 152 ? 0.39 14.758 4.227 1 98.31 152 VAL B N 1
ATOM 3344 C CA . VAL B 1 152 ? 0.174 13.43 4.785 1 98.31 152 VAL B CA 1
ATOM 3345 C C . VAL B 1 152 ? 1.379 12.539 4.484 1 98.31 152 VAL B C 1
ATOM 3347 O O . VAL B 1 152 ? 1.678 12.258 3.32 1 98.31 152 VAL B O 1
ATOM 3350 N N . VAL B 1 153 ? 2.018 12.031 5.516 1 97.19 153 VAL B N 1
ATOM 3351 C CA . VAL B 1 153 ? 3.223 11.234 5.309 1 97.19 153 VAL B CA 1
ATOM 3352 C C . VAL B 1 153 ? 3.184 9.992 6.199 1 97.19 153 VAL B C 1
ATOM 3354 O O . VAL B 1 153 ? 2.469 9.969 7.203 1 97.19 153 VAL B O 1
ATOM 3357 N N . GLU B 1 154 ? 3.855 9.008 5.746 1 96.44 154 GLU B N 1
ATOM 3358 C CA . GLU B 1 154 ? 4.141 7.867 6.613 1 96.44 154 GLU B CA 1
ATOM 3359 C C . GLU B 1 154 ? 5.449 8.07 7.371 1 96.44 154 GLU B C 1
ATOM 3361 O O . GLU B 1 154 ? 6.426 8.578 6.816 1 96.44 154 GLU B O 1
ATOM 3366 N N . TYR B 1 155 ? 5.5 7.656 8.562 1 95.5 155 TYR B N 1
ATOM 3367 C CA . TYR B 1 155 ? 6.703 7.773 9.383 1 95.5 155 TYR B CA 1
ATOM 3368 C C . TYR B 1 155 ? 7.75 6.75 8.961 1 95.5 155 TYR B C 1
ATOM 3370 O O . TYR B 1 155 ? 7.422 5.586 8.719 1 95.5 155 TYR B O 1
ATOM 3378 N N . HIS B 1 156 ? 8.961 7.23 8.875 1 94.38 156 HIS B N 1
ATOM 3379 C CA . HIS B 1 156 ? 10.102 6.359 8.609 1 94.38 156 HIS B CA 1
ATOM 3380 C C . HIS B 1 156 ? 11.148 6.477 9.711 1 94.38 156 HIS B C 1
ATOM 3382 O O . HIS B 1 156 ? 11.641 7.574 9.992 1 94.38 156 HIS B O 1
ATOM 3388 N N . HIS B 1 157 ? 11.594 5.355 10.18 1 89.69 157 HIS B N 1
ATOM 3389 C CA . HIS B 1 157 ? 12.539 5.324 11.289 1 89.69 157 HIS B CA 1
ATOM 3390 C C . HIS B 1 157 ? 13.906 5.863 10.859 1 89.69 157 HIS B C 1
ATOM 3392 O O . HIS B 1 157 ? 14.68 6.332 11.695 1 89.69 157 HIS B O 1
ATOM 3398 N N . PHE B 1 158 ? 14.188 5.824 9.594 1 92.44 158 PHE B N 1
ATOM 3399 C CA . PHE B 1 158 ? 15.508 6.242 9.141 1 92.44 158 PHE B CA 1
ATOM 3400 C C . PHE B 1 158 ? 15.617 7.762 9.125 1 92.44 158 PHE B C 1
ATOM 3402 O O . PHE B 1 158 ? 16.719 8.312 8.984 1 92.44 158 PHE B O 1
ATOM 3409 N N . ASP B 1 159 ? 14.516 8.43 9.18 1 93.56 159 ASP B N 1
ATOM 3410 C CA . ASP B 1 159 ? 14.531 9.891 9.219 1 93.56 159 ASP B CA 1
ATOM 3411 C C . ASP B 1 159 ? 14.867 10.398 10.617 1 93.56 159 ASP B C 1
ATOM 3413 O O . ASP B 1 159 ? 13.969 10.672 11.422 1 93.56 159 ASP B O 1
ATOM 3417 N N . LEU B 1 160 ? 16.062 10.617 10.836 1 89.81 160 LEU B N 1
ATOM 3418 C CA . LEU B 1 160 ? 16.531 10.984 12.164 1 89.81 160 LEU B CA 1
ATOM 3419 C C . LEU B 1 160 ? 16.188 12.438 12.477 1 89.81 160 LEU B C 1
ATOM 3421 O O . LEU B 1 160 ? 16.25 12.852 13.641 1 89.81 160 LEU B O 1
ATOM 3425 N N . ASN B 1 161 ? 15.852 13.164 11.477 1 90.12 161 ASN B N 1
ATOM 3426 C CA . ASN B 1 161 ? 15.508 14.57 11.68 1 90.12 161 ASN B CA 1
ATOM 3427 C C . ASN B 1 161 ? 14.008 14.766 11.844 1 90.12 161 ASN B C 1
ATOM 3429 O O . ASN B 1 161 ? 13.547 15.891 12.047 1 90.12 161 ASN B O 1
ATOM 3433 N N . PHE B 1 162 ? 13.352 13.672 11.789 1 93.88 162 PHE B N 1
ATOM 3434 C CA . PHE B 1 162 ? 11.906 13.773 11.93 1 93.88 162 PHE B CA 1
ATOM 3435 C C . PHE B 1 162 ? 11.523 14.109 13.367 1 93.88 162 PHE B C 1
ATOM 3437 O O . PHE B 1 162 ? 11.992 13.453 14.305 1 93.88 162 PHE B O 1
ATOM 3444 N N . GLU B 1 163 ? 10.75 15.148 13.539 1 95.31 163 GLU B N 1
ATOM 3445 C CA . GLU B 1 163 ? 10.234 15.531 14.844 1 95.31 163 GLU B CA 1
ATOM 3446 C C . GLU B 1 163 ? 8.734 15.805 14.789 1 95.31 163 GLU B C 1
ATOM 3448 O O . GLU B 1 163 ? 8.258 16.516 13.906 1 95.31 163 GLU B O 1
ATOM 3453 N N . PHE B 1 164 ? 8.039 15.203 15.695 1 96.38 164 PHE B N 1
ATOM 3454 C CA . PHE B 1 164 ? 6.617 15.492 15.828 1 96.38 164 PHE B CA 1
ATOM 3455 C C . PHE B 1 164 ? 6.395 16.844 16.484 1 96.38 164 PHE B C 1
ATOM 3457 O O . PHE B 1 164 ? 7.254 17.328 17.219 1 96.38 164 PHE B O 1
ATOM 3464 N N . SER B 1 165 ? 5.27 17.438 16.188 1 97.12 165 SER B N 1
ATOM 3465 C CA . SER B 1 165 ? 4.945 18.75 16.766 1 97.12 165 SER B CA 1
ATOM 3466 C C . SER B 1 165 ? 3.453 18.859 17.062 1 97.12 165 SER B C 1
ATOM 3468 O O . SER B 1 165 ? 2.682 17.953 16.75 1 97.12 165 SER B O 1
ATOM 3470 N N . ASP B 1 166 ? 3.053 19.984 17.641 1 96.81 166 ASP B N 1
ATOM 3471 C CA . ASP B 1 166 ? 1.659 20.234 18 1 96.81 166 ASP B CA 1
ATOM 3472 C C . ASP B 1 166 ? 0.833 20.609 16.766 1 96.81 166 ASP B C 1
ATOM 3474 O O . ASP B 1 166 ? -0.35 20.938 16.891 1 96.81 166 ASP B O 1
ATOM 3478 N N . ASP B 1 167 ? 1.446 20.5 15.609 1 98 167 ASP B N 1
ATOM 3479 C CA . ASP B 1 167 ? 0.723 20.719 14.359 1 98 167 ASP B CA 1
ATOM 3480 C C . ASP B 1 167 ? 0.467 19.406 13.625 1 98 167 ASP B C 1
ATOM 3482 O O . ASP B 1 167 ? -0.022 19.422 12.492 1 98 167 ASP B O 1
ATOM 3486 N N . ASP B 1 168 ? 0.853 18.328 14.328 1 98.38 168 ASP B N 1
ATOM 3487 C CA . ASP B 1 168 ? 0.72 17.016 13.727 1 98.38 168 ASP B CA 1
ATOM 3488 C C . ASP B 1 168 ? -0.481 16.266 14.297 1 98.38 168 ASP B C 1
ATOM 3490 O O . ASP B 1 168 ? -0.721 16.297 15.508 1 98.38 168 ASP B O 1
ATOM 3494 N N . VAL B 1 169 ? -1.254 15.688 13.398 1 98.69 169 VAL B N 1
ATOM 3495 C CA . VAL B 1 169 ? -2.193 14.625 13.75 1 98.69 169 VAL B CA 1
ATOM 3496 C C . VAL B 1 169 ? -1.6 13.266 13.391 1 98.69 169 VAL B C 1
ATOM 3498 O O . VAL B 1 169 ? -1.354 12.984 12.211 1 98.69 169 VAL B O 1
ATOM 3501 N N . VAL B 1 170 ? -1.354 12.422 14.375 1 97.44 170 VAL B N 1
ATOM 3502 C CA . VAL B 1 170 ? -0.677 11.148 14.164 1 97.44 170 VAL B CA 1
ATOM 3503 C C . VAL B 1 170 ? -1.678 10 14.305 1 97.44 170 VAL B C 1
ATOM 3505 O O . VAL B 1 170 ? -2.279 9.82 15.367 1 97.44 170 VAL B O 1
ATOM 3508 N N . PHE B 1 171 ? -1.925 9.273 13.258 1 97.69 171 PHE B N 1
ATOM 3509 C CA . PHE B 1 171 ? -2.688 8.039 13.328 1 97.69 171 PHE B CA 1
ATOM 3510 C C . PHE B 1 171 ? -1.771 6.852 13.625 1 97.69 171 PHE B C 1
ATOM 3512 O O . PHE B 1 171 ? -0.976 6.449 12.773 1 97.69 171 PHE B O 1
ATOM 3519 N N . PHE B 1 172 ? -1.817 6.379 14.773 1 95.5 172 PHE B N 1
ATOM 3520 C CA . PHE B 1 172 ? -1.101 5.176 15.18 1 95.5 172 PHE B CA 1
ATOM 3521 C C . PHE B 1 172 ? -2.01 3.955 15.117 1 95.5 172 PHE B C 1
ATOM 3523 O O . PHE B 1 172 ? -2.855 3.758 15.992 1 95.5 172 PHE B O 1
ATOM 3530 N N . ILE B 1 173 ? -1.838 3.104 14.094 1 95.31 173 ILE B N 1
ATOM 3531 C CA . ILE B 1 173 ? -2.715 1.97 13.82 1 95.31 173 ILE B CA 1
ATOM 3532 C C . ILE B 1 173 ? -2.002 0.668 14.18 1 95.31 173 ILE B C 1
ATOM 3534 O O . ILE B 1 173 ? -0.964 0.34 13.602 1 95.31 173 ILE B O 1
ATOM 3538 N N . THR B 1 174 ? -2.504 -0.049 15.07 1 91.94 174 THR B N 1
ATOM 3539 C CA . THR B 1 174 ? -1.906 -1.306 15.5 1 91.94 174 THR B CA 1
ATOM 3540 C C . THR B 1 174 ? -2.98 -2.287 15.961 1 91.94 174 THR B C 1
ATOM 3542 O O . THR B 1 174 ? -3.752 -1.992 16.875 1 91.94 174 THR B O 1
ATOM 3545 N N . ALA B 1 175 ? -3.055 -3.41 15.344 1 90.44 175 ALA B N 1
ATOM 3546 C CA . ALA B 1 175 ? -4.078 -4.387 15.703 1 90.44 175 ALA B CA 1
ATOM 3547 C C . ALA B 1 175 ? -3.805 -4.992 17.078 1 90.44 175 ALA B C 1
ATOM 3549 O O . ALA B 1 175 ? -4.594 -4.812 18.016 1 90.44 175 ALA B O 1
ATOM 3550 N N . THR B 1 176 ? -2.639 -5.555 17.281 1 86.94 176 THR B N 1
ATOM 3551 C CA . THR B 1 176 ? -2.32 -6.332 18.484 1 86.94 176 THR B CA 1
ATOM 3552 C C . THR B 1 176 ? -1.597 -5.469 19.516 1 86.94 176 THR B C 1
ATOM 3554 O O . THR B 1 176 ? -1.525 -5.824 20.688 1 86.94 176 THR B O 1
ATOM 3557 N N . GLY B 1 177 ? -0.992 -4.391 19.078 1 86.94 177 GLY B N 1
ATOM 3558 C CA . GLY B 1 177 ? -0.181 -3.559 19.953 1 86.94 177 GLY B CA 1
ATOM 3559 C C . GLY B 1 177 ? 1.31 -3.775 19.766 1 86.94 177 GLY B C 1
ATOM 3560 O O . GLY B 1 177 ? 2.121 -2.971 20.219 1 86.94 177 GLY B O 1
ATOM 3561 N N . ARG B 1 178 ? 1.728 -4.742 19.016 1 82.88 178 ARG B N 1
ATOM 3562 C CA . ARG B 1 178 ? 3.131 -5.094 18.828 1 82.88 178 ARG B CA 1
ATOM 3563 C C . ARG B 1 178 ? 3.904 -3.938 18.203 1 82.88 178 ARG B C 1
ATOM 3565 O O . ARG B 1 178 ? 5.066 -3.709 18.531 1 82.88 178 ARG B O 1
ATOM 3572 N N . MET B 1 179 ? 3.277 -3.293 17.281 1 83.12 179 MET B N 1
ATOM 3573 C CA . MET B 1 179 ? 3.924 -2.152 16.641 1 83.12 179 MET B CA 1
ATOM 3574 C C . MET B 1 179 ? 4.242 -1.061 17.656 1 83.12 179 MET B C 1
ATOM 3576 O O . MET B 1 179 ? 5.285 -0.414 17.562 1 83.12 179 MET B O 1
ATOM 3580 N N . MET B 1 180 ? 3.361 -0.864 18.5 1 83.75 180 MET B N 1
ATOM 3581 C CA . MET B 1 180 ? 3.568 0.15 19.531 1 83.75 180 MET B CA 1
ATOM 3582 C C . MET B 1 180 ? 4.691 -0.26 20.469 1 83.75 180 MET B C 1
ATOM 3584 O O . MET B 1 180 ? 5.535 0.56 20.828 1 83.75 180 MET B O 1
ATOM 3588 N N . GLU B 1 181 ? 4.684 -1.455 20.906 1 84.31 181 GLU B N 1
ATOM 3589 C CA . GLU B 1 181 ? 5.719 -1.97 21.797 1 84.31 181 GLU B CA 1
ATOM 3590 C C . GLU B 1 181 ? 7.109 -1.755 21.219 1 84.31 181 GLU B C 1
ATOM 3592 O O . GLU B 1 181 ? 8.055 -1.432 21.938 1 84.31 181 GLU B O 1
ATOM 3597 N N . ARG B 1 182 ? 7.133 -1.815 20.047 1 81.31 182 ARG B N 1
ATOM 3598 C CA . ARG B 1 182 ? 8.43 -1.809 19.359 1 81.31 182 ARG B CA 1
ATOM 3599 C C . ARG B 1 182 ? 8.891 -0.384 19.078 1 81.31 182 ARG B C 1
ATOM 3601 O O . ARG B 1 182 ? 10.086 -0.134 18.938 1 81.31 182 ARG B O 1
ATOM 3608 N N . ASN B 1 183 ? 7.949 0.542 19.016 1 85.31 183 ASN B N 1
ATOM 3609 C CA . ASN B 1 183 ? 8.328 1.829 18.438 1 85.31 183 ASN B CA 1
ATOM 3610 C C . ASN B 1 183 ? 8.203 2.955 19.469 1 85.31 183 ASN B C 1
ATOM 3612 O O . ASN B 1 183 ? 8.812 4.016 19.297 1 85.31 183 ASN B O 1
ATOM 3616 N N . VAL B 1 184 ? 7.512 2.746 20.484 1 84.31 184 VAL B N 1
ATOM 3617 C CA . VAL B 1 184 ? 7.137 3.855 21.344 1 84.31 184 VAL B CA 1
ATOM 3618 C C . VAL B 1 184 ? 8.391 4.461 21.984 1 84.31 184 VAL B C 1
ATOM 3620 O O . VAL B 1 184 ? 8.492 5.684 22.125 1 84.31 184 VAL B O 1
ATOM 3623 N N . LYS B 1 185 ? 9.359 3.709 22.391 1 84.81 185 LYS B N 1
ATOM 3624 C CA . LYS B 1 185 ? 10.57 4.199 23.047 1 84.81 185 LYS B CA 1
ATOM 3625 C C . LYS B 1 185 ? 11.391 5.062 22.078 1 84.81 185 LYS B C 1
ATOM 3627 O O . LYS B 1 185 ? 12.07 5.996 22.516 1 84.81 185 LYS B O 1
ATOM 3632 N N . LYS B 1 186 ? 11.273 4.746 20.828 1 87.38 186 LYS B N 1
ATOM 3633 C CA . LYS B 1 186 ? 12 5.508 19.828 1 87.38 186 LYS B CA 1
ATOM 3634 C C . LYS B 1 186 ? 11.25 6.781 19.438 1 87.38 186 LYS B C 1
ATOM 3636 O O . LYS B 1 186 ? 11.859 7.762 19.016 1 87.38 186 LYS B O 1
ATOM 3641 N N . LEU B 1 187 ? 9.992 6.773 19.594 1 91.25 187 LEU B N 1
ATOM 3642 C CA . LEU B 1 187 ? 9.156 7.883 19.156 1 91.25 187 LEU B CA 1
ATOM 3643 C C . LEU B 1 187 ? 9.094 8.977 20.203 1 91.25 187 LEU B C 1
ATOM 3645 O O . LEU B 1 187 ? 8.938 10.156 19.875 1 91.25 187 LEU B O 1
ATOM 3649 N N . LYS B 1 188 ? 9.234 8.648 21.438 1 90.06 188 LYS B N 1
ATOM 3650 C CA . LYS B 1 188 ? 9.117 9.609 22.531 1 90.06 188 LYS B CA 1
ATOM 3651 C C . LYS B 1 188 ? 10.188 10.695 22.422 1 90.06 188 LYS B C 1
ATOM 3653 O O . LYS B 1 188 ? 9.891 11.883 22.516 1 90.06 188 LYS B O 1
ATOM 3658 N N . PRO B 1 189 ? 11.438 10.273 22.188 1 91 189 PRO B N 1
ATOM 3659 C CA . PRO B 1 189 ? 12.477 11.297 22.016 1 91 189 PRO B CA 1
ATOM 3660 C C . PRO B 1 189 ? 12.219 12.195 20.812 1 91 189 PRO B C 1
ATOM 3662 O O . PRO B 1 189 ? 12.805 13.281 20.703 1 91 189 PRO B O 1
ATOM 3665 N N . GLN B 1 190 ? 11.391 11.773 19.922 1 94.31 190 GLN B N 1
ATOM 3666 C CA . GLN B 1 190 ? 11.047 12.586 18.766 1 94.31 190 GLN B CA 1
ATOM 3667 C C . GLN B 1 190 ? 9.82 13.453 19.031 1 94.31 190 GLN B C 1
ATOM 3669 O O . GLN B 1 190 ? 9.242 14.031 18.109 1 94.31 190 GLN B O 1
ATOM 3674 N N . ASN B 1 191 ? 9.32 13.469 20.25 1 94.12 191 ASN B N 1
ATOM 3675 C CA . ASN B 1 191 ? 8.258 14.336 20.75 1 94.12 191 ASN B CA 1
ATOM 3676 C C . ASN B 1 191 ? 6.891 13.906 20.219 1 94.12 191 ASN B C 1
ATOM 3678 O O . ASN B 1 191 ? 6.062 14.742 19.859 1 94.12 191 ASN B O 1
ATOM 3682 N N . ILE B 1 192 ? 6.684 12.602 20.141 1 93 192 ILE B N 1
ATOM 3683 C CA . ILE B 1 192 ? 5.406 12.117 19.641 1 93 192 ILE B CA 1
ATOM 3684 C C . ILE B 1 192 ? 4.273 12.586 20.547 1 93 192 ILE B C 1
ATOM 3686 O O . ILE B 1 192 ? 3.152 12.812 20.078 1 93 192 ILE B O 1
ATOM 3690 N N . CYS B 1 193 ? 4.52 12.875 21.781 1 92.75 193 CYS B N 1
ATOM 3691 C CA . CYS B 1 193 ? 3.488 13.266 22.734 1 92.75 193 CYS B CA 1
ATOM 3692 C C . CYS B 1 193 ? 3.129 14.742 22.562 1 92.75 193 CYS B C 1
ATOM 3694 O O . CYS B 1 193 ? 2.117 15.203 23.094 1 92.75 193 CYS B O 1
ATOM 3696 N N . ASP B 1 194 ? 3.859 15.461 21.797 1 95.19 194 ASP B N 1
ATOM 3697 C CA . ASP B 1 194 ? 3.512 16.844 21.469 1 95.19 194 ASP B CA 1
ATOM 3698 C C . ASP B 1 194 ? 2.451 16.891 20.375 1 95.19 194 ASP B C 1
ATOM 3700 O O . ASP B 1 194 ? 1.809 17.938 20.172 1 95.19 194 ASP B O 1
ATOM 3704 N N . ALA B 1 195 ? 2.316 15.836 19.625 1 96.81 195 ALA B N 1
ATOM 3705 C CA . ALA B 1 195 ? 1.343 15.758 18.531 1 96.81 195 ALA B CA 1
ATOM 3706 C C . ALA B 1 195 ? -0.02 15.305 19.062 1 96.81 195 ALA B C 1
ATOM 3708 O O . ALA B 1 195 ? -0.156 14.938 20.219 1 96.81 195 ALA B O 1
ATOM 3709 N N . TYR B 1 196 ? -1.02 15.477 18.266 1 97.56 196 TYR B N 1
ATOM 3710 C CA . TYR B 1 196 ? -2.32 14.875 18.547 1 97.56 196 TYR B CA 1
ATOM 3711 C C . TYR B 1 196 ? -2.363 13.43 18.062 1 97.56 196 TYR B C 1
ATOM 3713 O O . TYR B 1 196 ? -2.5 13.164 16.859 1 97.56 196 TYR B O 1
ATOM 3721 N N . LEU B 1 197 ? -2.312 12.562 18.984 1 96 197 LEU B N 1
ATOM 3722 C CA . LEU B 1 197 ? -2.184 11.148 18.672 1 96 197 LEU B CA 1
ATOM 3723 C C . LEU B 1 197 ? -3.551 10.469 18.641 1 96 197 LEU B C 1
ATOM 3725 O O . LEU B 1 197 ? -4.301 10.531 19.609 1 96 197 LEU B O 1
ATOM 3729 N N . VAL B 1 198 ? -3.887 9.906 17.531 1 97.19 198 VAL B N 1
ATOM 3730 C CA . VAL B 1 198 ? -5.082 9.086 17.328 1 97.19 198 VAL B CA 1
ATOM 3731 C C . VAL B 1 198 ? -4.699 7.609 17.297 1 97.19 198 VAL B C 1
ATOM 3733 O O . VAL B 1 198 ? -4.211 7.109 16.281 1 97.19 198 VAL B O 1
ATOM 3736 N N . LEU B 1 199 ? -5.016 6.891 18.375 1 95.88 199 LEU B N 1
ATOM 3737 C CA . LEU B 1 199 ? -4.699 5.469 18.453 1 95.88 199 LEU B CA 1
ATOM 3738 C C . LEU B 1 199 ? -5.887 4.625 18 1 95.88 199 LEU B C 1
ATOM 3740 O O . LEU B 1 199 ? -6.996 4.781 18.51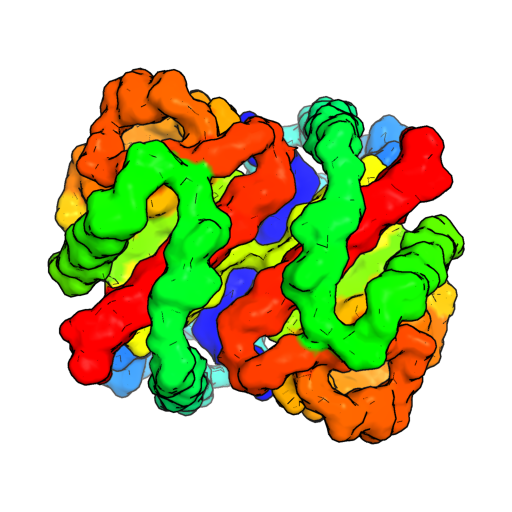6 1 95.88 199 LEU B O 1
ATOM 3744 N N . ILE B 1 200 ? -5.688 3.793 17.047 1 95.81 200 ILE B N 1
ATOM 3745 C CA . ILE B 1 200 ? -6.672 2.826 16.578 1 95.81 200 ILE B CA 1
ATOM 3746 C C . ILE B 1 200 ? -6.137 1.408 16.766 1 95.81 200 ILE B C 1
ATOM 3748 O O . ILE B 1 200 ? -5.109 1.042 16.188 1 95.81 200 ILE B O 1
ATOM 3752 N N . THR B 1 201 ? -6.805 0.626 17.578 1 94.25 201 THR B N 1
ATOM 3753 C CA . THR B 1 201 ? -6.273 -0.688 17.922 1 94.25 201 THR B CA 1
ATOM 3754 C C . THR B 1 201 ? -7.402 -1.661 18.25 1 94.25 201 THR B C 1
ATOM 3756 O O . THR B 1 201 ? -8.547 -1.25 18.422 1 94.25 201 THR B O 1
ATOM 3759 N N . GLN B 1 202 ? -7.09 -2.918 18.172 1 93.38 202 GLN B N 1
ATOM 3760 C CA . GLN B 1 202 ? -8.008 -3.955 18.625 1 93.38 202 GLN B CA 1
ATOM 3761 C C . GLN B 1 202 ? -7.723 -4.332 20.078 1 93.38 202 GLN B C 1
ATOM 3763 O O . GLN B 1 202 ? -8.531 -5.02 20.719 1 93.38 202 GLN B O 1
ATOM 3768 N N . ASN B 1 203 ? -6.676 -3.859 20.578 1 91.88 203 ASN B N 1
ATOM 3769 C CA . ASN B 1 203 ? -6.195 -4.258 21.906 1 91.88 203 ASN B CA 1
ATOM 3770 C C . ASN B 1 203 ? -6.316 -3.115 22.906 1 91.88 203 ASN B C 1
ATOM 3772 O O . ASN B 1 203 ? -5.426 -2.27 23 1 91.88 203 ASN B O 1
ATOM 3776 N N . LEU B 1 204 ? -7.254 -3.221 23.766 1 89.06 204 LEU B N 1
ATOM 3777 C CA . LEU B 1 204 ? -7.586 -2.16 24.703 1 89.06 204 LEU B CA 1
ATOM 3778 C C . LEU B 1 204 ? -6.457 -1.953 25.719 1 89.06 204 LEU B C 1
ATOM 3780 O O . LEU B 1 204 ? -6.328 -0.874 26.297 1 89.06 204 LEU B O 1
ATOM 3784 N N . ALA B 1 205 ? -5.629 -2.928 25.891 1 87.44 205 ALA B N 1
ATOM 3785 C CA . ALA B 1 205 ? -4.547 -2.855 26.859 1 87.44 205 ALA B CA 1
ATOM 3786 C C . ALA B 1 205 ? -3.518 -1.802 26.469 1 87.44 205 ALA B C 1
ATOM 3788 O O . ALA B 1 205 ? -2.77 -1.305 27.312 1 87.44 205 ALA B O 1
ATOM 3789 N N . TYR B 1 206 ? -3.605 -1.398 25.234 1 86.94 206 TYR B N 1
ATOM 3790 C CA . TYR B 1 206 ? -2.566 -0.501 24.734 1 86.94 206 TYR B CA 1
ATOM 3791 C C . TYR B 1 206 ? -3.057 0.941 24.719 1 86.94 206 TYR B C 1
ATOM 3793 O O . TYR B 1 206 ? -2.324 1.846 24.312 1 86.94 206 TYR B O 1
ATOM 3801 N N . ARG B 1 207 ? -4.195 1.195 25.141 1 84.12 207 ARG B N 1
ATOM 3802 C CA . ARG B 1 207 ? -4.723 2.553 25.219 1 84.12 207 ARG B CA 1
ATOM 3803 C C . ARG B 1 207 ? -3.793 3.459 26.016 1 84.12 207 ARG B C 1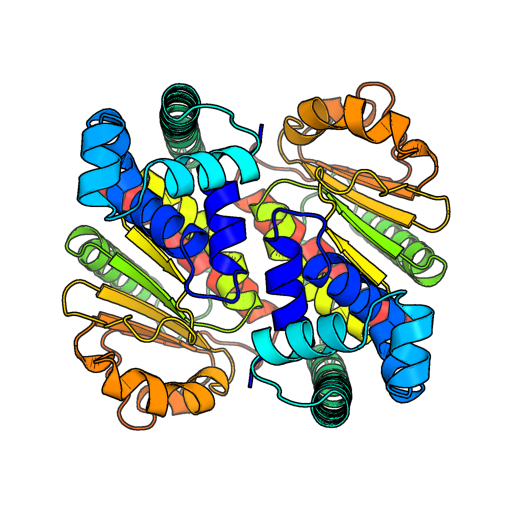
ATOM 3805 O O . ARG B 1 207 ? -3.57 4.613 25.641 1 84.12 207 ARG B O 1
ATOM 3812 N N . ASP B 1 208 ? -3.191 2.912 27.062 1 80.31 208 ASP B N 1
ATOM 3813 C CA . ASP B 1 208 ? -2.326 3.703 27.938 1 80.31 208 ASP B CA 1
ATOM 3814 C C . ASP B 1 208 ? -0.922 3.107 28 1 80.31 208 ASP B C 1
ATOM 3816 O O . ASP B 1 208 ? -0.232 3.244 29.016 1 80.31 208 ASP B O 1
ATOM 3820 N N . TYR B 1 209 ? -0.626 2.439 27.031 1 79.06 209 TYR B N 1
ATOM 3821 C CA . TYR B 1 209 ? 0.667 1.766 27.016 1 79.06 209 TYR B CA 1
ATOM 3822 C C . TYR B 1 209 ? 1.807 2.77 27.141 1 79.06 209 TYR B C 1
ATOM 3824 O O . TYR B 1 209 ? 1.876 3.732 26.375 1 79.06 209 TYR B O 1
ATOM 3832 N N . GLU B 1 210 ? 2.707 2.504 28.156 1 73.62 210 GLU B N 1
ATOM 3833 C CA . GLU B 1 210 ? 3.906 3.279 28.438 1 73.62 210 GLU B CA 1
ATOM 3834 C C . GLU B 1 210 ? 3.639 4.777 28.328 1 73.62 210 GLU B C 1
ATOM 3836 O O . GLU B 1 210 ? 4.453 5.52 27.781 1 73.62 210 GLU B O 1
ATOM 3841 N N . ASN B 1 211 ? 2.535 5.141 28.609 1 69.06 211 ASN B N 1
ATOM 3842 C CA . ASN B 1 211 ? 2.176 6.555 28.656 1 69.06 211 ASN B CA 1
ATOM 3843 C C . ASN B 1 211 ? 2.109 7.164 27.266 1 69.06 211 ASN B C 1
ATOM 3845 O O . ASN B 1 211 ? 2.547 8.297 27.062 1 69.06 211 ASN B O 1
ATOM 3849 N N . VAL B 1 212 ? 1.748 6.23 26.422 1 72.25 212 VAL B N 1
ATOM 3850 C CA . VAL B 1 212 ? 1.437 6.812 25.125 1 72.25 212 VAL B CA 1
ATOM 3851 C C . VAL B 1 212 ? 0.281 7.801 25.25 1 72.25 212 VAL B C 1
ATOM 3853 O O . VAL B 1 212 ? -0.709 7.516 25.938 1 72.25 212 VAL B O 1
ATOM 3856 N N . CYS B 1 213 ? 0.512 8.977 24.906 1 82.88 213 CYS B N 1
ATOM 3857 C CA . CYS B 1 213 ? -0.371 10.125 25.094 1 82.88 213 CYS B CA 1
ATOM 3858 C C . CYS B 1 213 ? -1.402 10.219 23.984 1 82.88 213 CYS B C 1
ATOM 3860 O O . CYS B 1 213 ? -1.499 11.234 23.297 1 82.88 213 CYS B O 1
ATOM 3862 N N . ALA B 1 214 ? -2.199 9.141 23.953 1 90.62 214 ALA B N 1
ATOM 3863 C CA . ALA B 1 214 ? -3.219 9.188 22.906 1 90.62 214 ALA B CA 1
ATOM 3864 C C . ALA B 1 214 ? -4.324 10.18 23.266 1 90.62 214 ALA B C 1
ATOM 3866 O O . ALA B 1 214 ? -4.926 10.086 24.344 1 90.62 214 ALA B O 1
ATOM 3867 N N . ASP B 1 215 ? -4.539 11.102 22.438 1 94.12 215 ASP B N 1
ATOM 3868 C CA . ASP B 1 215 ? -5.594 12.102 22.625 1 94.12 215 ASP B CA 1
ATOM 3869 C C . ASP B 1 215 ? -6.941 11.562 22.156 1 94.12 215 ASP B C 1
ATOM 3871 O O . ASP B 1 215 ? -7.984 11.898 22.719 1 94.12 215 ASP B O 1
ATOM 3875 N N . TYR B 1 216 ? -6.945 10.805 21.125 1 95.25 216 TYR B N 1
ATOM 3876 C CA . TYR B 1 216 ? -8.117 10.148 20.547 1 95.25 216 TYR B CA 1
ATOM 3877 C C . TYR B 1 216 ? -7.898 8.641 20.453 1 95.25 216 TYR B C 1
ATOM 3879 O O . TYR B 1 216 ? -6.777 8.18 20.234 1 95.25 216 TYR B O 1
ATOM 3887 N N . PHE B 1 217 ? -9.008 7.996 20.672 1 94.5 217 PHE B N 1
ATOM 3888 C CA . PHE B 1 217 ? -8.883 6.547 20.734 1 94.5 217 PHE B CA 1
ATOM 3889 C C . PHE B 1 217 ? -10.086 5.871 20.094 1 94.5 217 PHE B C 1
ATOM 3891 O O . PHE B 1 217 ? -11.227 6.312 20.266 1 94.5 217 PHE B O 1
ATOM 3898 N N . ALA B 1 218 ? -9.758 4.867 19.266 1 94.81 218 ALA B N 1
ATOM 3899 C CA . ALA B 1 218 ? -10.805 3.982 18.766 1 94.81 218 ALA B CA 1
ATOM 3900 C C . ALA B 1 218 ? -10.438 2.518 18.969 1 94.81 218 ALA B C 1
ATOM 3902 O O . ALA B 1 218 ? -9.43 2.043 18.453 1 94.81 218 ALA B O 1
ATOM 3903 N N . HIS B 1 219 ? -11.25 1.886 19.75 1 94.81 219 HIS B N 1
ATOM 3904 C CA . HIS B 1 219 ? -11.148 0.44 19.906 1 94.81 219 HIS B CA 1
ATOM 3905 C C . HIS B 1 219 ? -11.938 -0.293 18.828 1 94.81 219 HIS B C 1
ATOM 3907 O O . HIS B 1 219 ? -13.164 -0.344 18.891 1 94.81 219 HIS B O 1
ATOM 3913 N N . VAL B 1 220 ? -11.219 -0.81 17.906 1 94.38 220 VAL B N 1
ATOM 3914 C CA . VAL B 1 220 ? -11.859 -1.561 16.828 1 94.38 220 VAL B CA 1
ATOM 3915 C C . VAL B 1 220 ? -12.023 -3.021 17.234 1 94.38 220 VAL B C 1
ATOM 3917 O O . VAL B 1 220 ? -11.039 -3.709 17.516 1 94.38 220 VAL B O 1
ATOM 3920 N N . LEU B 1 221 ? -13.164 -3.48 17.172 1 92.38 221 LEU B N 1
ATOM 3921 C CA . LEU B 1 221 ? -13.469 -4.812 17.672 1 92.38 221 LEU B CA 1
ATOM 3922 C C . LEU B 1 221 ? -13.219 -5.875 16.609 1 92.38 221 LEU B C 1
ATOM 3924 O O . LEU B 1 221 ? -13.18 -5.566 15.422 1 92.38 221 LEU B O 1
ATOM 3928 N N . GLY B 1 222 ? -13.07 -7.102 17.156 1 86 222 GLY B N 1
ATOM 3929 C CA . GLY B 1 222 ? -12.812 -8.234 16.281 1 86 222 GLY B CA 1
ATOM 3930 C C . GLY B 1 222 ? -11.648 -9.094 16.734 1 86 222 GLY B C 1
ATOM 3931 O O . GLY B 1 222 ? -11.07 -8.844 17.797 1 86 222 GLY B O 1
ATOM 3932 N N . LYS B 1 223 ? -11.375 -10.164 15.906 1 83.12 223 LYS B N 1
ATOM 3933 C CA . LYS B 1 223 ? -10.258 -11.062 16.188 1 83.12 223 LYS B CA 1
ATOM 3934 C C . LYS B 1 223 ? -8.922 -10.352 15.992 1 83.12 223 LYS B C 1
ATOM 3936 O O . LYS B 1 223 ? -8.742 -9.609 15.023 1 83.12 223 LYS B O 1
ATOM 3941 N N . PHE B 1 224 ? -8.102 -10.555 16.938 1 77.19 224 PHE B N 1
ATOM 3942 C CA . PHE B 1 224 ? -6.766 -9.977 16.828 1 77.19 224 PHE B CA 1
ATOM 3943 C C . PHE B 1 224 ? -6.102 -10.414 15.523 1 77.19 224 PHE B C 1
ATOM 3945 O O . PHE B 1 224 ? -6.055 -11.602 15.211 1 77.19 224 PHE B O 1
ATOM 3952 N N . ASP B 1 225 ? -5.648 -9.445 14.859 1 72.5 225 ASP B N 1
ATOM 3953 C CA . ASP B 1 225 ? -4.93 -9.656 13.602 1 72.5 225 ASP B CA 1
ATOM 3954 C C . ASP B 1 225 ? -5.809 -10.375 12.578 1 72.5 225 ASP B C 1
ATOM 3956 O O . ASP B 1 225 ? -5.316 -11.172 11.781 1 72.5 225 ASP B O 1
ATOM 3960 N N . GLY B 1 226 ? -7.078 -10.133 12.766 1 79.81 226 GLY B N 1
ATOM 3961 C CA . GLY B 1 226 ? -8.016 -10.703 11.812 1 79.81 226 GLY B CA 1
ATOM 3962 C C . GLY B 1 226 ? -8.156 -9.883 10.539 1 79.81 226 GLY B C 1
ATOM 3963 O O . GLY B 1 226 ? -7.676 -8.742 10.477 1 79.81 226 GLY B O 1
ATOM 3964 N N . LEU B 1 227 ? -8.734 -10.477 9.578 1 85.5 227 LEU B N 1
ATOM 3965 C CA . LEU B 1 227 ? -8.953 -9.828 8.289 1 85.5 227 LEU B CA 1
ATOM 3966 C C . LEU B 1 227 ? -9.898 -8.641 8.43 1 85.5 227 LEU B C 1
ATOM 3968 O O . LEU B 1 227 ? -9.773 -7.652 7.707 1 85.5 227 LEU B O 1
ATOM 3972 N N . GLN B 1 228 ? -10.734 -8.703 9.383 1 87.75 228 GLN B N 1
ATOM 3973 C CA . GLN B 1 228 ? -11.766 -7.684 9.562 1 87.75 228 GLN B CA 1
ATOM 3974 C C . GLN B 1 228 ? -11.156 -6.355 9.992 1 87.75 228 GLN B C 1
ATOM 3976 O O . GLN B 1 228 ? -11.703 -5.289 9.703 1 87.75 228 GLN B O 1
ATOM 3981 N N . PHE B 1 229 ? -10.07 -6.445 10.68 1 91.19 229 PHE B N 1
ATOM 3982 C CA . PHE B 1 229 ? -9.414 -5.219 11.133 1 91.19 229 PHE B CA 1
ATOM 3983 C C . PHE B 1 229 ? -9.062 -4.328 9.945 1 91.19 229 PHE B C 1
ATOM 3985 O O . PHE B 1 229 ? -9.312 -3.121 9.977 1 91.19 229 PHE B O 1
ATOM 3992 N N . ASN B 1 230 ? -8.57 -4.871 8.898 1 91.19 230 ASN B N 1
ATOM 3993 C CA . ASN B 1 230 ? -8.133 -4.113 7.727 1 91.19 230 ASN B CA 1
ATOM 3994 C C . ASN B 1 230 ? -9.312 -3.42 7.043 1 91.19 230 ASN B C 1
ATOM 3996 O O . ASN B 1 230 ? -9.188 -2.277 6.598 1 91.19 230 ASN B O 1
ATOM 4000 N N . TYR B 1 231 ? -10.391 -4.102 6.965 1 92.56 231 TYR B N 1
ATOM 4001 C CA . TYR B 1 231 ? -11.586 -3.514 6.367 1 92.56 231 TYR B CA 1
ATOM 4002 C C . TYR B 1 231 ? -12.078 -2.326 7.184 1 92.56 231 TYR B C 1
ATOM 4004 O O . TYR B 1 231 ? -12.461 -1.296 6.625 1 92.56 231 TYR B O 1
ATOM 4012 N N . GLN B 1 232 ? -12.055 -2.566 8.414 1 94.38 232 GLN B N 1
ATOM 4013 C CA . GLN B 1 232 ? -12.562 -1.518 9.289 1 94.38 232 GLN B CA 1
ATOM 4014 C C . GLN B 1 232 ? -11.656 -0.291 9.266 1 94.38 232 GLN B C 1
ATOM 4016 O O . GLN B 1 232 ? -12.141 0.844 9.273 1 94.38 232 GLN B O 1
ATOM 4021 N N . ILE B 1 233 ? -10.312 -0.489 9.219 1 95.75 233 ILE B N 1
ATOM 4022 C CA . ILE B 1 233 ? -9.391 0.638 9.117 1 95.75 233 ILE B CA 1
ATOM 4023 C C . ILE B 1 233 ? -9.633 1.378 7.801 1 95.75 233 ILE B C 1
ATOM 4025 O O . ILE B 1 233 ? -9.672 2.609 7.773 1 95.75 233 ILE B O 1
ATOM 4029 N N . MET B 1 234 ? -9.758 0.649 6.75 1 94.94 234 MET B N 1
ATOM 4030 C CA . MET B 1 234 ? -10.047 1.271 5.461 1 94.94 234 MET B CA 1
ATOM 4031 C C . MET B 1 234 ? -11.336 2.08 5.52 1 94.94 234 MET B C 1
ATOM 4033 O O . MET B 1 234 ? -11.398 3.195 4.996 1 94.94 234 MET B O 1
ATOM 4037 N N . MET B 1 235 ? -12.352 1.55 6.148 1 95.38 235 MET B N 1
ATOM 4038 C CA . MET B 1 235 ? -13.641 2.23 6.254 1 95.38 235 MET B CA 1
ATOM 4039 C C . MET B 1 235 ? -13.523 3.496 7.098 1 95.38 235 MET B C 1
ATOM 4041 O O . MET B 1 235 ? -14.109 4.527 6.766 1 95.38 235 MET B O 1
ATOM 4045 N N . ILE B 1 236 ? -12.805 3.408 8.156 1 96.88 236 ILE B N 1
ATOM 4046 C CA . ILE B 1 236 ? -12.586 4.574 9 1 96.88 236 ILE B CA 1
ATOM 4047 C C . ILE B 1 236 ? -11.945 5.695 8.188 1 96.88 236 ILE B C 1
ATOM 4049 O O . ILE B 1 236 ? -12.398 6.84 8.227 1 96.88 236 ILE B O 1
ATOM 4053 N N . PHE B 1 237 ? -10.969 5.379 7.438 1 96.75 237 PHE B N 1
ATOM 4054 C CA . PHE B 1 237 ? -10.289 6.383 6.625 1 96.75 237 PHE B CA 1
ATOM 4055 C C . PHE B 1 237 ? -11.203 6.898 5.52 1 96.75 237 PHE B C 1
ATOM 4057 O O . PHE B 1 237 ? -11.148 8.078 5.16 1 96.75 237 PHE B O 1
ATOM 4064 N N . ASP B 1 238 ? -11.992 6.039 4.965 1 95.38 238 ASP B N 1
ATOM 4065 C CA . ASP B 1 238 ? -12.945 6.48 3.953 1 95.38 238 ASP B CA 1
ATOM 4066 C C . ASP B 1 238 ? -13.992 7.418 4.555 1 95.38 238 ASP B C 1
ATOM 4068 O O . ASP B 1 238 ? -14.344 8.438 3.955 1 95.38 238 ASP B O 1
ATOM 4072 N N . ILE B 1 239 ? -14.516 7.062 5.711 1 96.69 239 ILE B N 1
ATOM 4073 C CA . ILE B 1 239 ? -15.484 7.914 6.391 1 96.69 239 ILE B CA 1
ATOM 4074 C C . ILE B 1 239 ? -14.859 9.273 6.68 1 96.69 239 ILE B C 1
ATOM 4076 O O . ILE B 1 239 ? -15.492 10.312 6.469 1 96.69 239 ILE B O 1
ATOM 4080 N N . LEU B 1 240 ? -13.633 9.266 7.141 1 97.12 240 LEU B N 1
ATOM 4081 C CA . LEU B 1 240 ? -12.922 10.508 7.418 1 97.12 240 LEU B CA 1
ATOM 4082 C C . LEU B 1 240 ? -12.805 11.367 6.156 1 97.12 240 LEU B C 1
ATOM 4084 O O . LEU B 1 240 ? -13.047 12.57 6.199 1 97.12 240 LEU B O 1
ATOM 4088 N N . ARG B 1 241 ? -12.414 10.766 5.051 1 95.25 241 ARG B N 1
ATOM 4089 C CA . ARG B 1 241 ? -12.266 11.5 3.797 1 95.25 241 ARG B CA 1
ATOM 4090 C C . ARG B 1 241 ? -13.602 12.094 3.352 1 95.25 241 ARG B C 1
ATOM 4092 O O . ARG B 1 241 ? -13.656 13.242 2.918 1 95.25 241 ARG B O 1
ATOM 4099 N N . ILE B 1 242 ? -14.633 11.266 3.447 1 95.31 242 ILE B N 1
ATOM 4100 C CA . ILE B 1 242 ? -15.961 11.703 3.023 1 95.31 242 ILE B CA 1
ATOM 4101 C C . ILE B 1 242 ? -16.438 12.859 3.898 1 95.31 242 ILE B C 1
ATOM 4103 O O . ILE B 1 242 ? -16.828 13.914 3.389 1 95.31 242 ILE B O 1
ATOM 4107 N N . ARG B 1 243 ? -16.406 12.656 5.188 1 95.94 243 ARG B N 1
ATOM 4108 C CA . ARG B 1 243 ? -16.906 13.656 6.129 1 95.94 243 ARG B CA 1
ATOM 4109 C C . ARG B 1 243 ? -16.078 14.938 6.047 1 95.94 243 ARG B C 1
ATOM 4111 O O . ARG B 1 243 ? -16.625 16.047 6.129 1 95.94 243 ARG B O 1
ATOM 4118 N N . TYR B 1 244 ? -14.781 14.781 5.93 1 97.12 244 TYR B N 1
ATOM 4119 C CA . TYR B 1 244 ? -13.891 15.93 5.797 1 97.12 244 TYR B CA 1
ATOM 4120 C C . TYR B 1 244 ? -14.266 16.766 4.578 1 97.12 244 TYR B C 1
ATOM 4122 O O . TYR B 1 244 ? -14.367 18 4.668 1 97.12 244 TYR B O 1
ATOM 4130 N N . TYR B 1 245 ? -14.469 16.094 3.475 1 95.81 245 TYR B N 1
ATOM 4131 C CA . TYR B 1 245 ? -14.836 16.781 2.246 1 95.81 245 TYR B CA 1
ATOM 4132 C C . TYR B 1 245 ? -16.188 17.469 2.396 1 95.81 245 TYR B C 1
ATOM 4134 O O . TYR B 1 245 ? -16.359 18.609 1.979 1 95.81 245 TYR B O 1
ATOM 4142 N N . GLN B 1 246 ? -17.125 16.781 3 1 94 246 GLN B N 1
ATOM 4143 C CA . GLN B 1 246 ? -18.469 17.312 3.166 1 94 246 GLN B CA 1
ATOM 4144 C C . GLN B 1 246 ? -18.484 18.547 4.07 1 94 246 GLN B C 1
ATOM 4146 O O . GLN B 1 246 ? -19.219 19.5 3.83 1 94 246 GLN B O 1
ATOM 4151 N N . LYS B 1 247 ? -17.688 18.578 5.008 1 94.88 247 LYS B N 1
ATOM 4152 C CA . LYS B 1 247 ? -17.688 19.641 6.012 1 94.88 247 LYS B CA 1
ATOM 4153 C C . LYS B 1 247 ? -16.938 20.859 5.512 1 94.88 247 LYS B C 1
ATOM 4155 O O . LYS B 1 247 ? -17.312 22 5.812 1 94.88 247 LYS B O 1
ATOM 4160 N N . TYR B 1 248 ? -15.922 20.609 4.699 1 96.12 248 TYR B N 1
ATOM 4161 C CA . TYR B 1 248 ? -15.023 21.734 4.492 1 96.12 248 TYR B CA 1
ATOM 4162 C C . TYR B 1 248 ? -14.898 22.078 3.01 1 96.12 248 TYR B C 1
ATOM 4164 O O . TYR B 1 248 ? -14.359 23.125 2.646 1 96.12 248 TYR B O 1
ATOM 4172 N N . TYR B 1 249 ? -15.453 21.25 2.125 1 92 249 TYR B N 1
ATOM 4173 C CA . TYR B 1 249 ? -15.281 21.516 0.701 1 92 249 TYR B CA 1
ATOM 4174 C C . TYR B 1 249 ? -16.625 21.469 -0.028 1 92 249 TYR B C 1
ATOM 4176 O O . TYR B 1 249 ? -16.688 21.719 -1.232 1 92 249 TYR B O 1
ATOM 4184 N N . GLN B 1 250 ? -17.594 20.891 0.567 1 84.06 250 GLN B N 1
ATOM 4185 C CA . GLN B 1 250 ? -18.922 20.953 -0.023 1 84.06 250 GLN B CA 1
ATOM 4186 C C . GLN B 1 250 ? -19.703 22.141 0.511 1 84.06 250 GLN B C 1
ATOM 4188 O O . GLN B 1 250 ? -19.625 22.469 1.699 1 84.06 250 GLN B O 1
#

Organism: NCBI:txid445974